Protein AF-A0A8H4PM01-F1 (afdb_monomer_lite)

pLDDT: mean 74.38, std 15.9, range [26.39, 95.25]

Foldseek 3Di:
DDDDDPDCPDDDLVRLLVLLVVQQVLFDQAQVLVVPDDDPALVRLVVVLCLLLVCVPAFLVRLLVDQLVVLLQSLLVSADPQQQLSLLLSLLLLLLCCLVPSDPPVCSQVSSVSHDDPVCNLLSNLLSLQVLLLLVLLAVLCLQPQCSLCSSRSDTPRSNSSSPDDVSSSVSSNVCSVSHDHHPDDDHNVCSRSLNSSCLSSLNPDPSCSSNVSSDDDDDDDDDDDPWDDWDKDWDFADPVLVVLLQVVLVVCVVCVVVPVPDPQPDDPDPPSCPVVLVRVVVCVVVVQVVCSSNQKHQPDSPDKDKGKDWADAFDKPDAPQQWKKKKAWSDAKFWKFGPIPPDTDIDIGGRRIIMITRDIITTHDDDDDGTMMIIIITGIDRD

Radius of gyration: 22.78 Å; chains: 1; bounding box: 62×69×48 Å

Secondary structure (DSSP, 8-state):
------------HHHHHHHHHHHHTTS--SHHHHHSSS--SHHHHHHHHHHHTTTTTS-HHHHHHS-HHHHHHHHHHH--TT-HHHHHHHHHHHHHHHHTTSS-GGGHHHHHHTTS-GGGHHHHHHHHHHHHHHHHHHHHTTSSGGGGGGHHHHSTT-HHHHTT--HHHHHHHHHHGGGSPPPSS----GGGSHHHHHHHHTTTSS-HHHHHHHTSPPPP------------EEEEEPPHHHHHHHHHHHHHHHHHHHHHTTS-TTS----S--HHHHHHHHHTHHHHHHHHHTTTEEEEEEEEEEEEEEE--TTEEE---TTEEEEEEESSS-EEEEE--TT--EEEEE-TTEEEEESS-EEE---SS---EEEEEEEEEEE-

Organism: NCBI:txid1237068

Sequence (384 aa):
MNKIIHTESGKSDADIQNDVLGIFKKFPQGEEDWAYGPPQTDEEVISLFCKLTLTNQYPPEARRLMDCPEILTELARAIDTSSQLDVMTLADACEVAVRQGDLRAADIRHFMLLRLPDTSLDGIRWGTQRFIRMMDEVHLHGAAGLRTFELAIRRANALTRLASFTNRHMGMIQGECEKIYRPQRSLDSTCLRIPNIVHALFAGRYSRDAIESAHRTPAPLADRMTRQSDSFHVFITWDKNAEEDRRTASREVIGLAPTLQRHGLSDSGLPDPFPMLLDNIKAKRSLIACVAESRGWRIVDFDRWNAEVFRLEHQTVLPVPHGHLGVFVLLQDGGMISLAGYGSDREIQWNPDQVLCCVEECVHPKRQRDRPFCLSVHIAIEKN

Structure (mmCIF, N/CA/C/O backbone):
data_AF-A0A8H4PM01-F1
#
_entry.id   AF-A0A8H4PM01-F1
#
loop_
_atom_site.group_PDB
_atom_site.id
_atom_site.type_symbol
_atom_site.label_atom_id
_atom_site.label_alt_id
_atom_site.label_comp_id
_atom_site.label_asym_id
_atom_site.label_entity_id
_atom_site.label_seq_id
_atom_site.pdbx_PDB_ins_code
_atom_site.Cartn_x
_atom_site.Cartn_y
_atom_site.Cartn_z
_atom_site.occupancy
_atom_site.B_iso_or_equiv
_atom_site.auth_seq_id
_atom_site.auth_comp_id
_atom_site.auth_asym_id
_atom_site.auth_atom_id
_atom_site.pdbx_PDB_model_num
ATOM 1 N N . MET A 1 1 ? 40.937 25.627 19.046 1.00 34.34 1 MET A N 1
ATOM 2 C CA . MET A 1 1 ? 39.527 26.072 18.975 1.00 34.34 1 MET A CA 1
ATOM 3 C C . MET A 1 1 ? 38.649 24.833 18.966 1.00 34.34 1 MET A C 1
ATOM 5 O O . MET A 1 1 ? 38.536 24.176 17.940 1.00 34.34 1 MET A O 1
ATOM 9 N N . ASN A 1 2 ? 38.116 24.472 20.133 1.00 28.19 2 ASN A N 1
ATOM 10 C CA . ASN A 1 2 ? 37.248 23.312 20.310 1.00 28.19 2 ASN A CA 1
ATOM 11 C C . ASN A 1 2 ? 35.875 23.620 19.705 1.00 28.19 2 ASN A C 1
ATOM 13 O O . ASN A 1 2 ? 35.142 24.449 20.243 1.00 28.19 2 ASN A O 1
ATOM 17 N N . LYS A 1 3 ? 35.528 22.971 18.588 1.00 31.75 3 LYS A N 1
ATOM 18 C CA . LYS A 1 3 ? 34.132 22.892 18.154 1.00 31.75 3 LYS A CA 1
ATOM 19 C C . LYS A 1 3 ? 33.443 21.871 19.047 1.00 31.75 3 LYS A C 1
ATOM 21 O O . LYS A 1 3 ? 33.716 20.677 18.979 1.00 31.75 3 LYS A O 1
ATOM 26 N N . ILE A 1 4 ? 32.613 22.413 19.925 1.00 31.30 4 ILE A N 1
ATOM 27 C CA . ILE A 1 4 ? 31.673 21.715 20.787 1.00 31.30 4 ILE A CA 1
ATOM 28 C C . ILE A 1 4 ? 30.909 20.697 19.935 1.00 31.30 4 ILE A C 1
ATOM 30 O O . ILE A 1 4 ? 30.223 21.054 18.978 1.00 31.30 4 ILE A O 1
ATOM 34 N N . ILE A 1 5 ? 31.081 19.424 20.282 1.00 35.09 5 ILE A N 1
ATOM 35 C CA . ILE A 1 5 ? 30.173 18.345 19.913 1.00 35.09 5 ILE A CA 1
ATOM 36 C C . ILE A 1 5 ? 28.809 18.780 20.447 1.00 35.09 5 ILE A C 1
ATOM 38 O O . ILE A 1 5 ? 28.667 18.964 21.656 1.00 35.09 5 ILE A O 1
ATOM 42 N N . HIS A 1 6 ? 27.833 19.010 19.566 1.00 32.03 6 HIS A N 1
ATOM 43 C CA . HIS A 1 6 ? 26.447 19.156 19.991 1.00 32.03 6 HIS A CA 1
ATOM 44 C C . HIS A 1 6 ? 26.039 17.838 20.649 1.00 32.03 6 HIS A C 1
ATOM 46 O O . HIS A 1 6 ? 25.743 16.851 19.982 1.00 32.03 6 HIS A O 1
ATOM 52 N N . THR A 1 7 ? 26.102 17.829 21.975 1.00 33.28 7 THR A N 1
ATOM 53 C CA . THR A 1 7 ? 25.408 16.883 22.830 1.00 33.28 7 THR A CA 1
ATOM 54 C C . THR A 1 7 ? 23.939 16.880 22.429 1.00 33.28 7 THR A C 1
ATOM 56 O O . THR A 1 7 ? 23.336 17.941 22.254 1.00 33.28 7 THR A O 1
ATOM 59 N N . GLU A 1 8 ? 23.372 15.686 22.253 1.00 44.72 8 GLU A N 1
ATOM 60 C CA . GLU A 1 8 ? 21.931 15.489 22.175 1.00 44.72 8 GLU A CA 1
ATOM 61 C C . GLU A 1 8 ? 21.290 16.209 23.366 1.00 44.72 8 GLU A C 1
ATOM 63 O O . GLU A 1 8 ? 21.317 15.725 24.498 1.00 44.72 8 GLU A O 1
ATOM 68 N N . SER A 1 9 ? 20.711 17.387 23.131 1.00 43.56 9 SER A N 1
ATOM 69 C CA . SER A 1 9 ? 19.737 17.963 24.047 1.00 43.56 9 SER A CA 1
ATOM 70 C C . SER A 1 9 ? 18.485 17.098 23.909 1.00 43.56 9 SER A C 1
ATOM 72 O O . SER A 1 9 ? 17.594 17.386 23.105 1.00 43.56 9 SER A O 1
ATOM 74 N N . GLY A 1 10 ? 18.494 15.939 24.570 1.00 60.81 10 GLY A N 1
ATOM 75 C CA . GLY A 1 10 ? 17.461 14.931 24.419 1.00 60.81 10 GLY A CA 1
ATOM 76 C C . GLY A 1 10 ? 16.133 15.509 24.874 1.00 60.81 10 GLY A C 1
ATOM 77 O O . GLY A 1 10 ? 15.956 15.772 26.061 1.00 60.81 10 GLY A O 1
ATOM 78 N N . LYS A 1 11 ? 15.207 15.703 23.927 1.00 70.25 11 LYS A N 1
ATOM 79 C CA . LYS A 1 11 ? 13.794 15.937 24.238 1.00 70.25 11 LYS A CA 1
ATOM 80 C C . LYS A 1 11 ? 13.364 14.955 25.328 1.00 70.25 11 LYS A C 1
ATOM 82 O O . LYS A 1 11 ? 13.731 13.768 25.271 1.00 70.25 11 LYS A O 1
ATOM 87 N N . SER A 1 12 ? 12.628 15.461 26.315 1.00 85.62 12 SER A N 1
ATOM 88 C CA . SER A 1 12 ? 12.062 14.604 27.350 1.00 85.62 12 SER A CA 1
ATOM 89 C C . SER A 1 12 ? 11.101 13.603 26.708 1.00 85.62 12 SER A C 1
ATOM 91 O O . SER A 1 12 ? 10.585 13.840 25.613 1.00 85.62 12 SER A O 1
ATOM 93 N N . ASP A 1 13 ? 10.847 12.479 27.375 1.00 84.75 13 ASP A N 1
ATOM 94 C CA . ASP A 1 13 ? 9.876 11.507 26.867 1.00 84.75 13 ASP A CA 1
ATOM 95 C C . ASP A 1 13 ? 8.483 12.137 26.693 1.00 84.75 13 ASP A C 1
ATOM 97 O O . ASP A 1 13 ? 7.807 11.863 25.707 1.00 84.75 13 ASP A O 1
ATOM 101 N N . ALA A 1 14 ? 8.106 13.076 27.566 1.00 86.81 14 ALA A N 1
ATOM 102 C CA . ALA A 1 14 ? 6.862 13.832 27.438 1.00 86.81 14 ALA A CA 1
ATOM 103 C C . ALA A 1 14 ? 6.819 14.692 26.160 1.00 86.81 14 ALA A C 1
ATOM 105 O O . ALA A 1 14 ? 5.785 14.765 25.497 1.00 86.81 14 ALA A O 1
ATOM 106 N N . ASP A 1 15 ? 7.934 15.318 25.774 1.00 88.19 15 ASP A N 1
ATOM 107 C CA . ASP A 1 15 ? 8.003 16.122 24.546 1.00 88.19 15 ASP A CA 1
ATOM 108 C C . ASP A 1 15 ? 7.900 15.247 23.289 1.00 88.19 15 ASP A C 1
ATOM 110 O O . ASP A 1 15 ? 7.194 15.598 22.343 1.00 88.19 15 ASP A O 1
ATOM 114 N N . ILE A 1 16 ? 8.567 14.087 23.285 1.00 86.88 16 ILE A N 1
ATOM 115 C CA . ILE A 1 16 ? 8.506 13.114 22.180 1.00 86.88 16 ILE A CA 1
ATOM 116 C C . ILE A 1 16 ? 7.090 12.538 22.061 1.00 86.88 16 ILE A C 1
ATOM 118 O O . ILE A 1 16 ? 6.542 12.466 20.958 1.00 86.88 16 ILE A O 1
ATOM 122 N N . GLN A 1 17 ? 6.469 12.191 23.188 1.00 88.56 17 GLN A N 1
ATOM 123 C CA . GLN A 1 17 ? 5.094 11.703 23.234 1.00 88.56 17 GLN A CA 1
ATOM 124 C C . GLN A 1 17 ? 4.123 12.762 22.698 1.00 88.56 17 GLN A C 1
ATOM 126 O O . GLN A 1 17 ? 3.255 12.453 21.883 1.00 88.56 17 GLN A O 1
ATOM 131 N N . ASN A 1 18 ? 4.299 14.030 23.079 1.00 90.06 18 ASN A N 1
ATOM 132 C CA . ASN A 1 18 ? 3.500 15.140 22.559 1.00 90.06 18 ASN A CA 1
ATOM 133 C C . ASN A 1 18 ? 3.655 15.326 21.043 1.00 90.06 18 ASN A C 1
ATOM 135 O O . ASN A 1 18 ? 2.681 15.669 20.364 1.00 90.06 18 ASN A O 1
ATOM 139 N N . ASP A 1 19 ? 4.843 15.079 20.490 1.00 89.94 19 ASP A N 1
ATOM 140 C CA . ASP A 1 19 ? 5.061 15.113 19.045 1.00 89.94 19 ASP A CA 1
ATOM 141 C C . ASP A 1 19 ? 4.329 13.984 18.312 1.00 89.94 19 ASP A C 1
ATOM 143 O O . ASP A 1 19 ? 3.668 14.254 17.301 1.00 89.94 19 ASP A O 1
ATOM 147 N N . VAL A 1 20 ? 4.381 12.756 18.840 1.00 88.94 20 VAL A N 1
ATOM 148 C CA . VAL A 1 20 ? 3.648 11.590 18.309 1.00 88.94 20 VAL A CA 1
ATOM 149 C C . VAL A 1 20 ? 2.138 11.822 18.380 1.00 88.94 20 VAL A C 1
ATOM 151 O O . VAL A 1 20 ? 1.444 11.760 17.362 1.00 88.94 20 VAL A O 1
ATOM 154 N N . LEU A 1 21 ? 1.629 12.218 19.547 1.00 88.69 21 LEU A N 1
ATOM 155 C CA . LEU A 1 21 ? 0.221 12.573 19.735 1.00 88.69 21 LEU A CA 1
ATOM 156 C C . LEU A 1 21 ? -0.206 13.728 18.828 1.00 88.69 21 LEU A C 1
ATOM 158 O O . LEU A 1 21 ? -1.335 13.763 18.344 1.00 88.69 21 LEU A O 1
ATOM 162 N N . GLY A 1 22 ? 0.691 14.675 18.557 1.00 89.31 22 GLY A N 1
ATOM 163 C CA . GLY A 1 22 ? 0.453 15.774 17.631 1.00 89.31 22 GLY A CA 1
ATOM 164 C C . GLY A 1 22 ? 0.242 15.336 16.176 1.00 89.31 22 GLY A C 1
ATOM 165 O O . GLY A 1 22 ? -0.350 16.103 15.409 1.00 89.31 22 GLY A O 1
ATOM 166 N N . ILE A 1 23 ? 0.713 14.147 15.787 1.00 88.50 23 ILE A N 1
ATOM 167 C CA . ILE A 1 23 ? 0.381 13.507 14.505 1.00 88.50 23 ILE A CA 1
ATOM 168 C C . ILE A 1 23 ? -0.973 12.801 14.609 1.00 88.50 23 ILE A C 1
ATOM 170 O O . ILE A 1 23 ? -1.848 13.073 13.788 1.00 88.50 23 ILE A O 1
ATOM 174 N N . PHE A 1 24 ? -1.173 11.966 15.634 1.00 89.25 24 PHE A N 1
ATOM 175 C CA . PHE A 1 24 ? -2.383 11.142 15.778 1.00 89.25 24 PHE A CA 1
ATOM 176 C C . PHE A 1 24 ? -3.657 11.955 15.983 1.00 89.25 24 PHE A C 1
ATOM 178 O O . PHE A 1 24 ? -4.686 11.618 15.411 1.00 89.25 24 PHE A O 1
ATOM 185 N N . LYS A 1 25 ? -3.583 13.094 16.683 1.00 87.69 25 LYS A N 1
ATOM 186 C CA . LYS A 1 25 ? -4.702 14.050 16.814 1.00 87.69 25 LYS A CA 1
ATOM 187 C C . LYS A 1 25 ? -5.248 14.548 15.479 1.00 87.69 25 LYS A C 1
ATOM 189 O O . LYS A 1 25 ? -6.319 15.138 15.436 1.00 87.69 25 LYS A O 1
ATOM 194 N N . LYS A 1 26 ? -4.470 14.408 14.409 1.00 88.38 26 LYS A N 1
ATOM 195 C CA . LYS A 1 26 ? -4.848 14.846 13.072 1.00 88.38 26 LYS A CA 1
ATOM 196 C C . LYS A 1 26 ? -5.219 13.689 12.143 1.00 88.38 26 LYS A C 1
ATOM 198 O O . LYS A 1 26 ? -5.438 13.933 10.957 1.00 88.38 26 LYS A O 1
ATOM 203 N N . PHE A 1 27 ? -5.213 12.455 12.642 1.00 90.56 27 PHE A N 1
ATOM 204 C CA . PHE A 1 27 ? -5.893 11.341 11.991 1.00 90.56 27 PHE A CA 1
ATOM 205 C C . PHE A 1 27 ? -7.407 11.474 12.184 1.00 90.56 27 PHE A C 1
ATOM 207 O O . PHE A 1 27 ? -7.828 12.230 13.062 1.00 90.56 27 PHE A O 1
ATOM 214 N N . PRO A 1 28 ? -8.217 10.767 11.383 1.00 90.81 28 PRO A N 1
ATOM 215 C CA . PRO A 1 28 ? -9.651 10.653 11.618 1.00 90.81 28 PRO A CA 1
ATOM 216 C C . PRO A 1 28 ? -9.967 10.298 13.079 1.00 90.81 28 PRO A C 1
ATOM 218 O O . PRO A 1 28 ? -9.364 9.378 13.636 1.00 90.81 28 PRO A O 1
ATOM 221 N N . GLN A 1 29 ? -10.880 11.042 13.699 1.00 91.44 29 GLN A N 1
ATOM 222 C CA . GLN A 1 29 ? -11.280 10.879 15.101 1.00 91.44 29 GLN A CA 1
ATOM 223 C C . GLN A 1 29 ? -12.648 10.188 15.250 1.00 91.44 29 GLN A C 1
ATOM 225 O O . GLN A 1 29 ? -13.028 9.825 16.362 1.00 91.44 29 GLN A O 1
ATOM 230 N N . GLY A 1 30 ? -13.376 9.978 14.150 1.00 91.44 30 GLY A N 1
ATOM 231 C CA . GLY A 1 30 ? -14.658 9.271 14.124 1.00 91.44 30 GLY A CA 1
ATOM 232 C C . GLY A 1 30 ? -15.060 8.814 12.717 1.00 91.44 30 GLY A C 1
ATOM 233 O O . GLY A 1 30 ? -14.360 9.100 11.747 1.00 91.44 30 GLY A O 1
ATOM 234 N N . GLU A 1 31 ? -16.193 8.110 12.595 1.00 89.75 31 GLU A N 1
ATOM 235 C CA . GLU A 1 31 ? -16.691 7.588 11.305 1.00 89.75 31 GLU A CA 1
ATOM 236 C C . GLU A 1 31 ? -16.866 8.669 10.237 1.00 89.75 31 GLU A C 1
ATOM 238 O O . GLU A 1 31 ? -16.564 8.427 9.072 1.00 89.75 31 GLU A O 1
ATOM 243 N N . GLU A 1 32 ? -17.326 9.863 10.615 1.00 88.00 32 GLU A N 1
ATOM 244 C CA . GLU A 1 32 ? -17.554 10.961 9.669 1.00 88.00 32 GLU A CA 1
ATOM 245 C C . GLU A 1 32 ? -16.257 11.371 8.956 1.00 88.00 32 GLU A C 1
ATOM 247 O O . GLU A 1 32 ? -16.243 11.531 7.735 1.00 88.00 32 GLU A O 1
ATOM 252 N N . ASP A 1 33 ? -15.140 11.428 9.687 1.00 88.56 33 ASP A N 1
ATOM 253 C CA . ASP A 1 33 ? -13.821 11.735 9.124 1.00 88.56 33 ASP A CA 1
ATOM 254 C C . ASP A 1 33 ? -13.343 10.636 8.157 1.00 88.56 33 ASP A C 1
ATOM 256 O O . ASP A 1 33 ? -12.688 10.908 7.147 1.00 88.56 33 ASP A O 1
ATOM 260 N N . TRP A 1 34 ? -13.685 9.378 8.449 1.00 88.00 34 TRP A N 1
ATOM 261 C CA . TRP A 1 34 ? -13.398 8.224 7.593 1.00 88.00 34 TRP A CA 1
ATOM 262 C C . TRP A 1 34 ? -14.341 8.115 6.385 1.00 88.00 34 TRP A C 1
ATOM 264 O O . TRP A 1 34 ? -13.991 7.474 5.388 1.00 88.00 34 TRP A O 1
ATOM 274 N N . ALA A 1 35 ? -15.523 8.726 6.456 1.00 85.06 35 ALA A N 1
ATOM 275 C CA . ALA A 1 35 ? -16.501 8.809 5.374 1.00 85.06 35 ALA A CA 1
ATOM 276 C C . ALA A 1 35 ? -16.251 10.011 4.441 1.00 85.06 35 ALA A C 1
ATOM 278 O O . ALA A 1 35 ? -16.759 10.048 3.320 1.00 85.06 35 ALA A O 1
ATOM 279 N N . TYR A 1 36 ? -15.444 10.987 4.868 1.00 84.06 36 TYR A N 1
ATOM 280 C CA . TYR A 1 36 ? -15.215 12.218 4.117 1.00 84.06 36 TYR A CA 1
ATOM 281 C C . TYR A 1 36 ? -14.135 12.080 3.033 1.00 84.06 36 TYR A C 1
ATOM 283 O O . TYR A 1 36 ? -12.938 12.074 3.322 1.00 84.06 36 TYR A O 1
ATOM 291 N N . GLY A 1 37 ? -14.555 12.023 1.767 1.00 84.69 37 GLY A N 1
ATOM 292 C CA . GLY A 1 37 ? -13.665 11.947 0.600 1.00 84.69 37 GLY A CA 1
ATOM 293 C C . GLY A 1 37 ? -13.193 10.521 0.273 1.00 84.69 37 GLY A C 1
ATOM 294 O O . GLY A 1 37 ? -13.340 9.623 1.106 1.00 84.69 37 GLY A O 1
ATOM 295 N N . PRO A 1 38 ? -12.659 10.280 -0.936 1.00 85.62 38 PRO A N 1
ATOM 296 C CA . PRO A 1 38 ? -12.240 8.948 -1.368 1.00 85.62 38 PRO A CA 1
ATOM 297 C C . PRO A 1 38 ? -10.999 8.443 -0.600 1.00 85.62 38 PRO A C 1
ATOM 299 O O . PRO A 1 38 ? -10.208 9.256 -0.112 1.00 85.62 38 PRO A O 1
ATOM 302 N N . PRO A 1 39 ? -10.783 7.116 -0.521 1.00 91.00 39 PRO A N 1
ATOM 303 C CA . PRO A 1 39 ? -11.643 6.055 -1.051 1.00 91.00 39 PRO A CA 1
ATOM 304 C C . PRO A 1 39 ? -12.771 5.667 -0.076 1.00 91.00 39 PRO A C 1
ATOM 306 O O . PRO A 1 39 ? -12.595 5.675 1.141 1.00 91.00 39 PRO A O 1
ATOM 309 N N . GLN A 1 40 ? -13.938 5.329 -0.616 1.00 90.06 40 GLN A N 1
ATOM 310 C CA . GLN A 1 40 ? -15.127 4.841 0.098 1.00 90.06 40 GLN A CA 1
ATOM 311 C C . GLN A 1 40 ? -15.594 3.463 -0.393 1.00 90.06 40 GLN A C 1
ATOM 313 O O . GLN A 1 40 ? -16.501 2.870 0.200 1.00 90.06 40 GLN A O 1
ATOM 318 N N . THR A 1 41 ? -14.998 2.965 -1.474 1.00 88.25 41 THR A N 1
ATOM 319 C CA . THR A 1 41 ? -15.336 1.710 -2.154 1.00 88.25 41 THR A CA 1
ATOM 320 C C . THR A 1 41 ? -14.066 0.958 -2.548 1.00 88.25 41 THR A C 1
ATOM 322 O O . THR A 1 41 ? -13.002 1.570 -2.691 1.00 88.25 41 THR A O 1
ATOM 325 N N . ASP A 1 42 ? -14.166 -0.363 -2.717 1.00 83.88 42 ASP A N 1
ATOM 326 C CA . ASP A 1 42 ? -13.037 -1.190 -3.162 1.00 83.88 42 ASP A CA 1
ATOM 327 C C . ASP A 1 42 ? -12.583 -0.762 -4.569 1.00 83.88 42 ASP A C 1
ATOM 329 O O . ASP A 1 42 ? -11.388 -0.713 -4.855 1.00 83.88 42 ASP A O 1
ATOM 333 N N . GLU A 1 43 ? -13.515 -0.343 -5.429 1.00 87.81 43 GLU A N 1
ATOM 334 C CA . GLU A 1 43 ? -13.233 0.175 -6.770 1.00 87.81 43 GLU A CA 1
ATOM 335 C C . GLU A 1 43 ? -12.376 1.445 -6.735 1.00 87.81 43 GLU A C 1
ATOM 337 O O . GLU A 1 43 ? -11.458 1.596 -7.541 1.00 87.81 43 GLU A O 1
ATOM 342 N N . GLU A 1 44 ? -12.627 2.358 -5.795 1.00 91.31 44 GLU A N 1
ATOM 343 C CA . GLU A 1 44 ? -11.807 3.564 -5.631 1.00 91.31 44 GLU A CA 1
ATOM 344 C C . GLU A 1 44 ? -10.413 3.234 -5.090 1.00 91.31 44 GLU A C 1
ATOM 346 O O . GLU A 1 44 ? -9.428 3.829 -5.538 1.00 91.31 44 GLU A O 1
ATOM 351 N N . VAL A 1 45 ? -10.306 2.270 -4.168 1.00 89.44 45 VAL A N 1
ATOM 352 C CA . VAL A 1 45 ? -9.010 1.762 -3.690 1.00 89.44 45 VAL A CA 1
ATOM 353 C C . VAL A 1 45 ? -8.211 1.172 -4.854 1.00 89.44 45 VAL A C 1
ATOM 355 O O . VAL A 1 45 ? -7.042 1.520 -5.046 1.00 89.44 45 VAL A O 1
ATOM 358 N N . ILE A 1 46 ? -8.846 0.330 -5.669 1.00 85.81 46 ILE A N 1
ATOM 359 C CA . ILE A 1 46 ? -8.232 -0.282 -6.851 1.00 85.81 46 ILE A CA 1
ATOM 360 C C . ILE A 1 46 ? -7.850 0.793 -7.865 1.00 85.81 46 ILE A C 1
ATOM 362 O O . ILE A 1 46 ? -6.731 0.783 -8.366 1.00 85.81 46 ILE A O 1
ATOM 366 N N . SER A 1 47 ? -8.717 1.770 -8.128 1.00 89.69 47 SER A N 1
ATOM 367 C CA . SER A 1 47 ? -8.424 2.870 -9.050 1.00 89.69 47 SER A CA 1
ATOM 368 C C . SER A 1 47 ? -7.180 3.658 -8.621 1.00 89.69 47 SER A C 1
ATOM 370 O O . SER A 1 47 ? -6.329 3.973 -9.458 1.00 89.69 47 SER A O 1
ATOM 372 N N . LEU A 1 48 ? -7.027 3.941 -7.322 1.00 93.06 48 LEU A N 1
ATOM 373 C CA . LEU A 1 48 ? -5.821 4.577 -6.778 1.00 93.06 48 LEU A CA 1
ATOM 374 C C . LEU A 1 48 ? -4.582 3.694 -6.964 1.00 93.06 48 LEU A C 1
ATOM 376 O O . LEU A 1 48 ? -3.546 4.176 -7.423 1.00 93.06 48 LEU A O 1
ATOM 380 N N . PHE A 1 49 ? -4.688 2.401 -6.664 1.00 91.12 49 PHE A N 1
ATOM 381 C CA . PHE A 1 49 ? -3.596 1.449 -6.860 1.00 91.12 49 PHE A CA 1
ATOM 382 C C . PHE A 1 49 ? -3.185 1.338 -8.339 1.00 91.12 49 PHE A C 1
ATOM 384 O O . PHE A 1 49 ? -2.004 1.452 -8.670 1.00 91.12 49 PHE A O 1
ATOM 391 N N . CYS A 1 50 ? -4.141 1.185 -9.255 1.00 89.88 50 CYS A N 1
ATOM 392 C CA . CYS A 1 50 ? -3.909 1.099 -10.697 1.00 89.88 50 CYS A CA 1
ATOM 393 C C . CYS A 1 50 ? -3.289 2.382 -11.260 1.00 89.88 50 CYS A C 1
ATOM 395 O O . CYS A 1 50 ? -2.390 2.300 -12.099 1.00 89.88 50 CYS A O 1
ATOM 397 N N . LYS A 1 51 ? -3.710 3.558 -10.774 1.00 94.56 51 LYS A N 1
ATOM 398 C CA . LYS A 1 51 ? -3.077 4.845 -11.100 1.00 94.56 51 LYS A CA 1
ATOM 399 C C . LYS A 1 51 ? -1.604 4.848 -10.689 1.00 94.56 51 LYS A C 1
ATOM 401 O O . LYS A 1 51 ? -0.740 5.127 -11.514 1.00 94.56 51 LYS A O 1
ATOM 406 N N . LEU A 1 52 ? -1.316 4.526 -9.428 1.00 94.81 52 LEU A N 1
ATOM 407 C CA . LEU A 1 52 ? 0.028 4.630 -8.848 1.00 94.81 52 LEU A CA 1
ATOM 408 C C . LEU A 1 52 ? 0.994 3.532 -9.316 1.00 94.81 52 LEU A C 1
ATOM 410 O O . LEU A 1 52 ? 2.205 3.692 -9.211 1.00 94.81 52 LEU A O 1
ATOM 414 N N . THR A 1 53 ? 0.468 2.440 -9.866 1.00 91.38 53 THR A N 1
ATOM 415 C CA . THR A 1 53 ? 1.248 1.367 -10.503 1.00 91.38 53 THR A CA 1
ATOM 416 C C . THR A 1 53 ? 1.315 1.493 -12.024 1.00 91.38 53 THR A C 1
ATOM 418 O O . THR A 1 53 ? 1.939 0.654 -12.669 1.00 91.38 53 THR A O 1
ATOM 421 N N . LEU A 1 54 ? 0.675 2.519 -12.602 1.00 92.56 54 LEU A N 1
ATOM 422 C CA . LEU A 1 54 ? 0.534 2.738 -14.047 1.00 92.56 54 LEU A CA 1
A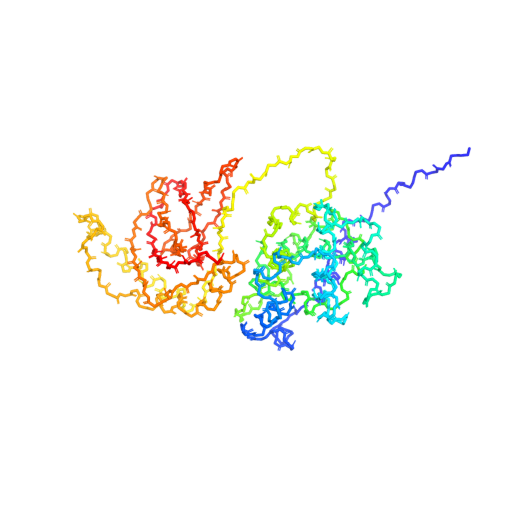TOM 423 C C . LEU A 1 54 ? -0.164 1.594 -14.804 1.00 92.56 54 LEU A C 1
ATOM 425 O O . LEU A 1 54 ? -0.061 1.496 -16.026 1.00 92.56 54 LEU A O 1
ATOM 429 N N . THR A 1 55 ? -0.909 0.739 -14.104 1.00 84.81 55 THR A N 1
ATOM 430 C CA . THR A 1 55 ? -1.490 -0.492 -14.666 1.00 84.81 55 THR A CA 1
ATOM 431 C C . THR A 1 55 ? -2.540 -0.239 -15.737 1.00 84.81 55 THR A C 1
ATOM 433 O O . THR A 1 55 ? -2.654 -1.027 -16.668 1.00 84.81 55 THR A O 1
ATOM 436 N N . ASN A 1 56 ? -3.224 0.903 -15.692 1.00 81.56 56 ASN A N 1
ATOM 437 C CA . ASN A 1 56 ? -4.180 1.267 -16.741 1.00 81.56 56 ASN A CA 1
ATOM 438 C C . ASN A 1 56 ? -3.508 1.690 -18.060 1.00 81.56 56 ASN A C 1
ATOM 440 O O . ASN A 1 56 ? -4.180 1.754 -19.084 1.00 81.56 56 ASN A O 1
ATOM 444 N N . GLN A 1 57 ? -2.217 2.035 -18.034 1.00 88.56 57 GLN A N 1
ATOM 445 C CA . GLN A 1 57 ? -1.486 2.565 -19.192 1.00 88.56 57 GLN A CA 1
ATOM 446 C C . GLN A 1 57 ? -0.497 1.542 -19.743 1.00 88.56 57 GLN A C 1
ATOM 448 O O . GLN A 1 57 ? -0.393 1.364 -20.954 1.00 88.56 57 GLN A O 1
ATOM 453 N N . TYR A 1 58 ? 0.201 0.848 -18.848 1.00 86.38 58 TYR A N 1
ATOM 454 C CA . TYR A 1 58 ? 1.243 -0.103 -19.194 1.00 86.38 58 TYR A CA 1
ATOM 455 C C . TYR A 1 58 ? 0.983 -1.406 -18.442 1.00 86.38 58 TYR A C 1
ATOM 457 O O . TYR A 1 58 ? 1.048 -1.389 -17.212 1.00 86.38 58 TYR A O 1
ATOM 465 N N . PRO A 1 59 ? 0.710 -2.534 -19.120 1.00 80.56 59 PRO A N 1
ATOM 466 C CA . PRO A 1 59 ? 0.601 -3.824 -18.448 1.00 80.56 59 PRO A CA 1
ATOM 467 C C . PRO A 1 59 ? 1.956 -4.247 -17.835 1.00 80.56 59 PRO A C 1
ATOM 469 O O . PRO A 1 59 ? 3.001 -3.707 -18.220 1.00 80.56 59 PRO A O 1
ATOM 472 N N . PRO A 1 60 ? 1.975 -5.198 -16.880 1.00 73.50 60 PRO A N 1
ATOM 473 C CA . PRO A 1 60 ? 3.194 -5.640 -16.195 1.00 73.50 60 PRO A CA 1
ATOM 474 C C . PRO A 1 60 ? 4.344 -6.012 -17.141 1.00 73.50 60 PRO A C 1
ATOM 476 O O . PRO A 1 60 ? 5.493 -5.663 -16.878 1.00 73.50 60 PRO A O 1
ATOM 479 N N . GLU A 1 61 ? 4.052 -6.676 -18.257 1.00 74.94 61 GLU A N 1
ATOM 480 C CA . GLU A 1 61 ? 5.038 -7.111 -19.252 1.00 74.94 61 GLU A CA 1
ATOM 481 C C . GLU A 1 61 ? 5.696 -5.912 -19.937 1.00 74.94 61 GLU A C 1
ATOM 483 O O . GLU A 1 61 ? 6.917 -5.880 -20.084 1.00 74.94 61 GLU A O 1
ATOM 488 N N . ALA A 1 62 ? 4.907 -4.889 -20.281 1.00 77.19 62 ALA A N 1
ATOM 489 C CA . ALA A 1 62 ? 5.428 -3.647 -20.839 1.00 77.19 62 ALA A CA 1
ATOM 490 C C . ALA A 1 62 ? 6.317 -2.924 -19.816 1.00 77.19 62 ALA A C 1
ATOM 492 O O . ALA A 1 62 ? 7.441 -2.550 -20.138 1.00 77.19 62 ALA A O 1
ATOM 493 N N . ARG A 1 63 ? 5.877 -2.820 -18.553 1.00 86.31 63 ARG A N 1
ATOM 494 C CA . ARG A 1 63 ? 6.673 -2.189 -17.483 1.00 86.31 63 ARG A CA 1
ATOM 495 C C . ARG A 1 63 ? 7.974 -2.933 -17.186 1.00 86.31 63 ARG A C 1
ATOM 497 O O . ARG A 1 63 ? 8.969 -2.300 -16.853 1.00 86.31 63 ARG A O 1
ATOM 504 N N . ARG A 1 64 ? 8.011 -4.263 -17.332 1.00 82.31 64 ARG A N 1
ATOM 505 C CA . ARG A 1 64 ? 9.256 -5.041 -17.183 1.00 82.31 64 ARG A CA 1
ATOM 506 C C . ARG A 1 64 ? 10.306 -4.659 -18.221 1.00 82.31 64 ARG A C 1
ATOM 508 O O . ARG A 1 64 ? 11.489 -4.697 -17.881 1.00 82.31 64 ARG A O 1
ATOM 515 N N . LEU A 1 65 ? 9.875 -4.302 -19.432 1.00 83.56 65 LEU A N 1
ATOM 516 C CA . LEU A 1 65 ? 10.736 -3.899 -20.546 1.00 83.56 65 LEU A CA 1
ATOM 517 C C . LEU A 1 65 ? 11.150 -2.422 -20.493 1.00 83.56 65 LEU A C 1
ATOM 519 O O . LEU A 1 65 ? 12.140 -2.066 -21.121 1.00 83.56 65 LEU A O 1
ATOM 523 N N . MET A 1 66 ? 10.421 -1.582 -19.753 1.00 90.50 66 MET A N 1
ATOM 524 C CA . MET A 1 66 ? 10.760 -0.169 -19.574 1.00 90.50 66 MET A CA 1
ATOM 525 C C . MET A 1 66 ? 11.997 0.001 -18.690 1.00 90.50 66 MET A C 1
ATOM 527 O O . MET A 1 66 ? 12.150 -0.650 -17.645 1.00 90.50 66 MET A O 1
ATOM 531 N N . ASP A 1 67 ? 12.852 0.948 -19.057 1.00 90.44 67 ASP A N 1
ATOM 532 C CA . ASP A 1 67 ? 13.967 1.346 -18.205 1.00 90.44 67 ASP A CA 1
ATOM 533 C C . ASP A 1 67 ? 13.449 2.082 -16.958 1.00 90.44 67 ASP A C 1
ATOM 535 O O . ASP A 1 67 ? 12.408 2.743 -16.974 1.00 90.44 67 ASP A O 1
ATOM 539 N N . CYS A 1 68 ? 14.175 1.990 -15.838 1.00 90.62 68 CYS A N 1
ATOM 540 C CA . CYS A 1 68 ? 13.742 2.617 -14.582 1.00 90.62 68 CYS A CA 1
ATOM 541 C C . CYS A 1 68 ? 13.467 4.136 -14.713 1.00 90.62 68 CYS A C 1
ATOM 543 O O . CYS A 1 68 ? 12.436 4.589 -14.209 1.00 90.62 68 CYS A O 1
ATOM 545 N N . PRO A 1 69 ? 14.311 4.936 -15.400 1.00 90.69 69 PRO A N 1
ATOM 546 C CA . PRO A 1 69 ? 14.013 6.341 -15.688 1.00 90.69 69 PRO A CA 1
ATOM 547 C C . PRO A 1 69 ? 12.679 6.575 -16.408 1.00 90.69 69 PRO A C 1
ATOM 549 O O . PRO A 1 69 ? 11.999 7.568 -16.142 1.00 90.69 69 PRO A O 1
ATOM 552 N N . GLU A 1 70 ? 12.293 5.675 -17.312 1.00 92.25 70 GLU A N 1
ATOM 553 C CA . GLU A 1 70 ? 11.050 5.779 -18.077 1.00 92.25 70 GLU A CA 1
ATOM 554 C C . GLU A 1 70 ? 9.840 5.563 -17.164 1.00 92.25 70 GLU A C 1
ATOM 556 O O . GLU A 1 70 ? 8.954 6.415 -17.107 1.00 92.25 70 GLU A O 1
ATOM 561 N N . ILE A 1 71 ? 9.862 4.504 -16.346 1.00 93.81 71 ILE A N 1
ATOM 562 C CA . ILE A 1 71 ? 8.814 4.217 -15.350 1.00 93.81 71 ILE A CA 1
ATOM 563 C C . ILE A 1 71 ? 8.641 5.398 -14.386 1.00 93.81 71 ILE A C 1
ATOM 565 O O . ILE A 1 71 ? 7.519 5.831 -14.123 1.00 93.81 71 ILE A O 1
ATOM 569 N N . LEU A 1 72 ? 9.745 5.951 -13.871 1.00 94.06 72 LEU A N 1
ATOM 570 C CA . LEU A 1 72 ? 9.706 7.099 -12.958 1.00 94.06 72 LEU A CA 1
ATOM 571 C C . LEU A 1 72 ? 9.180 8.371 -13.638 1.00 94.06 72 LEU A C 1
ATOM 573 O O . LEU A 1 72 ? 8.487 9.161 -12.996 1.00 94.06 72 LEU A O 1
ATOM 577 N N . THR A 1 73 ? 9.468 8.565 -14.928 1.00 92.38 73 THR A N 1
ATOM 578 C CA . THR A 1 73 ? 8.931 9.687 -15.714 1.00 92.38 73 THR A CA 1
ATOM 579 C C . THR A 1 73 ? 7.420 9.563 -15.893 1.00 92.38 73 THR A C 1
ATOM 581 O O . THR A 1 73 ? 6.696 10.536 -15.672 1.00 92.38 73 THR A O 1
ATOM 584 N N . GLU A 1 74 ? 6.932 8.376 -16.250 1.00 94.44 74 GLU A N 1
ATOM 585 C CA . GLU A 1 74 ? 5.498 8.109 -16.396 1.00 94.44 74 GLU A CA 1
ATOM 586 C C . GLU A 1 74 ? 4.763 8.255 -15.060 1.00 94.44 74 GLU A C 1
ATOM 588 O O . GLU A 1 74 ? 3.728 8.923 -14.987 1.00 94.44 74 GLU A O 1
ATOM 593 N N . LEU A 1 75 ? 5.343 7.745 -13.968 1.00 94.94 75 LEU A N 1
ATOM 594 C CA . LEU A 1 75 ? 4.802 7.948 -12.626 1.00 94.94 75 LEU A CA 1
ATOM 595 C C . LEU A 1 75 ? 4.728 9.439 -12.285 1.00 94.94 75 LEU A C 1
ATOM 597 O O . LEU A 1 75 ? 3.681 9.918 -11.851 1.00 94.94 75 LEU A O 1
ATOM 601 N N . ALA A 1 76 ? 5.803 10.195 -12.520 1.00 92.31 76 ALA A N 1
ATOM 602 C CA . ALA A 1 76 ? 5.830 11.630 -12.257 1.00 92.31 76 ALA A CA 1
ATOM 603 C C . ALA A 1 76 ? 4.729 12.387 -13.028 1.00 92.31 76 ALA A C 1
ATOM 605 O O . ALA A 1 76 ? 4.164 13.350 -12.504 1.00 92.31 76 ALA A O 1
ATOM 606 N N . ARG A 1 77 ? 4.376 11.946 -14.243 1.00 90.94 77 ARG A N 1
ATOM 607 C CA . ARG A 1 77 ? 3.258 12.512 -15.021 1.00 90.94 77 ARG A CA 1
ATOM 608 C C . ARG A 1 77 ? 1.893 12.151 -14.436 1.00 90.94 77 ARG A C 1
ATOM 610 O O . ARG A 1 77 ? 1.000 12.995 -14.446 1.00 90.94 77 ARG A O 1
ATOM 617 N N . ALA A 1 78 ? 1.737 10.932 -13.923 1.00 91.31 78 ALA A N 1
ATOM 618 C CA . ALA A 1 78 ? 0.471 10.426 -13.398 1.00 91.31 78 ALA A CA 1
ATOM 619 C C . ALA A 1 78 ? 0.107 10.974 -12.004 1.00 91.31 78 ALA A C 1
ATOM 621 O O . ALA A 1 78 ? -1.076 11.007 -11.654 1.00 91.31 78 ALA A O 1
ATOM 622 N N . ILE A 1 79 ? 1.091 11.394 -11.200 1.00 92.06 79 ILE A N 1
ATOM 623 C CA . ILE A 1 79 ? 0.843 11.820 -9.817 1.00 92.06 79 ILE A CA 1
ATOM 624 C C . ILE A 1 79 ? 0.185 13.199 -9.686 1.00 92.06 79 ILE A C 1
ATOM 626 O O . ILE A 1 79 ? 0.504 14.149 -10.410 1.00 92.06 79 ILE A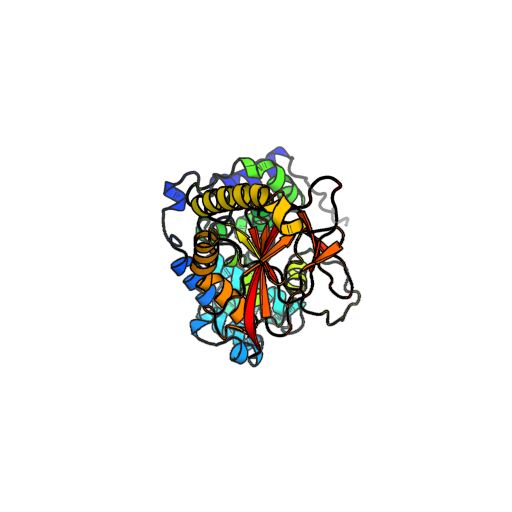 O 1
ATOM 630 N N . ASP A 1 80 ? -0.671 13.322 -8.673 1.00 90.19 80 ASP A N 1
ATOM 631 C CA . ASP A 1 80 ? -1.167 14.594 -8.148 1.00 90.19 80 ASP A CA 1
ATOM 632 C C . ASP A 1 80 ? -0.282 15.059 -6.981 1.00 90.19 80 ASP A C 1
ATOM 634 O O . ASP A 1 80 ? -0.177 14.389 -5.958 1.00 90.19 80 ASP A O 1
ATOM 638 N N . THR A 1 81 ? 0.351 16.224 -7.114 1.00 86.44 81 THR A N 1
ATOM 639 C CA . THR A 1 81 ? 1.269 16.768 -6.098 1.00 86.44 81 THR A CA 1
ATOM 640 C C . THR A 1 81 ? 0.570 17.234 -4.827 1.00 86.44 81 THR A C 1
ATOM 642 O O . THR A 1 81 ? 1.231 17.411 -3.803 1.00 86.44 81 THR A O 1
ATOM 645 N N . SER A 1 82 ? -0.750 17.426 -4.870 1.00 85.94 82 SER A N 1
ATOM 646 C CA . SER A 1 82 ? -1.556 17.715 -3.684 1.00 85.94 82 SER A CA 1
ATOM 647 C C . SER A 1 82 ? -1.868 16.456 -2.863 1.00 85.94 82 SER A C 1
ATOM 649 O O . SER A 1 82 ? -2.143 16.556 -1.664 1.00 85.94 82 SER A O 1
ATOM 651 N N . SER A 1 83 ? -1.757 15.269 -3.473 1.00 89.94 83 SER A N 1
ATOM 652 C CA . SER A 1 83 ? -1.936 13.977 -2.812 1.00 89.94 83 SER A CA 1
ATOM 653 C C . SER A 1 83 ? -0.638 13.528 -2.146 1.00 89.94 83 SER A C 1
ATOM 655 O O . SER A 1 83 ? 0.370 13.248 -2.796 1.00 89.94 83 SER A O 1
ATOM 657 N N . GLN A 1 84 ? -0.658 13.400 -0.818 1.00 91.56 84 GLN A N 1
ATOM 658 C CA . GLN A 1 84 ? 0.504 12.907 -0.080 1.00 91.56 84 GLN A CA 1
ATOM 659 C C . GLN A 1 84 ? 0.847 11.455 -0.451 1.00 91.56 84 GLN A C 1
ATOM 661 O O . GLN A 1 84 ? 2.030 11.137 -0.538 1.00 91.56 84 GLN A O 1
ATOM 666 N N . LEU A 1 85 ? -0.147 10.595 -0.711 1.00 93.81 85 LEU A N 1
ATOM 667 C CA . LEU A 1 85 ? 0.078 9.210 -1.149 1.00 93.81 85 LEU A CA 1
ATOM 668 C C . LEU A 1 85 ? 0.871 9.162 -2.464 1.00 93.81 85 LEU A C 1
ATOM 670 O O . LEU A 1 85 ? 1.829 8.399 -2.595 1.00 93.81 85 LEU A O 1
ATOM 674 N N . ASP A 1 86 ? 0.504 10.011 -3.419 1.00 94.12 86 ASP A N 1
ATOM 675 C CA . ASP A 1 86 ? 1.154 10.096 -4.722 1.00 94.12 86 ASP A CA 1
ATOM 676 C C . ASP A 1 86 ? 2.605 10.587 -4.591 1.00 94.12 86 ASP A C 1
ATOM 678 O O . ASP A 1 86 ? 3.532 9.985 -5.139 1.00 94.12 86 ASP A O 1
ATOM 682 N N . VAL A 1 87 ? 2.816 11.651 -3.808 1.00 91.75 87 VAL A N 1
ATOM 683 C CA . VAL A 1 87 ? 4.148 12.208 -3.525 1.00 91.75 87 VAL A CA 1
ATOM 684 C C . VAL A 1 87 ? 5.042 11.181 -2.834 1.00 91.75 87 VAL A C 1
ATOM 686 O O . VAL A 1 87 ? 6.208 11.031 -3.204 1.00 91.75 87 VAL A O 1
ATOM 689 N N . MET A 1 88 ? 4.499 10.457 -1.854 1.00 94.12 88 MET A N 1
ATOM 690 C CA . MET A 1 88 ? 5.205 9.376 -1.172 1.00 94.12 88 MET A CA 1
ATOM 691 C C . MET A 1 88 ? 5.576 8.257 -2.141 1.00 94.12 88 MET A C 1
ATOM 693 O O . MET A 1 88 ? 6.709 7.796 -2.106 1.00 94.12 88 MET A O 1
ATOM 697 N N . THR A 1 89 ? 4.665 7.861 -3.032 1.00 95.25 89 THR A N 1
ATOM 698 C CA . THR A 1 89 ? 4.921 6.804 -4.021 1.00 95.25 89 THR A CA 1
ATOM 699 C C . THR A 1 89 ? 6.090 7.170 -4.935 1.00 95.25 89 THR A C 1
ATOM 701 O O . THR A 1 89 ? 6.996 6.360 -5.116 1.00 95.25 89 THR A O 1
ATOM 704 N N . LEU A 1 90 ? 6.121 8.398 -5.469 1.00 94.25 90 LEU A N 1
ATOM 705 C CA . LEU A 1 90 ? 7.237 8.858 -6.304 1.00 94.25 90 LEU A CA 1
ATOM 706 C C . LEU A 1 90 ? 8.550 8.931 -5.514 1.00 94.25 90 LEU A C 1
ATOM 708 O O . LEU A 1 90 ? 9.590 8.496 -6.007 1.00 94.25 90 LEU A O 1
ATOM 712 N N . ALA A 1 91 ? 8.515 9.475 -4.294 1.00 91.56 91 ALA A N 1
ATOM 713 C CA . ALA A 1 91 ? 9.705 9.583 -3.453 1.00 91.56 91 ALA A CA 1
ATOM 714 C C . ALA A 1 91 ? 10.300 8.204 -3.125 1.00 91.56 91 ALA A C 1
ATOM 716 O O . ALA A 1 91 ? 11.518 8.027 -3.192 1.00 91.56 91 ALA A O 1
ATOM 717 N N . ASP A 1 92 ? 9.442 7.237 -2.806 1.00 93.25 92 ASP A N 1
ATOM 718 C CA . ASP A 1 92 ? 9.827 5.873 -2.458 1.00 93.25 92 ASP A CA 1
ATOM 719 C C . ASP A 1 92 ? 10.358 5.099 -3.667 1.00 93.25 92 ASP A C 1
ATOM 721 O O . ASP A 1 92 ? 11.430 4.502 -3.598 1.00 93.25 92 ASP A O 1
ATOM 725 N N . ALA A 1 93 ? 9.681 5.199 -4.816 1.00 94.00 93 ALA A N 1
ATOM 726 C CA . ALA A 1 93 ? 10.128 4.575 -6.058 1.00 94.00 93 ALA A CA 1
ATOM 727 C C . ALA A 1 93 ? 11.530 5.058 -6.473 1.00 94.00 93 ALA A C 1
ATOM 729 O O . ALA A 1 93 ? 12.373 4.245 -6.854 1.00 94.00 93 ALA A O 1
ATOM 730 N N . CYS A 1 94 ? 11.810 6.361 -6.344 1.00 90.31 94 CYS A N 1
ATOM 731 C CA . CYS A 1 94 ? 13.140 6.923 -6.588 1.00 90.31 94 CYS A CA 1
ATOM 732 C C . CYS A 1 94 ? 14.195 6.397 -5.599 1.00 90.31 94 CYS A C 1
ATOM 734 O O . CYS A 1 94 ? 15.311 6.074 -6.005 1.00 90.31 94 CYS A O 1
ATOM 736 N N . GLU A 1 95 ? 13.870 6.320 -4.305 1.00 88.44 95 GLU A N 1
ATOM 737 C CA . GLU A 1 95 ? 14.793 5.817 -3.277 1.00 88.44 95 GLU A CA 1
ATOM 738 C C . GLU A 1 95 ? 15.131 4.338 -3.506 1.00 88.44 95 GLU A C 1
ATOM 740 O O . GLU A 1 95 ? 16.304 3.959 -3.461 1.00 88.44 95 GLU A O 1
ATOM 745 N N . VAL A 1 96 ? 14.120 3.517 -3.801 1.00 90.19 96 VAL A N 1
ATOM 746 C CA . VAL A 1 96 ? 14.292 2.101 -4.139 1.00 90.19 96 VAL A CA 1
ATOM 747 C C . VAL A 1 96 ? 15.169 1.960 -5.376 1.00 90.19 96 VAL A C 1
ATOM 749 O O . VAL A 1 96 ? 16.184 1.271 -5.305 1.00 90.19 96 VAL A O 1
ATOM 752 N N . ALA A 1 97 ? 14.852 2.655 -6.470 1.00 88.69 97 ALA A N 1
ATOM 753 C CA . ALA A 1 97 ? 15.627 2.588 -7.709 1.00 88.69 97 ALA A CA 1
ATOM 754 C C . ALA A 1 97 ? 17.120 2.886 -7.491 1.00 88.69 97 ALA A C 1
ATOM 756 O O . ALA A 1 97 ? 17.983 2.198 -8.038 1.00 88.69 97 ALA A O 1
ATOM 757 N N . VAL A 1 98 ? 17.443 3.866 -6.640 1.00 84.88 98 VAL A N 1
ATOM 758 C CA . VAL A 1 98 ? 18.840 4.174 -6.304 1.00 84.88 98 VAL A CA 1
ATOM 759 C C . VAL A 1 98 ? 19.500 3.087 -5.482 1.00 84.88 98 VAL A C 1
ATOM 761 O O . VAL A 1 98 ? 20.639 2.715 -5.764 1.00 84.88 98 VAL A O 1
ATOM 764 N N . ARG A 1 99 ? 18.815 2.558 -4.468 1.00 84.75 99 ARG A N 1
ATOM 765 C CA . ARG A 1 99 ? 19.395 1.500 -3.631 1.00 84.75 99 ARG A CA 1
ATOM 766 C C . ARG A 1 99 ? 19.584 0.187 -4.375 1.00 84.75 99 ARG A C 1
ATOM 768 O O . ARG A 1 99 ? 20.484 -0.565 -4.019 1.00 84.75 99 ARG A O 1
ATOM 775 N N . GLN A 1 100 ? 18.775 -0.061 -5.399 1.00 84.12 100 GLN A N 1
ATOM 776 C CA . GLN A 1 100 ? 18.914 -1.225 -6.271 1.00 84.12 100 GLN A CA 1
ATOM 777 C C . GLN A 1 100 ? 19.933 -1.012 -7.405 1.00 84.12 100 GLN A C 1
ATOM 779 O O . GLN A 1 100 ? 20.246 -1.956 -8.120 1.00 84.12 100 GLN A O 1
ATOM 784 N N . GLY A 1 101 ? 20.498 0.193 -7.542 1.00 82.25 101 GLY A N 1
ATOM 785 C CA . GLY A 1 101 ? 21.550 0.500 -8.517 1.00 82.25 101 GLY A CA 1
ATOM 786 C C . GLY A 1 101 ? 21.057 0.859 -9.922 1.00 82.25 101 GLY A C 1
ATOM 787 O O . GLY A 1 101 ? 21.881 1.165 -10.780 1.00 82.25 101 GLY A O 1
ATOM 788 N N . ASP A 1 102 ? 19.742 0.893 -10.144 1.00 84.12 102 ASP A N 1
ATOM 789 C CA . ASP A 1 102 ? 19.129 1.215 -11.442 1.00 84.12 102 ASP A CA 1
ATOM 790 C C . ASP A 1 102 ? 19.006 2.728 -11.690 1.00 84.12 102 ASP A C 1
ATOM 792 O O . ASP A 1 102 ? 18.737 3.170 -12.808 1.00 84.12 102 ASP A O 1
ATOM 796 N N . LEU A 1 103 ? 19.220 3.539 -10.651 1.00 84.25 103 LEU A N 1
ATOM 797 C CA . LEU A 1 103 ? 19.279 4.993 -10.733 1.00 84.25 103 LEU A CA 1
ATOM 798 C C . LEU A 1 103 ? 20.493 5.520 -9.955 1.00 84.25 103 LEU A C 1
ATOM 800 O O . LEU A 1 103 ? 20.843 5.003 -8.895 1.00 84.25 103 LEU A O 1
ATOM 804 N N . ARG A 1 104 ? 21.148 6.585 -10.434 1.00 77.25 104 ARG A N 1
ATOM 805 C CA . ARG A 1 104 ? 22.227 7.216 -9.657 1.00 77.25 104 ARG A CA 1
ATOM 806 C C . ARG A 1 104 ? 21.627 8.107 -8.574 1.00 77.25 104 ARG A C 1
ATOM 808 O O . ARG A 1 104 ? 20.665 8.829 -8.813 1.00 77.25 104 ARG A O 1
ATOM 815 N N . ALA A 1 105 ? 22.270 8.164 -7.409 1.00 74.38 105 ALA A N 1
ATOM 816 C CA . ALA A 1 105 ? 21.838 9.031 -6.306 1.00 74.38 105 ALA A CA 1
ATOM 817 C C . ALA A 1 105 ? 21.696 10.516 -6.703 1.00 74.38 105 ALA A C 1
ATOM 819 O O . ALA A 1 105 ? 20.810 11.207 -6.202 1.00 74.38 105 ALA A O 1
ATOM 820 N N . ALA A 1 106 ? 22.537 10.996 -7.628 1.00 72.75 106 ALA A N 1
ATOM 821 C CA . ALA A 1 106 ? 22.465 12.359 -8.158 1.00 72.75 106 ALA A CA 1
ATOM 822 C C . ALA A 1 106 ? 21.176 12.630 -8.960 1.00 72.75 106 ALA A C 1
ATOM 824 O O . ALA A 1 106 ? 20.717 13.770 -9.012 1.00 72.75 106 ALA A O 1
ATOM 825 N N . ASP A 1 107 ? 20.569 11.589 -9.533 1.00 77.19 107 ASP A N 1
ATOM 826 C CA . ASP A 1 107 ? 19.417 11.701 -10.425 1.00 77.19 107 ASP A CA 1
ATOM 827 C C . ASP A 1 107 ? 18.076 11.679 -9.663 1.00 77.19 107 ASP A C 1
ATOM 829 O O . ASP A 1 107 ? 17.064 12.094 -10.221 1.00 77.19 107 ASP A O 1
ATOM 833 N N . ILE A 1 108 ? 18.039 11.303 -8.372 1.00 76.44 108 ILE A N 1
ATOM 834 C CA . ILE A 1 108 ? 16.808 11.358 -7.542 1.00 76.44 108 ILE A CA 1
ATOM 835 C C . ILE A 1 108 ? 16.172 12.744 -7.613 1.00 76.44 108 ILE A C 1
ATOM 837 O O . ILE A 1 108 ? 14.961 12.880 -7.801 1.00 76.44 108 ILE A O 1
ATOM 841 N N . ARG A 1 109 ? 17.003 13.786 -7.466 1.00 74.38 109 ARG A N 1
ATOM 842 C CA . ARG A 1 109 ? 16.531 15.171 -7.492 1.00 74.38 109 ARG A CA 1
ATOM 843 C C . ARG A 1 109 ? 15.885 15.496 -8.829 1.00 74.38 109 ARG A C 1
ATOM 845 O O . ARG A 1 109 ? 14.858 16.151 -8.823 1.00 74.38 109 ARG A O 1
ATOM 852 N N . HIS A 1 110 ? 16.418 15.000 -9.944 1.00 80.00 110 HIS A N 1
ATOM 853 C CA . HIS A 1 110 ? 15.846 15.251 -11.264 1.00 80.00 110 HIS A CA 1
ATOM 854 C C . HIS A 1 110 ? 14.387 14.780 -11.354 1.00 80.00 110 HIS A C 1
ATOM 856 O O . HIS A 1 110 ? 13.516 15.580 -11.685 1.00 80.00 110 HIS A O 1
ATOM 862 N N . PHE A 1 111 ? 14.103 13.529 -10.979 1.00 77.19 111 PHE A N 1
ATOM 863 C CA . PHE A 1 111 ? 12.746 12.972 -11.060 1.00 77.19 111 PHE A CA 1
ATOM 864 C C . PHE A 1 111 ? 11.783 13.600 -10.056 1.00 77.19 111 PHE A C 1
ATOM 866 O O . PHE A 1 111 ? 10.632 13.870 -10.392 1.00 77.19 111 PHE A O 1
ATOM 873 N N . MET A 1 112 ? 12.243 13.894 -8.839 1.00 75.56 112 MET A N 1
ATOM 874 C CA . MET A 1 112 ? 11.393 14.573 -7.862 1.00 75.56 112 MET A CA 1
ATOM 875 C C . MET A 1 112 ? 11.102 16.028 -8.265 1.00 75.56 112 MET A C 1
ATOM 877 O O . MET A 1 112 ? 9.972 16.488 -8.104 1.00 75.56 112 MET A O 1
ATOM 881 N N . LEU A 1 113 ? 12.079 16.739 -8.842 1.00 76.06 113 LEU A N 1
ATOM 882 C CA . LEU A 1 113 ? 11.925 18.117 -9.328 1.00 76.06 113 LEU A CA 1
ATOM 883 C C . LEU A 1 113 ? 10.984 18.242 -10.529 1.00 76.06 113 LEU A C 1
ATOM 885 O O . LEU A 1 113 ? 10.515 19.345 -10.799 1.00 76.06 113 LEU A O 1
ATOM 889 N N . LEU A 1 114 ? 10.644 17.143 -11.216 1.00 76.31 114 LEU A N 1
ATOM 890 C CA . LEU A 1 114 ? 9.592 17.168 -12.240 1.00 76.31 114 LEU A CA 1
ATOM 891 C C . LEU A 1 114 ? 8.251 17.653 -11.670 1.00 76.31 114 LEU A C 1
ATOM 893 O O . LEU A 1 114 ? 7.411 18.150 -12.421 1.00 76.31 114 LEU A O 1
ATOM 897 N N . ARG A 1 115 ? 8.025 17.482 -10.360 1.00 78.12 115 ARG A N 1
ATOM 898 C CA . ARG A 1 115 ? 6.729 17.748 -9.721 1.00 78.12 115 ARG A CA 1
ATOM 899 C C . ARG A 1 115 ? 6.820 18.484 -8.381 1.00 78.12 115 ARG A C 1
ATOM 901 O O . ARG A 1 115 ? 5.829 19.072 -7.962 1.00 78.12 115 ARG A O 1
ATOM 908 N N . LEU A 1 116 ? 7.970 18.476 -7.706 1.00 73.81 116 LEU A N 1
ATOM 909 C CA . LEU A 1 116 ? 8.124 18.982 -6.337 1.00 73.81 116 LEU A CA 1
ATOM 910 C C . LEU A 1 116 ? 9.159 20.116 -6.250 1.00 73.81 116 LEU A C 1
ATOM 912 O O . LEU A 1 116 ? 10.171 20.073 -6.946 1.00 73.81 116 LEU A O 1
ATOM 916 N N . PRO A 1 117 ? 8.962 21.115 -5.369 1.00 69.62 117 PRO A N 1
ATOM 917 C CA . PRO A 1 117 ? 9.930 22.190 -5.171 1.00 69.62 117 PRO A CA 1
ATOM 918 C C . PRO A 1 117 ? 11.180 21.716 -4.406 1.00 69.62 117 PRO A C 1
ATOM 920 O O . PRO A 1 117 ? 11.073 21.020 -3.389 1.00 69.62 117 PRO A O 1
ATOM 923 N N . ASP A 1 118 ? 12.361 22.168 -4.851 1.00 66.88 118 ASP A N 1
ATOM 924 C CA . ASP A 1 118 ? 13.686 21.729 -4.361 1.00 66.88 118 ASP A CA 1
ATOM 925 C C . ASP A 1 118 ? 13.862 21.856 -2.838 1.00 66.88 118 ASP A C 1
ATOM 927 O O . ASP A 1 118 ? 14.398 20.968 -2.176 1.00 66.88 118 ASP A O 1
ATOM 931 N N . THR A 1 119 ? 13.329 22.929 -2.249 1.00 64.94 119 THR A N 1
ATOM 932 C CA . THR A 1 119 ? 13.487 23.265 -0.822 1.00 64.94 119 THR A CA 1
ATOM 933 C C . THR A 1 119 ? 12.869 22.247 0.138 1.00 64.94 119 THR A C 1
ATOM 935 O O . THR A 1 119 ? 13.151 22.286 1.335 1.00 64.94 119 THR A O 1
ATOM 938 N N . SER A 1 120 ? 12.038 21.330 -0.363 1.00 71.75 120 SER A N 1
ATOM 939 C CA . SER A 1 120 ? 11.311 20.346 0.445 1.00 71.75 120 SER A CA 1
ATOM 940 C C . SER A 1 120 ? 11.754 18.898 0.224 1.00 71.75 120 SER A C 1
ATOM 942 O O . SER A 1 120 ? 11.314 18.019 0.963 1.00 71.75 120 SER A O 1
ATOM 944 N N . LEU A 1 121 ? 12.639 18.631 -0.743 1.00 78.19 121 LEU A N 1
ATOM 945 C CA . LEU A 1 121 ? 12.912 17.272 -1.223 1.00 78.19 121 LEU A CA 1
ATOM 946 C C . LEU A 1 121 ? 13.476 16.344 -0.152 1.00 78.19 121 LEU A C 1
ATOM 948 O O . LEU A 1 121 ? 12.957 15.246 0.040 1.00 78.19 121 LEU A O 1
ATOM 952 N N . ASP A 1 122 ? 14.501 16.782 0.578 1.00 77.81 122 ASP A N 1
ATOM 953 C CA . ASP A 1 122 ? 15.098 15.953 1.628 1.00 77.81 122 ASP A CA 1
ATOM 954 C C . ASP A 1 122 ? 14.083 15.701 2.755 1.00 77.81 122 ASP A C 1
ATOM 956 O O . ASP A 1 122 ? 13.945 14.577 3.234 1.00 77.81 122 ASP A O 1
ATOM 960 N N . GLY A 1 123 ? 13.283 16.711 3.112 1.00 80.81 123 GLY A N 1
ATOM 961 C CA . GLY A 1 123 ? 12.183 16.562 4.065 1.00 80.81 123 GLY A CA 1
ATOM 962 C C . GLY A 1 123 ? 11.117 15.567 3.597 1.00 80.81 123 GLY A C 1
ATOM 963 O O . GLY A 1 123 ? 10.669 14.739 4.385 1.00 80.81 123 GLY A O 1
ATOM 964 N N . ILE A 1 124 ? 10.747 15.592 2.316 1.00 85.00 124 ILE A N 1
ATOM 965 C CA . ILE A 1 124 ? 9.784 14.656 1.721 1.00 85.00 124 ILE A CA 1
ATOM 966 C C . ILE A 1 124 ? 10.342 13.234 1.717 1.00 85.00 124 ILE A C 1
ATOM 968 O O . ILE A 1 124 ? 9.645 12.321 2.155 1.00 85.00 124 ILE A O 1
ATOM 972 N N . ARG A 1 125 ? 11.593 13.031 1.290 1.00 85.38 125 ARG A N 1
ATOM 973 C CA . ARG A 1 125 ? 12.242 11.707 1.270 1.00 85.38 125 ARG A CA 1
ATOM 974 C C . ARG A 1 125 ? 12.291 11.097 2.665 1.00 85.38 125 ARG A C 1
ATOM 976 O O . ARG A 1 125 ? 11.785 10.000 2.900 1.00 85.38 125 ARG A O 1
ATOM 983 N N . TRP A 1 126 ? 12.841 11.843 3.618 1.00 83.31 126 TRP A N 1
ATOM 984 C CA . TRP A 1 126 ? 12.982 11.363 4.986 1.00 83.31 126 TRP A CA 1
ATOM 985 C C . TRP A 1 126 ? 11.646 11.262 5.729 1.00 83.31 126 TRP A C 1
ATOM 987 O O . TRP A 1 126 ? 11.492 10.418 6.612 1.00 83.31 126 TRP A O 1
ATOM 997 N N . GLY A 1 127 ? 10.688 12.129 5.406 1.00 87.38 127 GLY A N 1
ATOM 998 C CA . GLY A 1 127 ? 9.320 12.065 5.907 1.00 87.38 127 GLY A CA 1
ATOM 999 C C . GLY A 1 127 ? 8.579 10.838 5.385 1.00 87.38 127 GLY A C 1
ATOM 1000 O O . GLY A 1 127 ? 7.906 10.177 6.168 1.00 87.38 127 GLY A O 1
ATOM 1001 N N . THR A 1 128 ? 8.762 10.489 4.108 1.00 91.12 128 THR A N 1
ATOM 1002 C CA . THR A 1 128 ? 8.144 9.322 3.453 1.00 91.12 128 THR A CA 1
ATOM 1003 C C . THR A 1 128 ? 8.584 8.028 4.120 1.00 91.12 128 THR A C 1
ATOM 1005 O O . THR A 1 128 ? 7.737 7.285 4.607 1.00 91.12 128 THR A O 1
ATOM 1008 N N . GLN A 1 129 ? 9.894 7.807 4.269 1.00 87.50 129 GLN A N 1
ATOM 1009 C CA . GLN A 1 129 ? 10.420 6.606 4.934 1.00 87.50 129 GLN A CA 1
ATOM 1010 C C . GLN A 1 129 ? 9.860 6.440 6.353 1.00 87.50 129 GLN A C 1
ATOM 1012 O O . GLN A 1 129 ? 9.513 5.342 6.785 1.00 87.50 129 GLN A O 1
ATOM 1017 N N . ARG A 1 130 ? 9.752 7.545 7.093 1.00 88.19 130 ARG A N 1
ATOM 1018 C CA . ARG A 1 130 ? 9.227 7.544 8.461 1.00 88.19 130 ARG A CA 1
ATOM 1019 C C . ARG A 1 130 ? 7.719 7.362 8.515 1.00 88.19 130 ARG A C 1
ATOM 1021 O O . ARG A 1 130 ? 7.244 6.696 9.427 1.00 88.19 130 ARG A O 1
ATOM 1028 N N . PHE A 1 131 ? 6.986 7.916 7.553 1.00 91.88 131 PHE A N 1
ATOM 1029 C CA . PHE A 1 131 ? 5.555 7.679 7.417 1.00 91.88 131 PHE A CA 1
ATOM 1030 C C . PHE A 1 131 ? 5.301 6.199 7.141 1.00 91.88 131 PHE A C 1
ATOM 1032 O O . PHE A 1 131 ? 4.508 5.600 7.850 1.00 91.88 131 PHE A O 1
ATOM 1039 N N . ILE A 1 132 ? 6.019 5.587 6.192 1.00 91.25 132 ILE A N 1
ATOM 1040 C CA . ILE A 1 132 ? 5.891 4.154 5.877 1.00 91.25 132 ILE A CA 1
ATOM 1041 C C . ILE A 1 132 ? 6.103 3.306 7.134 1.00 91.25 132 ILE A C 1
ATOM 1043 O O . ILE A 1 132 ? 5.228 2.520 7.481 1.00 91.25 132 ILE A O 1
ATOM 1047 N N . ARG A 1 133 ? 7.198 3.534 7.875 1.00 87.19 133 ARG A N 1
ATOM 1048 C CA . ARG A 1 133 ? 7.451 2.824 9.142 1.00 87.19 133 ARG A CA 1
ATOM 1049 C C . ARG A 1 133 ? 6.332 3.033 10.163 1.00 87.19 133 ARG A C 1
ATOM 1051 O O . ARG A 1 133 ? 5.860 2.068 10.742 1.00 87.19 133 ARG A O 1
ATOM 1058 N N . MET A 1 134 ? 5.890 4.275 10.372 1.00 89.44 134 MET A N 1
ATOM 1059 C CA . MET A 1 134 ? 4.782 4.571 11.287 1.00 89.44 134 MET A CA 1
ATOM 1060 C C . MET A 1 134 ? 3.512 3.816 10.889 1.00 89.44 134 MET A C 1
ATOM 1062 O O . MET A 1 134 ? 2.837 3.275 11.756 1.00 89.44 134 MET A O 1
ATOM 1066 N N . MET A 1 135 ? 3.177 3.779 9.599 1.00 89.88 135 MET A N 1
ATOM 1067 C CA . MET A 1 135 ? 1.980 3.091 9.127 1.00 89.88 135 MET A CA 1
ATOM 1068 C C . MET A 1 135 ? 2.064 1.582 9.296 1.00 89.88 135 MET A C 1
ATOM 1070 O O . MET A 1 135 ? 1.063 0.967 9.653 1.00 89.88 135 MET A O 1
ATOM 1074 N N . ASP A 1 136 ? 3.242 1.007 9.070 1.00 86.00 136 ASP A N 1
ATOM 1075 C CA . ASP A 1 136 ? 3.485 -0.413 9.301 1.00 86.00 136 ASP A CA 1
ATOM 1076 C C . ASP A 1 136 ? 3.304 -0.763 10.785 1.00 86.00 136 ASP A C 1
ATOM 1078 O O . ASP A 1 136 ? 2.636 -1.746 11.092 1.00 86.00 136 ASP A O 1
ATOM 1082 N N . GLU A 1 137 ? 3.790 0.077 11.707 1.00 84.50 137 GLU A N 1
ATOM 1083 C CA . GLU A 1 137 ? 3.552 -0.093 13.150 1.00 84.50 137 GLU A CA 1
ATOM 1084 C C . GLU A 1 137 ? 2.059 0.045 13.501 1.00 84.50 137 GLU A C 1
ATOM 1086 O O . GLU A 1 137 ? 1.491 -0.813 14.175 1.00 84.50 137 GLU A O 1
ATOM 1091 N N . VAL A 1 138 ? 1.379 1.083 12.998 1.00 85.12 138 VAL A N 1
ATOM 1092 C CA . VAL A 1 138 ? -0.069 1.273 13.217 1.00 85.12 138 VAL A CA 1
ATOM 1093 C C . VAL A 1 138 ? -0.872 0.071 12.705 1.00 85.12 138 VAL A C 1
ATOM 1095 O O . VAL A 1 138 ? -1.830 -0.356 13.357 1.00 85.12 138 VAL A O 1
ATOM 1098 N N . HIS A 1 139 ? -0.481 -0.487 11.557 1.00 83.56 139 HIS A N 1
ATOM 1099 C CA . HIS A 1 139 ? -1.133 -1.646 10.957 1.00 83.56 139 HIS A CA 1
ATOM 1100 C C . HIS A 1 139 ? -0.877 -2.919 11.766 1.00 83.56 139 HIS A C 1
ATOM 1102 O O . HIS A 1 139 ? -1.828 -3.639 12.070 1.00 83.56 139 HIS A O 1
ATOM 1108 N N . LEU A 1 140 ? 0.376 -3.165 12.165 1.00 78.88 140 LEU A N 1
ATOM 1109 C CA . LEU A 1 140 ? 0.783 -4.310 12.986 1.00 78.88 140 LEU A CA 1
ATOM 1110 C C . LEU A 1 140 ? -0.000 -4.365 14.304 1.00 78.88 140 LEU A C 1
ATOM 1112 O O . LEU A 1 140 ? -0.430 -5.433 14.733 1.00 78.88 140 LEU A O 1
ATOM 1116 N N . HIS A 1 141 ? -0.229 -3.205 14.917 1.00 77.12 141 HIS A N 1
ATOM 1117 C CA . HIS A 1 141 ? -1.010 -3.071 16.147 1.00 77.12 141 HIS A CA 1
ATOM 1118 C C . HIS A 1 141 ? -2.530 -3.006 15.913 1.00 77.12 141 HIS A C 1
ATOM 1120 O O . HIS A 1 141 ? -3.298 -2.854 16.861 1.00 77.12 141 HIS A O 1
ATOM 1126 N N . GLY A 1 142 ? -2.992 -3.123 14.664 1.00 72.69 142 GLY A N 1
ATOM 1127 C CA . GLY A 1 142 ? -4.410 -3.188 14.314 1.00 72.69 142 GLY A CA 1
ATOM 1128 C C . GLY A 1 142 ? -5.205 -1.914 14.617 1.00 72.69 142 GLY A C 1
ATOM 1129 O O . GLY A 1 142 ? -6.436 -1.983 14.700 1.00 72.69 142 GLY A O 1
ATOM 1130 N N . ALA A 1 143 ? -4.540 -0.765 14.774 1.00 79.06 143 ALA A N 1
ATOM 1131 C CA . ALA A 1 143 ? -5.150 0.443 15.331 1.00 79.06 143 ALA A CA 1
ATOM 1132 C C . ALA A 1 143 ? -6.257 1.021 14.432 1.00 79.06 143 ALA A C 1
ATOM 1134 O O . ALA A 1 143 ? -7.343 1.341 14.901 1.00 79.06 143 ALA A O 1
ATOM 1135 N N . ALA A 1 144 ? -6.018 1.070 13.118 1.00 82.31 144 ALA A N 1
ATOM 1136 C CA . ALA A 1 144 ? -7.003 1.488 12.113 1.00 82.31 144 ALA A CA 1
ATOM 1137 C C . ALA A 1 144 ? -7.507 0.317 11.240 1.00 82.31 144 ALA A C 1
ATOM 1139 O O . ALA A 1 144 ? -8.159 0.522 10.215 1.00 82.31 144 ALA A O 1
ATOM 1140 N N . GLY A 1 145 ? -7.214 -0.930 11.631 1.00 83.12 145 GLY A N 1
ATOM 1141 C CA . GLY A 1 145 ? -7.595 -2.127 10.876 1.00 83.12 145 GLY A CA 1
ATOM 1142 C C . GLY A 1 145 ? -7.040 -2.143 9.443 1.00 83.12 145 GLY A C 1
ATOM 1143 O O . GLY A 1 145 ? -5.920 -1.697 9.185 1.00 83.12 145 GLY A O 1
ATOM 1144 N N . LEU A 1 146 ? -7.831 -2.648 8.493 1.00 81.62 146 LEU A N 1
ATOM 1145 C CA . LEU A 1 146 ? -7.435 -2.758 7.080 1.00 81.62 146 LEU A CA 1
ATOM 1146 C C . LEU A 1 146 ? -7.394 -1.409 6.344 1.00 81.62 146 LEU A C 1
ATOM 1148 O O . LEU A 1 146 ? -6.761 -1.308 5.299 1.00 81.62 146 LEU A O 1
ATOM 1152 N N . ARG A 1 147 ? -7.996 -0.364 6.926 1.00 87.50 147 ARG A N 1
ATOM 1153 C CA . ARG A 1 147 ? -8.031 1.005 6.384 1.00 87.50 147 ARG A CA 1
ATOM 1154 C C . ARG A 1 147 ? -6.796 1.828 6.738 1.00 87.50 147 ARG A C 1
ATOM 1156 O O . ARG A 1 147 ? -6.711 3.009 6.414 1.00 87.50 147 ARG A O 1
ATOM 1163 N N . THR A 1 148 ? -5.833 1.217 7.431 1.00 89.50 148 THR A N 1
ATOM 1164 C CA . THR A 1 148 ? -4.648 1.897 7.958 1.00 89.50 148 THR A CA 1
ATOM 1165 C C . THR A 1 148 ? -3.941 2.718 6.878 1.00 89.50 148 THR A C 1
ATOM 1167 O O . THR A 1 148 ? -3.668 3.896 7.086 1.00 89.50 148 THR A O 1
ATOM 1170 N N . PHE A 1 149 ? -3.713 2.161 5.689 1.00 91.50 149 PHE A N 1
ATOM 1171 C CA . PHE A 1 149 ? -2.948 2.850 4.644 1.00 91.50 149 PHE A CA 1
ATOM 1172 C C . PHE A 1 149 ? -3.710 3.989 3.943 1.00 91.50 149 PHE A C 1
ATOM 1174 O O . PHE A 1 149 ? -3.074 4.824 3.300 1.00 91.50 149 PHE A O 1
ATOM 1181 N N . GLU A 1 150 ? -5.023 4.136 4.156 1.00 92.56 150 GLU A N 1
ATOM 1182 C CA . GLU A 1 150 ? -5.746 5.357 3.767 1.00 92.56 150 GLU A CA 1
ATOM 1183 C C . GLU A 1 150 ? -5.288 6.582 4.561 1.00 92.56 150 GLU A C 1
ATOM 1185 O O . GLU A 1 150 ? -5.494 7.706 4.108 1.00 92.56 150 GLU A O 1
ATOM 1190 N N . LEU A 1 151 ? -4.641 6.418 5.723 1.00 91.31 151 LEU A N 1
ATOM 1191 C CA . LEU A 1 151 ? -4.136 7.552 6.501 1.00 91.31 151 LEU A CA 1
ATOM 1192 C C . LEU A 1 151 ? -3.144 8.409 5.700 1.00 91.31 151 LEU A C 1
ATOM 1194 O O . LEU A 1 151 ? -3.053 9.609 5.952 1.00 91.31 151 LEU A O 1
ATOM 1198 N N . ALA A 1 152 ? -2.468 7.850 4.689 1.00 90.69 152 ALA A N 1
ATOM 1199 C CA . ALA A 1 152 ? -1.649 8.623 3.752 1.00 90.69 152 ALA A CA 1
ATOM 1200 C C . ALA A 1 152 ? -2.469 9.631 2.922 1.00 90.69 152 ALA A C 1
ATOM 1202 O O . ALA A 1 152 ? -1.936 10.670 2.542 1.00 90.69 152 ALA A O 1
ATOM 1203 N N . ILE A 1 153 ? -3.752 9.350 2.685 1.00 90.94 153 ILE A N 1
ATOM 1204 C CA . ILE A 1 153 ? -4.713 10.199 1.967 1.00 90.94 153 ILE A CA 1
ATOM 1205 C C . ILE A 1 153 ? -5.423 11.135 2.952 1.00 90.94 153 ILE A C 1
ATOM 1207 O O . ILE A 1 153 ? -5.491 12.342 2.734 1.00 90.94 153 ILE A O 1
ATOM 1211 N N . ARG A 1 154 ? -5.908 10.592 4.078 1.00 87.50 154 ARG A N 1
ATOM 1212 C CA . ARG A 1 154 ? -6.679 11.346 5.087 1.00 87.50 154 ARG A CA 1
ATOM 1213 C C . ARG A 1 154 ? -5.836 12.391 5.815 1.00 87.50 154 ARG A C 1
ATOM 1215 O O . ARG A 1 154 ? -6.359 13.388 6.307 1.00 87.50 154 ARG A O 1
ATOM 1222 N N . ARG A 1 155 ? -4.519 12.181 5.901 1.00 82.94 155 ARG A N 1
ATOM 1223 C CA . ARG A 1 155 ? -3.595 13.080 6.594 1.00 82.94 155 ARG A CA 1
ATOM 1224 C C . ARG A 1 155 ? -2.714 13.836 5.607 1.00 82.94 155 ARG A C 1
ATOM 1226 O O . ARG A 1 155 ? -1.574 13.450 5.367 1.00 82.94 155 ARG A O 1
ATOM 1233 N N . ALA A 1 156 ? -3.183 14.990 5.144 1.00 74.62 156 ALA A N 1
ATOM 1234 C CA . ALA A 1 156 ? -2.342 15.901 4.372 1.00 74.62 156 ALA A CA 1
ATOM 1235 C C . ALA A 1 156 ? -1.188 16.490 5.215 1.00 74.62 156 ALA A C 1
ATOM 1237 O O . ALA A 1 156 ? -1.337 16.788 6.412 1.00 74.62 156 ALA A O 1
ATOM 1238 N N . ASN A 1 157 ? -0.052 16.734 4.558 1.00 76.56 157 ASN A N 1
ATOM 1239 C CA . ASN A 1 157 ? 1.090 17.492 5.082 1.00 76.56 157 ASN A CA 1
ATOM 1240 C C . ASN A 1 157 ? 1.710 16.913 6.371 1.00 76.56 157 ASN A C 1
ATOM 1242 O O . ASN A 1 157 ? 2.091 17.656 7.279 1.00 76.56 157 ASN A O 1
ATOM 1246 N N . ALA A 1 158 ? 1.791 15.587 6.493 1.00 83.56 158 ALA A N 1
ATOM 1247 C CA . ALA A 1 158 ? 2.480 14.920 7.601 1.00 83.56 158 ALA A CA 1
ATOM 1248 C C . ALA A 1 158 ? 3.994 14.799 7.379 1.00 83.56 158 ALA A C 1
ATOM 1250 O O . ALA A 1 158 ? 4.752 14.801 8.351 1.00 83.56 158 ALA A O 1
ATOM 1251 N N . LEU A 1 159 ? 4.435 14.717 6.118 1.00 85.88 159 LEU A N 1
ATOM 1252 C CA . LEU A 1 159 ? 5.821 14.389 5.760 1.00 85.88 159 LEU A CA 1
ATOM 1253 C C . LEU A 1 159 ? 6.847 15.344 6.373 1.00 85.88 159 LEU A C 1
ATOM 1255 O O . LEU A 1 159 ? 7.834 14.893 6.945 1.00 85.88 159 LEU A O 1
ATOM 1259 N N . THR A 1 160 ? 6.596 16.653 6.324 1.00 80.94 160 THR A N 1
ATOM 1260 C CA . THR A 1 160 ? 7.515 17.668 6.865 1.00 80.94 160 THR A CA 1
ATOM 1261 C C . THR A 1 160 ? 7.710 17.535 8.371 1.00 80.94 160 THR A C 1
ATOM 1263 O O . THR A 1 160 ? 8.828 17.672 8.861 1.00 80.94 160 THR A O 1
ATOM 1266 N N . ARG A 1 161 ? 6.647 17.213 9.118 1.00 82.81 161 ARG A N 1
ATOM 1267 C CA . ARG A 1 161 ? 6.744 16.992 10.565 1.00 82.81 161 ARG A CA 1
ATOM 1268 C C . ARG A 1 161 ? 7.471 15.684 10.866 1.00 82.81 161 ARG A C 1
ATOM 1270 O O . ARG A 1 161 ? 8.394 15.662 11.682 1.00 82.81 161 ARG A O 1
ATOM 1277 N N . LEU A 1 162 ? 7.106 14.618 10.157 1.00 86.44 162 LEU A N 1
ATOM 1278 C CA . LEU A 1 162 ? 7.725 13.303 10.312 1.00 86.44 162 LEU A CA 1
ATOM 1279 C C . LEU A 1 162 ? 9.202 13.311 9.932 1.00 86.44 162 LEU A C 1
ATOM 1281 O O . LEU A 1 162 ? 9.963 12.562 10.527 1.00 86.44 162 LEU A O 1
ATOM 1285 N N . ALA A 1 163 ? 9.652 14.198 9.043 1.00 83.56 163 ALA A N 1
ATOM 1286 C CA . ALA A 1 163 ? 11.063 14.345 8.688 1.00 83.56 163 ALA A CA 1
ATOM 1287 C C . ALA A 1 163 ? 11.992 14.635 9.889 1.00 83.56 163 ALA A C 1
ATOM 1289 O O . ALA A 1 163 ? 13.203 14.429 9.790 1.00 83.56 163 ALA A O 1
ATOM 1290 N N . SER A 1 164 ? 11.447 15.078 11.025 1.00 82.62 164 SER A N 1
ATOM 1291 C CA . SER A 1 164 ? 12.203 15.297 12.265 1.00 82.62 164 SER A CA 1
ATOM 1292 C C . SER A 1 164 ? 12.123 14.141 13.272 1.00 82.62 164 SER A C 1
ATOM 1294 O O . SER A 1 164 ? 12.839 14.155 14.272 1.00 82.62 164 SER A O 1
ATOM 1296 N N . PHE A 1 165 ? 11.293 13.122 13.024 1.00 83.88 165 PHE A N 1
ATOM 1297 C CA . PHE A 1 165 ? 11.122 12.004 13.953 1.00 83.88 165 PHE A CA 1
ATOM 1298 C C . PHE A 1 165 ? 12.399 11.155 14.035 1.00 83.88 165 PHE A C 1
ATOM 1300 O O . PHE A 1 165 ? 13.118 10.936 13.060 1.00 83.88 165 PHE A O 1
ATOM 1307 N N . THR A 1 166 ? 12.691 10.643 15.221 1.00 83.25 166 THR A N 1
ATOM 1308 C CA . THR A 1 166 ? 13.844 9.768 15.488 1.00 83.25 166 THR A CA 1
ATOM 1309 C C . THR A 1 166 ? 13.372 8.355 15.825 1.00 83.25 166 THR A C 1
ATOM 1311 O O . THR A 1 166 ? 12.175 8.121 15.983 1.00 83.25 166 THR A O 1
ATOM 1314 N N . ASN A 1 167 ? 14.297 7.407 16.003 1.00 80.75 167 ASN A N 1
ATOM 1315 C CA . ASN A 1 167 ? 13.943 6.055 16.455 1.00 80.75 167 ASN A CA 1
ATOM 1316 C C . ASN A 1 167 ? 13.197 6.065 17.804 1.00 80.75 167 ASN A C 1
ATOM 1318 O O . ASN A 1 167 ? 12.311 5.244 18.006 1.00 80.75 167 ASN A O 1
ATOM 1322 N N . ARG A 1 168 ? 13.482 7.035 18.691 1.00 81.31 168 ARG A N 1
ATOM 1323 C CA . ARG A 1 168 ? 12.730 7.212 19.947 1.00 81.31 168 ARG A CA 1
ATOM 1324 C C . ARG A 1 168 ? 11.260 7.564 19.703 1.00 81.31 168 ARG A C 1
ATOM 1326 O O . ARG A 1 168 ? 10.402 7.048 20.402 1.00 81.31 168 ARG A O 1
ATOM 1333 N N . HIS A 1 169 ? 10.963 8.379 18.686 1.00 86.00 169 HIS A N 1
ATOM 1334 C CA . HIS A 1 169 ? 9.576 8.680 18.310 1.00 86.00 169 HIS A CA 1
ATOM 1335 C C . HIS A 1 169 ? 8.873 7.423 17.782 1.00 86.00 169 HIS A C 1
ATOM 1337 O O . HIS A 1 169 ? 7.733 7.165 18.149 1.00 86.00 169 HIS A O 1
ATOM 1343 N N . MET A 1 170 ? 9.570 6.620 16.969 1.00 81.88 170 MET A N 1
ATOM 1344 C CA . MET A 1 170 ? 9.023 5.365 16.437 1.00 81.88 170 MET A CA 1
ATOM 1345 C C . MET A 1 170 ? 8.705 4.353 17.542 1.00 81.88 170 MET A C 1
ATOM 1347 O O . MET A 1 170 ? 7.657 3.725 17.493 1.00 81.88 170 MET A O 1
ATOM 1351 N N . GLY A 1 171 ? 9.543 4.253 18.578 1.00 80.06 171 GLY A N 1
ATOM 1352 C CA . GLY A 1 171 ? 9.248 3.404 19.739 1.00 80.06 171 GLY A CA 1
ATOM 1353 C C . GLY A 1 171 ? 8.011 3.853 20.527 1.00 80.06 171 GLY A C 1
ATOM 1354 O O . GLY A 1 171 ? 7.273 3.017 21.034 1.00 80.06 171 GLY A O 1
ATOM 1355 N N . MET A 1 172 ? 7.736 5.161 20.597 1.00 85.75 172 MET A N 1
ATOM 1356 C CA . MET A 1 172 ? 6.538 5.670 21.279 1.00 85.75 172 MET A CA 1
ATOM 1357 C C . MET A 1 172 ? 5.246 5.442 20.495 1.00 85.75 172 MET A C 1
ATOM 1359 O O . MET A 1 172 ? 4.197 5.302 21.109 1.00 85.75 172 MET A O 1
ATOM 1363 N N . ILE A 1 173 ? 5.303 5.368 19.163 1.00 82.75 173 ILE A N 1
ATOM 1364 C CA . ILE A 1 173 ? 4.125 5.102 18.320 1.00 82.75 173 ILE A CA 1
ATOM 1365 C C . ILE A 1 173 ? 3.421 3.811 18.749 1.00 82.75 173 ILE A C 1
ATOM 1367 O O . ILE A 1 173 ? 2.201 3.816 18.883 1.00 82.75 173 ILE A O 1
ATOM 1371 N N . GLN A 1 174 ? 4.184 2.760 19.059 1.00 78.56 174 GLN A N 1
ATOM 1372 C CA . GLN A 1 174 ? 3.660 1.458 19.486 1.00 78.56 174 GLN A CA 1
ATOM 1373 C C . GLN A 1 174 ? 2.741 1.564 20.712 1.00 78.56 174 GLN A C 1
ATOM 1375 O O . GLN A 1 174 ? 1.639 1.021 20.707 1.00 78.56 174 GLN A O 1
ATOM 1380 N N . GLY A 1 175 ? 3.163 2.309 21.740 1.00 77.81 175 GLY A N 1
ATOM 1381 C CA . GLY A 1 175 ? 2.384 2.501 22.971 1.00 77.81 175 GLY A CA 1
ATOM 1382 C C . GLY A 1 175 ? 1.202 3.462 22.825 1.00 77.81 175 GLY A C 1
ATOM 1383 O O . GLY A 1 175 ? 0.360 3.550 23.712 1.00 77.81 175 GLY A O 1
ATOM 1384 N N . GLU A 1 176 ? 1.132 4.191 21.714 1.00 86.38 176 GLU A N 1
ATOM 1385 C CA . GLU A 1 176 ? 0.151 5.250 21.480 1.00 86.38 176 GLU A CA 1
ATOM 1386 C C . GLU A 1 176 ? -0.899 4.859 20.424 1.00 86.38 176 GLU A C 1
ATOM 1388 O O . GLU A 1 176 ? -1.872 5.590 20.224 1.00 86.38 176 GLU A O 1
ATOM 1393 N N . CYS A 1 177 ? -0.736 3.701 19.769 1.00 82.75 177 CYS A N 1
ATOM 1394 C CA . CYS A 1 177 ? -1.641 3.184 18.737 1.00 82.75 177 CYS A CA 1
ATOM 1395 C C . CYS A 1 177 ? -3.096 3.072 19.216 1.00 82.75 177 CYS A C 1
ATOM 1397 O O . CYS A 1 177 ? -4.006 3.365 18.448 1.00 82.75 177 CYS A O 1
ATOM 1399 N N . GLU A 1 178 ? -3.338 2.732 20.485 1.00 80.75 178 GLU A N 1
ATOM 1400 C CA . GLU A 1 178 ? -4.694 2.602 21.050 1.00 80.75 178 GLU A CA 1
ATOM 1401 C C . GLU A 1 178 ? -5.525 3.895 20.971 1.00 80.75 178 GLU A C 1
ATOM 1403 O O . GLU A 1 178 ? -6.750 3.857 21.071 1.00 80.75 178 GLU A O 1
ATOM 1408 N N . LYS A 1 179 ? -4.877 5.049 20.773 1.00 84.50 179 LYS A N 1
ATOM 1409 C CA . LYS A 1 179 ? -5.541 6.355 20.645 1.00 84.50 179 LYS A CA 1
ATOM 1410 C C . LYS A 1 179 ? -6.040 6.643 19.229 1.00 84.50 179 LYS A C 1
ATOM 1412 O O . LYS A 1 179 ? -6.670 7.675 19.010 1.00 84.50 179 LYS A O 1
ATOM 1417 N N . ILE A 1 180 ? -5.734 5.780 18.263 1.00 87.94 180 ILE A N 1
ATOM 1418 C CA . ILE A 1 180 ? -6.206 5.912 16.886 1.00 87.94 180 ILE A CA 1
ATOM 1419 C C . ILE A 1 180 ? -7.618 5.335 16.805 1.00 87.94 180 ILE A C 1
ATOM 1421 O O . ILE A 1 180 ? -7.862 4.195 17.193 1.00 87.94 180 ILE A O 1
ATOM 1425 N N . TYR A 1 181 ? -8.555 6.128 16.284 1.00 88.62 181 TYR A N 1
ATOM 1426 C CA . TYR A 1 181 ? -9.922 5.669 16.083 1.00 88.62 181 TYR A CA 1
ATOM 1427 C C . TYR A 1 181 ? -9.974 4.561 15.026 1.00 88.62 181 TYR A C 1
ATOM 1429 O O . TYR A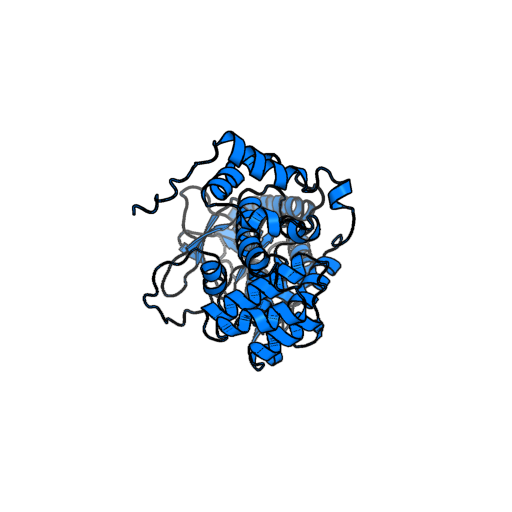 1 181 ? -9.530 4.752 13.888 1.00 88.62 181 TYR A O 1
ATOM 1437 N N . ARG A 1 182 ? -10.572 3.424 15.392 1.00 87.88 182 ARG A N 1
ATOM 1438 C CA . ARG A 1 182 ? -10.783 2.296 14.487 1.00 87.88 182 ARG A CA 1
ATOM 1439 C C . ARG A 1 182 ? -12.135 2.422 13.777 1.00 87.88 182 ARG A C 1
ATOM 1441 O O . ARG A 1 182 ? -13.158 2.324 14.456 1.00 87.88 182 ARG A O 1
ATOM 1448 N N . PRO A 1 183 ? -12.160 2.563 12.440 1.00 86.31 183 PRO A N 1
ATOM 1449 C CA . PRO A 1 183 ? -13.410 2.608 11.695 1.00 86.31 183 PRO A CA 1
ATOM 1450 C C . PRO A 1 183 ? -14.157 1.267 11.764 1.00 86.31 183 PRO A C 1
ATOM 1452 O O . PRO A 1 183 ? -13.555 0.189 11.725 1.00 86.31 183 PRO A O 1
ATOM 1455 N N . GLN A 1 184 ? -15.482 1.336 11.847 1.00 82.12 184 GLN A N 1
ATOM 1456 C CA . GLN A 1 184 ? -16.406 0.207 11.891 1.00 82.12 184 GLN A CA 1
ATOM 1457 C C . GLN A 1 184 ? -16.615 -0.405 10.510 1.00 82.12 184 GLN A C 1
ATOM 1459 O O . GLN A 1 184 ? -16.735 -1.628 10.393 1.00 82.12 184 GLN A O 1
ATOM 1464 N N . ARG A 1 185 ? -16.667 0.436 9.469 1.00 77.94 185 ARG A N 1
ATOM 1465 C CA . ARG A 1 185 ? -16.772 -0.024 8.085 1.00 77.94 185 ARG A CA 1
ATOM 1466 C C . ARG A 1 185 ? -15.428 -0.587 7.639 1.00 77.94 185 ARG A C 1
ATOM 1468 O O . ARG A 1 185 ? -14.430 0.132 7.604 1.00 77.94 185 ARG A O 1
ATOM 1475 N N . SER A 1 186 ? -15.418 -1.863 7.272 1.00 71.50 186 SER A N 1
ATOM 1476 C CA . SER A 1 186 ? -14.258 -2.501 6.659 1.00 71.50 186 SER A CA 1
ATOM 1477 C C . SER A 1 186 ? -14.138 -2.065 5.200 1.00 71.50 186 SER A C 1
ATOM 1479 O O . SER A 1 186 ? -15.059 -2.272 4.415 1.00 71.50 186 SER A O 1
ATOM 1481 N N . LEU A 1 187 ? -12.997 -1.479 4.859 1.00 80.44 187 LEU A N 1
ATOM 1482 C CA . LEU A 1 187 ? -12.522 -1.267 3.496 1.00 80.44 187 LEU A CA 1
ATOM 1483 C C . LEU A 1 187 ? -11.062 -1.732 3.494 1.00 80.44 187 LEU A C 1
ATOM 1485 O O . LEU A 1 187 ? -10.325 -1.407 4.428 1.00 80.44 187 LEU A O 1
ATOM 1489 N N . ASP A 1 188 ? -10.657 -2.567 2.540 1.00 82.25 188 ASP A N 1
ATOM 1490 C CA . ASP A 1 188 ? -9.287 -3.088 2.533 1.00 82.25 188 ASP A CA 1
ATOM 1491 C C . ASP A 1 188 ? -8.382 -2.167 1.725 1.00 82.25 188 ASP A C 1
ATOM 1493 O O . ASP A 1 188 ? -8.411 -2.160 0.499 1.00 82.25 188 ASP A O 1
ATOM 1497 N N . SER A 1 189 ? -7.561 -1.385 2.422 1.00 86.88 189 SER A N 1
ATOM 1498 C CA . SER A 1 189 ? -6.615 -0.470 1.797 1.00 86.88 189 SER A CA 1
ATOM 1499 C C . SER A 1 189 ? -5.179 -0.997 1.828 1.00 86.88 189 SER A C 1
ATOM 1501 O O . SER A 1 189 ? -4.246 -0.223 1.617 1.00 86.88 189 SER A O 1
ATOM 1503 N N . THR A 1 190 ? -4.944 -2.273 2.141 1.00 85.69 190 THR A N 1
ATOM 1504 C CA . THR A 1 190 ? -3.584 -2.826 2.309 1.00 85.69 190 THR A CA 1
ATOM 1505 C C . THR A 1 190 ? -2.755 -2.787 1.026 1.00 85.69 190 THR A C 1
ATOM 1507 O O . THR A 1 190 ? -1.528 -2.645 1.078 1.00 85.69 190 THR A O 1
ATOM 1510 N N . CYS A 1 191 ? -3.398 -2.810 -0.144 1.00 84.06 191 CYS A N 1
ATOM 1511 C CA . CYS A 1 191 ? -2.720 -2.597 -1.423 1.00 84.06 191 CYS A CA 1
ATOM 1512 C C . CYS A 1 191 ? -2.156 -1.172 -1.570 1.00 84.06 191 CYS A C 1
ATOM 1514 O O . CYS A 1 191 ? -1.186 -0.988 -2.300 1.00 84.06 191 CYS A O 1
ATOM 1516 N N . LEU A 1 192 ? -2.693 -0.182 -0.839 1.00 92.44 192 LEU A N 1
ATOM 1517 C CA . LEU A 1 192 ? -2.205 1.205 -0.835 1.00 92.44 192 LEU A CA 1
ATOM 1518 C C . LEU A 1 192 ? -0.970 1.418 0.050 1.00 92.44 192 LEU A C 1
ATOM 1520 O O . LEU A 1 192 ? -0.442 2.528 0.132 1.00 92.44 192 LEU A O 1
ATOM 1524 N N . ARG A 1 193 ? -0.474 0.369 0.713 1.00 93.19 193 ARG A N 1
ATOM 1525 C CA . ARG A 1 193 ? 0.834 0.407 1.367 1.00 93.19 193 ARG A CA 1
ATOM 1526 C C . ARG A 1 193 ? 1.908 0.732 0.327 1.00 93.19 193 ARG A C 1
ATOM 1528 O O . ARG A 1 193 ? 2.071 -0.017 -0.631 1.00 93.19 193 ARG A O 1
ATOM 1535 N N . ILE A 1 194 ? 2.680 1.800 0.540 1.00 94.81 194 ILE A N 1
ATOM 1536 C CA . ILE A 1 194 ? 3.665 2.289 -0.443 1.00 94.81 194 ILE A CA 1
ATOM 1537 C C . ILE A 1 194 ? 4.613 1.183 -0.949 1.00 94.81 194 ILE A C 1
ATOM 1539 O O . ILE A 1 194 ? 4.682 1.010 -2.164 1.00 94.81 194 ILE A O 1
ATOM 1543 N N . PRO A 1 195 ? 5.251 0.354 -0.094 1.00 90.38 195 PRO A N 1
ATOM 1544 C CA . PRO A 1 195 ? 6.036 -0.784 -0.576 1.00 90.38 195 PRO A CA 1
ATOM 1545 C C . PRO A 1 195 ? 5.299 -1.741 -1.528 1.00 90.38 195 PRO A C 1
ATOM 1547 O O . PRO A 1 195 ? 5.907 -2.266 -2.459 1.00 90.38 195 PRO A O 1
ATOM 1550 N N . ASN A 1 196 ? 3.995 -1.969 -1.326 1.00 87.19 196 ASN A N 1
ATOM 1551 C CA . ASN A 1 196 ? 3.191 -2.815 -2.212 1.00 87.19 196 ASN A CA 1
ATOM 1552 C C . ASN A 1 196 ? 2.981 -2.139 -3.572 1.00 87.19 196 ASN A C 1
ATOM 1554 O O . ASN A 1 196 ? 3.115 -2.796 -4.606 1.00 87.19 196 ASN A O 1
ATOM 1558 N N . ILE A 1 197 ? 2.708 -0.831 -3.568 1.00 93.06 197 ILE A N 1
ATOM 1559 C CA . ILE A 1 197 ? 2.584 -0.018 -4.782 1.00 93.06 197 ILE A CA 1
ATOM 1560 C C . ILE A 1 197 ? 3.903 -0.018 -5.557 1.00 93.06 197 ILE A C 1
ATOM 1562 O O . ILE A 1 197 ? 3.908 -0.341 -6.739 1.00 93.06 197 ILE A O 1
ATOM 1566 N N . VAL A 1 198 ? 5.028 0.287 -4.904 1.00 93.06 198 VAL A N 1
ATOM 1567 C CA . VAL A 1 198 ? 6.350 0.360 -5.550 1.00 93.06 198 VAL A CA 1
ATOM 1568 C C . VAL A 1 198 ? 6.760 -0.994 -6.127 1.00 93.06 198 VAL A C 1
ATOM 1570 O O . VAL A 1 198 ? 7.248 -1.070 -7.254 1.00 93.06 198 VAL A O 1
ATOM 1573 N N . HIS A 1 199 ? 6.495 -2.081 -5.405 1.00 87.69 199 HIS A N 1
ATOM 1574 C CA . HIS A 1 199 ? 6.735 -3.429 -5.909 1.00 87.69 199 HIS A CA 1
ATOM 1575 C C . HIS A 1 199 ? 5.954 -3.719 -7.203 1.00 87.69 199 HIS A C 1
ATOM 1577 O O . HIS A 1 199 ? 6.516 -4.245 -8.167 1.00 87.69 199 HIS A O 1
ATOM 1583 N N . ALA A 1 200 ? 4.670 -3.353 -7.241 1.00 86.31 200 ALA A N 1
ATOM 1584 C CA . ALA A 1 200 ? 3.810 -3.559 -8.405 1.00 86.31 200 ALA A CA 1
ATOM 1585 C C . ALA A 1 200 ? 4.120 -2.595 -9.566 1.00 86.31 200 ALA A C 1
ATOM 1587 O O . ALA A 1 200 ? 4.050 -2.997 -10.732 1.00 86.31 200 ALA A O 1
ATOM 1588 N N . LEU A 1 201 ? 4.508 -1.351 -9.269 1.00 92.25 201 LEU A N 1
ATOM 1589 C CA . LEU A 1 201 ? 4.975 -0.360 -10.242 1.00 92.25 201 LEU A CA 1
ATOM 1590 C C . LEU A 1 201 ? 6.152 -0.918 -11.048 1.00 92.25 201 LEU A C 1
ATOM 1592 O O . LEU A 1 201 ? 6.102 -0.944 -12.276 1.00 92.25 201 LEU A O 1
ATOM 1596 N N . PHE A 1 202 ? 7.160 -1.458 -10.360 1.00 86.88 202 PHE A N 1
ATOM 1597 C CA . PHE A 1 202 ? 8.322 -2.095 -10.986 1.00 86.88 202 PHE A CA 1
ATOM 1598 C C . PHE A 1 202 ? 8.063 -3.536 -11.457 1.00 86.88 202 PHE A C 1
ATOM 1600 O O . PHE A 1 202 ? 9.008 -4.262 -11.765 1.00 86.88 202 PHE A O 1
ATOM 1607 N N . ALA A 1 203 ? 6.797 -3.969 -11.509 1.00 82.56 203 ALA A N 1
ATOM 1608 C CA . ALA A 1 203 ? 6.367 -5.275 -12.016 1.00 82.56 203 ALA A CA 1
ATOM 1609 C C . ALA A 1 203 ? 7.144 -6.468 -11.419 1.00 82.56 203 ALA A C 1
ATOM 1611 O O . ALA A 1 203 ? 7.442 -7.452 -12.108 1.00 82.56 203 ALA A O 1
ATOM 1612 N N . GLY A 1 204 ? 7.494 -6.358 -10.132 1.00 77.38 204 GLY A N 1
ATOM 1613 C CA . GLY A 1 204 ? 8.237 -7.372 -9.388 1.00 77.38 204 GLY A CA 1
ATOM 1614 C C . GLY A 1 204 ? 9.755 -7.374 -9.594 1.00 77.38 204 GLY A C 1
ATOM 1615 O O . GLY A 1 204 ? 10.414 -8.245 -9.035 1.00 77.38 204 GLY A O 1
ATOM 1616 N N . ARG A 1 205 ? 10.337 -6.415 -10.334 1.00 81.00 205 ARG A N 1
ATOM 1617 C CA . ARG A 1 205 ? 11.800 -6.312 -10.545 1.00 81.00 205 ARG A CA 1
ATOM 1618 C C . ARG A 1 205 ? 12.582 -6.259 -9.230 1.00 81.00 205 ARG A C 1
ATOM 1620 O O . ARG A 1 205 ? 13.682 -6.798 -9.148 1.00 81.00 205 ARG A O 1
ATOM 1627 N N . TYR A 1 206 ? 12.004 -5.633 -8.208 1.00 79.88 206 TYR A N 1
ATOM 1628 C CA . TYR A 1 206 ? 12.563 -5.575 -6.861 1.00 79.88 206 TYR A CA 1
ATOM 1629 C C . TYR A 1 206 ? 11.695 -6.384 -5.904 1.00 79.88 206 TYR A C 1
ATOM 1631 O O . TYR A 1 206 ? 10.472 -6.208 -5.861 1.00 79.88 206 TYR A O 1
ATOM 1639 N N . SER A 1 207 ? 12.321 -7.249 -5.105 1.00 75.75 207 SER A N 1
ATOM 1640 C CA . SER A 1 207 ? 11.610 -7.986 -4.062 1.00 75.75 207 SER A CA 1
ATOM 1641 C C . SER A 1 207 ? 11.070 -7.030 -2.995 1.00 75.75 207 SER A C 1
ATOM 1643 O O . SER A 1 207 ? 11.592 -5.930 -2.789 1.00 75.75 207 SER A O 1
ATOM 1645 N N . ARG A 1 208 ? 10.019 -7.445 -2.278 1.00 73.25 208 ARG A N 1
ATOM 1646 C CA . ARG A 1 208 ? 9.489 -6.638 -1.169 1.00 73.25 208 ARG A CA 1
ATOM 1647 C C . ARG A 1 208 ? 10.524 -6.442 -0.069 1.00 73.25 208 ARG A C 1
ATOM 1649 O O . ARG A 1 208 ? 10.625 -5.339 0.443 1.00 73.25 208 ARG A O 1
ATOM 1656 N N . ASP A 1 209 ? 11.346 -7.446 0.226 1.00 74.44 209 ASP A N 1
ATOM 1657 C CA . ASP A 1 209 ? 12.419 -7.305 1.214 1.00 74.44 209 ASP A CA 1
ATOM 1658 C C . ASP A 1 209 ? 13.484 -6.292 0.760 1.00 74.44 209 ASP A C 1
ATOM 1660 O O . ASP A 1 209 ? 13.997 -5.516 1.569 1.00 74.44 209 ASP A O 1
ATOM 1664 N N . ALA A 1 210 ? 13.785 -6.232 -0.541 1.00 75.12 210 ALA A N 1
ATOM 1665 C CA . ALA A 1 210 ? 14.682 -5.226 -1.108 1.00 75.12 210 ALA A CA 1
ATOM 1666 C C . ALA A 1 210 ? 14.096 -3.804 -0.993 1.00 75.12 210 ALA A C 1
ATOM 1668 O O . ALA A 1 210 ? 14.810 -2.858 -0.662 1.00 75.12 210 ALA A O 1
ATOM 1669 N N . ILE A 1 211 ? 12.784 -3.659 -1.188 1.00 81.81 211 ILE A N 1
ATOM 1670 C CA . ILE A 1 211 ? 12.064 -2.391 -1.001 1.00 81.81 211 ILE A CA 1
ATOM 1671 C C . ILE A 1 211 ? 11.995 -2.014 0.485 1.00 81.81 211 ILE A C 1
ATOM 1673 O O . ILE A 1 211 ? 12.327 -0.905 0.875 1.00 81.81 211 ILE A O 1
ATOM 1677 N N . GLU A 1 212 ? 11.634 -2.936 1.368 1.00 81.88 212 GLU A N 1
ATOM 1678 C CA . GLU A 1 212 ? 11.510 -2.658 2.801 1.00 81.88 212 GLU A CA 1
ATOM 1679 C C . GLU A 1 212 ? 12.862 -2.407 3.472 1.00 81.88 212 GLU A C 1
ATOM 1681 O O . GLU A 1 212 ? 12.969 -1.578 4.381 1.00 81.88 212 GLU A O 1
ATOM 1686 N N . SER A 1 213 ? 13.923 -3.075 3.015 1.00 73.81 213 SER A N 1
ATOM 1687 C CA . SER A 1 213 ? 15.292 -2.781 3.448 1.00 73.81 213 SER A CA 1
ATOM 1688 C C . SER A 1 213 ? 15.761 -1.406 2.971 1.00 73.81 213 SER A C 1
ATOM 1690 O O . SER A 1 213 ? 16.534 -0.759 3.685 1.00 73.81 213 SER A O 1
ATOM 1692 N N . ALA A 1 214 ? 15.217 -0.880 1.863 1.00 71.69 214 ALA A N 1
ATOM 1693 C CA . ALA A 1 214 ? 15.406 0.516 1.476 1.00 71.69 214 ALA A CA 1
ATOM 1694 C C . ALA A 1 214 ? 14.850 1.498 2.519 1.00 71.69 214 ALA A C 1
ATOM 1696 O O . ALA A 1 214 ? 15.291 2.642 2.614 1.00 71.69 214 ALA A O 1
ATOM 1697 N N . HIS A 1 215 ? 13.934 1.059 3.377 1.00 70.38 215 HIS A N 1
ATOM 1698 C CA . HIS A 1 215 ? 13.370 1.909 4.420 1.00 70.38 215 HIS A CA 1
ATOM 1699 C C . HIS A 1 215 ? 14.046 1.708 5.760 1.00 70.38 215 HIS A C 1
ATOM 1701 O O . HIS A 1 215 ? 13.738 2.462 6.675 1.00 70.38 215 HIS A O 1
ATOM 1707 N N . ARG A 1 216 ? 14.990 0.770 5.902 1.00 65.19 216 ARG A N 1
ATOM 1708 C CA . ARG A 1 216 ? 15.815 0.599 7.106 1.00 65.19 216 ARG A CA 1
ATOM 1709 C C . ARG A 1 216 ? 17.080 1.466 6.992 1.00 65.19 216 ARG A C 1
ATOM 1711 O O . ARG A 1 216 ? 17.624 1.682 5.908 1.00 65.19 216 ARG A O 1
ATOM 1718 N N . THR A 1 217 ? 17.490 2.057 8.114 1.00 51.03 217 THR A N 1
ATOM 1719 C CA . THR A 1 217 ? 18.704 2.892 8.243 1.00 51.03 217 THR A CA 1
ATOM 1720 C C . THR A 1 217 ? 19.926 2.056 7.812 1.00 51.03 217 THR A C 1
ATOM 1722 O O . THR A 1 217 ? 19.884 0.842 8.016 1.00 51.03 217 THR A O 1
ATOM 1725 N N . PRO A 1 218 ? 20.983 2.626 7.198 1.00 40.97 218 PRO A N 1
ATOM 1726 C CA . PRO A 1 218 ? 21.969 1.820 6.490 1.00 40.97 218 PRO A CA 1
ATOM 1727 C C . PRO A 1 218 ? 22.761 0.948 7.466 1.00 40.97 218 PRO A C 1
ATOM 1729 O O . PRO A 1 218 ? 23.433 1.460 8.360 1.00 40.97 218 PRO A O 1
ATOM 1732 N N . ALA A 1 219 ? 22.706 -0.368 7.270 1.00 26.39 219 ALA A N 1
ATOM 1733 C CA . ALA A 1 219 ? 23.824 -1.225 7.636 1.00 26.39 219 ALA A CA 1
ATOM 1734 C C . ALA A 1 219 ? 24.943 -1.020 6.592 1.00 26.39 219 ALA A C 1
ATOM 1736 O O . ALA A 1 219 ? 24.641 -0.616 5.463 1.00 26.39 219 ALA A O 1
ATOM 1737 N N . PRO A 1 220 ? 26.223 -1.244 6.939 1.00 29.78 220 PRO A N 1
ATOM 1738 C CA . PRO A 1 220 ? 27.324 -1.080 5.997 1.00 29.78 220 PRO A CA 1
ATOM 1739 C C . PRO A 1 220 ? 27.082 -1.927 4.749 1.00 29.78 220 PRO A C 1
ATOM 1741 O O . PRO A 1 220 ? 26.627 -3.064 4.864 1.00 29.78 220 PRO A O 1
ATOM 1744 N N . LEU A 1 221 ? 27.415 -1.366 3.580 1.00 35.19 221 LEU A N 1
ATOM 1745 C CA . LEU A 1 221 ? 27.554 -2.107 2.329 1.00 35.19 221 LEU A CA 1
ATOM 1746 C C . LEU A 1 221 ? 28.458 -3.321 2.575 1.00 35.19 221 LEU A C 1
ATOM 1748 O O . LEU A 1 221 ? 29.678 -3.195 2.642 1.00 35.19 221 LEU A O 1
ATOM 1752 N N . ALA A 1 222 ? 27.849 -4.486 2.721 1.00 26.62 222 ALA A N 1
ATOM 1753 C CA . ALA A 1 222 ? 28.525 -5.761 2.662 1.00 26.62 222 ALA A CA 1
ATOM 1754 C C . ALA A 1 222 ? 27.552 -6.753 2.034 1.00 26.62 222 ALA A C 1
ATOM 1756 O O . ALA A 1 222 ? 26.491 -7.020 2.591 1.00 26.62 222 ALA A O 1
ATOM 1757 N N . ASP A 1 223 ? 27.934 -7.199 0.839 1.00 33.97 223 ASP A N 1
ATOM 1758 C CA . ASP A 1 223 ? 27.529 -8.421 0.155 1.00 33.97 223 ASP A CA 1
ATOM 1759 C C . ASP A 1 223 ? 26.173 -9.024 0.527 1.00 33.97 223 ASP A C 1
ATOM 1761 O O . ASP A 1 223 ? 26.015 -9.647 1.577 1.00 33.97 223 ASP A O 1
ATOM 1765 N N . ARG A 1 224 ? 25.261 -9.015 -0.450 1.00 30.06 224 ARG A N 1
ATOM 1766 C CA . ARG A 1 224 ? 24.715 -10.267 -1.000 1.00 30.06 224 ARG A CA 1
ATOM 1767 C C . ARG A 1 224 ? 23.884 -9.989 -2.247 1.00 30.06 224 ARG A C 1
ATOM 1769 O O . ARG A 1 224 ? 22.709 -9.651 -2.182 1.00 30.06 224 ARG A O 1
ATOM 1776 N N . MET A 1 225 ? 24.506 -10.226 -3.400 1.00 31.47 225 MET A N 1
ATOM 1777 C CA . MET A 1 225 ? 23.784 -10.803 -4.525 1.00 31.47 225 MET A CA 1
ATOM 1778 C C . MET A 1 225 ? 23.452 -12.252 -4.170 1.00 31.47 225 MET A C 1
ATOM 1780 O O . MET A 1 225 ? 24.327 -13.112 -4.195 1.00 31.47 225 MET A O 1
ATOM 1784 N N . THR A 1 226 ? 22.185 -12.529 -3.899 1.00 28.19 226 THR A N 1
ATOM 1785 C CA . THR A 1 226 ? 21.594 -13.837 -4.182 1.00 28.19 226 THR A CA 1
ATOM 1786 C C . THR A 1 226 ? 20.213 -13.585 -4.758 1.00 28.19 226 THR A C 1
ATOM 1788 O O . THR A 1 226 ? 19.323 -13.119 -4.053 1.00 28.19 226 THR A O 1
ATOM 1791 N N . ARG A 1 227 ? 20.050 -13.870 -6.058 1.00 35.66 227 ARG A N 1
ATOM 1792 C CA . ARG A 1 227 ? 18.735 -14.103 -6.664 1.00 35.66 227 ARG A CA 1
ATOM 1793 C C . ARG A 1 227 ? 18.054 -15.174 -5.814 1.00 35.66 227 ARG A C 1
ATOM 1795 O O . ARG A 1 227 ? 18.518 -16.311 -5.808 1.00 35.66 227 ARG A O 1
ATOM 1802 N N . GLN A 1 228 ? 17.036 -14.788 -5.059 1.00 30.81 228 GLN A N 1
ATOM 1803 C CA . GLN A 1 228 ? 16.302 -15.678 -4.171 1.00 30.81 228 GLN A CA 1
ATOM 1804 C C . GLN A 1 228 ? 14.873 -15.790 -4.699 1.00 30.81 228 GLN A C 1
ATOM 1806 O O . GLN A 1 228 ? 14.261 -14.781 -5.044 1.00 30.81 228 GLN A O 1
ATOM 1811 N N . SER A 1 229 ? 14.422 -17.032 -4.859 1.00 33.47 229 SER A N 1
ATOM 1812 C CA . SER A 1 229 ? 13.157 -17.417 -5.479 1.00 33.47 229 SER A CA 1
ATOM 1813 C C . SER A 1 229 ? 11.937 -16.797 -4.787 1.00 33.47 229 SER A C 1
ATOM 1815 O O . SER A 1 229 ? 11.916 -16.636 -3.567 1.00 33.47 229 SER A O 1
ATOM 1817 N N . ASP A 1 230 ? 10.946 -16.451 -5.610 1.00 36.81 230 ASP A N 1
ATOM 1818 C CA . ASP A 1 230 ? 9.702 -15.746 -5.290 1.00 36.81 230 ASP A CA 1
ATOM 1819 C C . ASP A 1 230 ? 8.717 -16.589 -4.456 1.00 36.81 230 ASP A C 1
ATOM 1821 O O . ASP A 1 230 ? 7.698 -17.054 -4.968 1.00 36.81 230 ASP A O 1
ATOM 1825 N N . SER A 1 231 ? 8.945 -16.708 -3.147 1.00 43.03 231 SER A N 1
ATOM 1826 C CA . SER A 1 231 ? 7.883 -17.181 -2.254 1.00 43.03 231 SER A CA 1
ATOM 1827 C C . SER A 1 231 ? 6.867 -16.053 -2.017 1.00 43.03 231 SER A C 1
ATOM 1829 O O . SER A 1 231 ? 7.187 -14.960 -1.539 1.00 43.03 231 SER A O 1
ATOM 1831 N N . PHE A 1 232 ? 5.610 -16.287 -2.399 1.00 45.22 232 PHE A N 1
ATOM 1832 C CA . PHE A 1 232 ? 4.525 -15.313 -2.278 1.00 45.22 232 PHE A CA 1
ATOM 1833 C C . PHE A 1 232 ? 3.379 -15.874 -1.442 1.00 45.22 232 PHE A C 1
ATOM 1835 O O . PHE A 1 232 ? 2.885 -16.969 -1.700 1.00 45.22 232 PHE A O 1
ATOM 1842 N N . HIS A 1 233 ? 2.947 -15.077 -0.468 1.00 54.22 233 HIS A N 1
ATOM 1843 C CA . HIS A 1 233 ? 1.739 -15.289 0.310 1.00 54.22 233 HIS A CA 1
ATOM 1844 C C . HIS A 1 233 ? 1.055 -13.937 0.553 1.00 54.22 233 HIS A C 1
ATOM 1846 O O . HIS A 1 233 ? 1.719 -12.942 0.858 1.00 54.22 233 HIS A O 1
ATOM 1852 N N . VAL A 1 234 ? -0.266 -13.881 0.425 1.00 55.72 234 VAL A N 1
ATOM 1853 C CA . VAL A 1 234 ? -1.071 -12.725 0.847 1.00 55.72 234 VAL A CA 1
ATOM 1854 C C . VAL A 1 234 ? -2.187 -13.206 1.748 1.00 55.72 234 VAL A C 1
ATOM 1856 O O . VAL A 1 234 ? -2.809 -14.220 1.452 1.00 55.72 234 VAL A O 1
ATOM 1859 N N . PHE A 1 235 ? -2.413 -12.462 2.831 1.00 58.78 235 PHE A N 1
ATOM 1860 C CA . PHE A 1 235 ? -3.562 -12.632 3.704 1.00 58.78 235 PHE A CA 1
ATOM 1861 C C . PHE A 1 235 ? -4.662 -11.662 3.277 1.00 58.78 235 PHE A C 1
ATOM 1863 O O . PHE A 1 235 ? -4.460 -10.451 3.332 1.00 58.78 235 PHE A O 1
ATOM 1870 N N . ILE A 1 236 ? -5.808 -12.188 2.850 1.00 63.47 236 ILE A N 1
ATOM 1871 C CA . ILE A 1 236 ? -7.015 -11.406 2.564 1.00 63.47 236 ILE A CA 1
ATOM 1872 C C . ILE A 1 236 ? -7.985 -11.643 3.714 1.00 63.47 236 ILE A C 1
ATOM 1874 O O . ILE A 1 236 ? -8.446 -12.764 3.905 1.00 63.47 236 ILE A O 1
ATOM 1878 N N . THR A 1 237 ? -8.291 -10.616 4.498 1.00 59.38 237 THR A N 1
ATOM 1879 C CA . THR A 1 237 ? -9.201 -10.767 5.640 1.00 59.38 237 THR A CA 1
ATOM 1880 C C . THR A 1 237 ? -10.665 -10.698 5.205 1.00 59.38 237 THR A C 1
ATOM 1882 O O . THR A 1 237 ? -11.030 -9.966 4.280 1.00 59.38 237 THR A O 1
ATOM 1885 N N . TRP A 1 238 ? -11.509 -11.480 5.870 1.00 58.91 238 TRP A N 1
ATOM 1886 C CA . TRP A 1 238 ? -12.944 -11.565 5.606 1.00 58.91 238 TRP A CA 1
ATOM 1887 C C . TRP A 1 238 ? -13.744 -10.421 6.223 1.00 58.91 238 TRP A C 1
ATOM 1889 O O . TRP A 1 238 ? -13.330 -9.797 7.202 1.00 58.91 238 TRP A O 1
ATOM 1899 N N . ASP A 1 239 ? -14.903 -10.131 5.629 1.00 59.16 239 ASP A N 1
ATOM 1900 C CA . ASP A 1 239 ? -15.881 -9.252 6.261 1.00 59.16 239 ASP A CA 1
ATOM 1901 C C . ASP A 1 239 ? -16.613 -9.976 7.411 1.00 59.16 239 ASP A C 1
ATOM 1903 O O . ASP A 1 239 ? -16.434 -11.172 7.657 1.00 59.16 239 ASP A O 1
ATOM 1907 N N . LYS A 1 240 ? -17.438 -9.237 8.161 1.00 59.19 240 LYS A N 1
ATOM 1908 C CA . LYS A 1 240 ? -18.155 -9.792 9.320 1.00 59.19 240 LYS A CA 1
ATOM 1909 C C . LYS A 1 240 ? -19.185 -10.868 8.955 1.00 59.19 240 LYS A C 1
ATOM 1911 O O . LYS A 1 240 ? -19.454 -11.711 9.806 1.00 59.19 240 LYS A O 1
ATOM 1916 N N . ASN A 1 241 ? -19.751 -10.836 7.749 1.00 58.09 241 ASN A N 1
ATOM 1917 C CA . ASN A 1 241 ? -20.752 -11.813 7.314 1.00 58.09 241 ASN A CA 1
ATOM 1918 C C . ASN A 1 241 ? -20.061 -13.125 6.928 1.00 58.09 241 ASN A C 1
ATOM 1920 O O . ASN A 1 241 ? -20.457 -14.196 7.377 1.00 58.09 241 ASN A O 1
ATOM 1924 N N . ALA A 1 242 ? -18.939 -13.024 6.220 1.00 63.25 242 ALA A N 1
ATOM 1925 C CA . ALA A 1 242 ? -18.075 -14.147 5.899 1.00 63.25 242 ALA A CA 1
ATOM 1926 C C . ALA A 1 242 ? -17.499 -14.815 7.162 1.00 63.25 242 ALA A C 1
ATOM 1928 O O . ALA A 1 242 ? -17.334 -16.029 7.186 1.00 63.25 242 ALA A O 1
ATOM 1929 N N . GLU A 1 243 ? -17.243 -14.071 8.244 1.00 64.69 243 GLU A N 1
ATOM 1930 C CA . GLU A 1 243 ? -16.852 -14.649 9.541 1.00 64.69 243 GLU A CA 1
ATOM 1931 C C . GLU A 1 243 ? -17.974 -15.494 10.180 1.00 64.69 243 GLU A C 1
ATOM 1933 O O . GLU A 1 243 ? -17.695 -16.506 10.831 1.00 64.69 243 GLU A O 1
ATOM 1938 N N . GLU A 1 244 ? -19.243 -15.124 9.997 1.00 68.75 244 GLU A N 1
ATOM 1939 C CA . GLU A 1 244 ? -20.390 -15.918 10.456 1.00 68.75 244 GLU A CA 1
ATOM 1940 C C . GLU A 1 244 ? -20.577 -17.184 9.607 1.00 68.75 244 GLU A C 1
ATOM 1942 O O . GLU A 1 244 ? -20.728 -18.282 10.160 1.00 68.75 244 GLU A O 1
ATOM 1947 N N . ASP A 1 245 ? -20.435 -17.062 8.287 1.00 67.00 245 ASP A N 1
ATOM 1948 C CA . ASP A 1 245 ? -20.431 -18.194 7.355 1.00 67.00 245 ASP A CA 1
ATOM 1949 C C . ASP A 1 245 ? -19.285 -19.161 7.679 1.00 67.00 245 ASP A C 1
ATOM 1951 O O . ASP A 1 245 ? -19.484 -20.374 7.782 1.00 67.00 245 ASP A O 1
ATOM 1955 N N . ARG A 1 246 ? -18.088 -18.628 7.959 1.00 73.12 246 ARG A N 1
ATOM 1956 C CA . ARG A 1 246 ? -16.920 -19.401 8.400 1.00 73.12 246 ARG A CA 1
ATOM 1957 C C . ARG A 1 246 ? -17.194 -20.165 9.678 1.00 73.12 246 ARG A C 1
ATOM 1959 O O . ARG A 1 246 ? -16.832 -21.331 9.779 1.00 73.12 246 ARG A O 1
ATOM 1966 N N . ARG A 1 247 ? -17.796 -19.521 10.682 1.00 71.31 247 ARG A N 1
ATOM 1967 C CA . ARG A 1 247 ? -18.132 -20.165 11.963 1.00 71.31 247 ARG A CA 1
ATOM 1968 C C . ARG A 1 247 ? -19.148 -21.279 11.769 1.00 71.31 247 ARG A C 1
ATOM 1970 O O . ARG A 1 247 ? -19.057 -22.297 12.454 1.00 71.31 247 ARG A O 1
ATOM 1977 N N . THR A 1 248 ? -20.085 -21.100 10.848 1.00 72.88 248 THR A N 1
ATOM 1978 C CA . THR A 1 248 ? -21.069 -22.121 10.483 1.00 72.88 248 THR A CA 1
ATOM 1979 C C . THR A 1 248 ? -20.384 -23.303 9.801 1.00 72.88 248 THR A C 1
ATOM 1981 O O . THR A 1 248 ? -20.463 -24.418 10.319 1.00 72.88 248 THR A O 1
ATOM 1984 N N . ALA A 1 249 ? -19.576 -23.048 8.770 1.00 68.75 249 ALA A N 1
ATOM 1985 C CA . ALA A 1 249 ? -18.774 -24.070 8.096 1.00 68.75 249 ALA A CA 1
ATOM 1986 C C . ALA A 1 249 ? -17.807 -24.780 9.059 1.00 68.75 249 ALA A C 1
ATOM 1988 O O . ALA A 1 249 ? -17.640 -25.995 9.015 1.00 68.75 249 ALA A O 1
ATOM 1989 N N . SER A 1 250 ? -17.208 -24.045 9.998 1.00 70.62 250 SER A N 1
ATOM 1990 C CA . SER A 1 250 ? -16.355 -24.589 11.054 1.00 70.62 250 SER A CA 1
ATOM 1991 C C . SER A 1 250 ? -17.105 -25.595 11.923 1.00 70.62 250 SER A C 1
ATOM 1993 O O . SER A 1 250 ? -16.618 -26.704 12.141 1.00 70.62 250 SER A O 1
ATOM 1995 N N . ARG A 1 251 ? -18.311 -25.242 12.389 1.00 71.81 251 ARG A N 1
ATOM 1996 C CA . ARG A 1 251 ? -19.164 -26.119 13.208 1.00 71.81 251 ARG A CA 1
ATOM 1997 C C . ARG A 1 251 ? -19.583 -27.373 12.450 1.00 71.81 251 ARG A C 1
ATOM 1999 O O . ARG A 1 251 ? -19.563 -28.461 13.023 1.00 71.81 251 ARG A O 1
ATOM 2006 N N . GLU A 1 252 ? -19.920 -27.239 11.176 1.00 69.44 252 GLU A N 1
ATOM 2007 C CA . GLU A 1 252 ? -20.278 -28.374 10.326 1.00 69.44 252 GLU A CA 1
ATOM 2008 C C . GLU A 1 252 ? -19.086 -29.292 10.067 1.00 69.44 252 GLU A C 1
ATOM 2010 O O . GLU A 1 252 ? -19.210 -30.507 10.208 1.00 69.44 252 GLU A O 1
ATOM 2015 N N . VAL A 1 253 ? -17.903 -28.735 9.797 1.00 67.56 253 VAL A N 1
ATOM 2016 C CA . VAL A 1 253 ? -16.668 -29.512 9.639 1.00 67.56 253 VAL A CA 1
ATOM 2017 C C . VAL A 1 253 ? -16.288 -30.236 10.931 1.00 67.56 253 VAL A C 1
ATOM 2019 O O . VAL A 1 253 ? -15.866 -31.390 10.866 1.00 67.56 253 VAL A O 1
ATOM 2022 N N . ILE A 1 254 ? -16.502 -29.640 12.111 1.00 69.38 254 ILE A N 1
ATOM 2023 C CA . ILE A 1 254 ? -16.361 -30.353 13.399 1.00 69.38 254 ILE A CA 1
ATOM 2024 C C . ILE A 1 254 ? -17.313 -31.553 13.451 1.00 69.38 254 ILE A C 1
ATOM 2026 O O . ILE A 1 254 ? -16.904 -32.641 13.860 1.00 69.38 254 ILE A O 1
ATOM 2030 N N . GLY A 1 255 ? -18.562 -31.377 13.011 1.00 63.75 255 GLY A N 1
ATOM 2031 C CA . GLY A 1 255 ? -19.552 -32.453 12.932 1.00 63.75 255 GLY A CA 1
ATOM 2032 C C . GLY A 1 255 ? -19.180 -33.560 11.937 1.00 63.75 255 GLY A C 1
ATOM 2033 O O . GLY A 1 255 ? -19.412 -34.735 12.218 1.00 63.75 255 GLY A O 1
ATOM 2034 N N . LEU A 1 256 ? -18.560 -33.205 10.808 1.00 65.94 256 LEU A N 1
ATOM 2035 C CA . LEU A 1 256 ? -18.145 -34.120 9.734 1.00 65.94 256 LEU A CA 1
ATOM 2036 C C . LEU A 1 256 ? -16.758 -34.749 9.957 1.00 65.94 256 LEU A C 1
ATOM 2038 O O . LEU A 1 256 ? -16.421 -35.744 9.309 1.00 65.94 256 LEU A O 1
ATOM 2042 N N . ALA A 1 257 ? -15.964 -34.222 10.892 1.00 62.66 257 ALA A N 1
ATOM 2043 C CA . ALA A 1 257 ? -14.611 -34.682 11.204 1.00 62.66 257 ALA A CA 1
ATOM 2044 C C . ALA A 1 257 ? -14.480 -36.203 11.443 1.00 62.66 257 ALA A C 1
ATOM 2046 O O . ALA A 1 257 ? -13.480 -36.772 10.995 1.00 62.66 257 ALA A O 1
ATOM 2047 N N . PRO A 1 258 ? -15.432 -36.902 12.101 1.00 58.12 258 PRO A N 1
ATOM 2048 C CA . PRO A 1 258 ? -15.368 -38.359 12.257 1.00 58.12 258 PRO A CA 1
ATOM 2049 C C . PRO A 1 258 ? -15.493 -39.124 10.931 1.00 58.12 258 PRO A C 1
ATOM 2051 O O . PRO A 1 258 ? -14.924 -40.207 10.789 1.00 58.12 258 PRO A O 1
ATOM 2054 N N . THR A 1 259 ? -16.222 -38.569 9.960 1.00 59.44 259 THR A N 1
ATOM 2055 C CA . THR A 1 259 ? -16.447 -39.170 8.637 1.00 59.44 259 THR A CA 1
ATOM 2056 C C . THR A 1 259 ? -15.262 -38.904 7.708 1.00 59.44 259 THR A C 1
ATOM 2058 O O . THR A 1 259 ? -14.786 -39.830 7.052 1.00 59.44 259 THR A O 1
ATOM 2061 N N . LEU A 1 260 ? -14.704 -37.688 7.751 1.00 57.59 260 LEU A N 1
ATOM 2062 C CA . LEU A 1 260 ? -13.483 -37.290 7.032 1.00 57.59 260 LEU A CA 1
ATOM 2063 C C . LEU A 1 260 ? -12.236 -38.100 7.439 1.00 57.59 260 LEU A C 1
ATOM 2065 O O . LEU A 1 260 ? -11.281 -38.191 6.679 1.00 57.59 260 LEU A O 1
ATOM 2069 N N . GLN A 1 261 ? -12.225 -38.695 8.636 1.00 55.19 261 GLN A N 1
ATOM 2070 C CA . GLN A 1 261 ? -11.119 -39.538 9.115 1.00 55.19 261 GLN A CA 1
ATOM 2071 C C . GLN A 1 261 ? -11.206 -41.005 8.659 1.00 55.19 261 GLN A C 1
ATOM 2073 O O . GLN A 1 261 ? -10.226 -41.734 8.802 1.00 55.19 261 GLN A O 1
ATOM 2078 N N . ARG A 1 262 ? -12.363 -41.472 8.162 1.00 49.47 262 ARG A N 1
ATOM 2079 C CA . ARG A 1 262 ? -12.594 -42.895 7.829 1.00 49.47 262 ARG A CA 1
ATOM 2080 C C . ARG A 1 262 ? -12.427 -43.239 6.355 1.00 49.47 262 ARG A C 1
ATOM 2082 O O . ARG A 1 262 ? -12.130 -44.390 6.050 1.00 49.47 262 ARG A O 1
ATOM 2089 N N . HIS A 1 263 ? -12.609 -42.276 5.463 1.00 45.12 263 HIS A N 1
ATOM 2090 C CA . HIS A 1 263 ? -12.390 -42.449 4.034 1.00 45.12 263 HIS A CA 1
ATOM 2091 C C . HIS A 1 263 ? -11.273 -41.501 3.613 1.00 45.12 263 HIS A C 1
ATOM 2093 O O . HIS A 1 263 ? -11.296 -40.332 3.984 1.00 45.12 263 HIS A O 1
ATOM 2099 N N . GLY A 1 264 ? -10.267 -42.018 2.901 1.00 47.50 264 GLY A N 1
ATOM 2100 C CA . GLY A 1 264 ? -9.226 -41.177 2.315 1.00 47.50 264 GLY A CA 1
ATOM 2101 C C . GLY A 1 264 ? -9.865 -40.023 1.540 1.00 47.50 264 GLY A C 1
ATOM 2102 O O . GLY A 1 264 ? -10.890 -40.217 0.890 1.00 47.50 264 GLY A O 1
ATOM 2103 N N . LEU A 1 265 ? -9.259 -38.838 1.652 1.00 50.44 265 LEU A N 1
ATOM 2104 C CA . LEU A 1 265 ? -9.753 -37.520 1.217 1.00 50.44 265 LEU A CA 1
ATOM 2105 C C . LEU A 1 265 ? -10.129 -37.401 -0.277 1.00 50.44 265 LEU A C 1
ATOM 2107 O O . LEU A 1 265 ? -10.519 -36.332 -0.723 1.00 50.44 265 LEU A O 1
ATOM 2111 N N . SER A 1 266 ? -10.009 -38.476 -1.053 1.00 43.88 266 SER A N 1
ATOM 2112 C CA . SER A 1 266 ? -10.085 -38.475 -2.513 1.00 43.88 266 SER A CA 1
ATOM 2113 C C . SER A 1 266 ? -11.489 -38.666 -3.095 1.00 43.88 266 SER A C 1
ATOM 2115 O O . SER A 1 266 ? -11.655 -38.387 -4.272 1.00 43.88 266 SER A O 1
ATOM 2117 N N . ASP A 1 267 ? -12.477 -39.157 -2.332 1.00 43.34 267 ASP A N 1
ATOM 2118 C CA . ASP A 1 267 ? -13.742 -39.645 -2.931 1.00 43.34 267 ASP A CA 1
ATOM 2119 C C . ASP 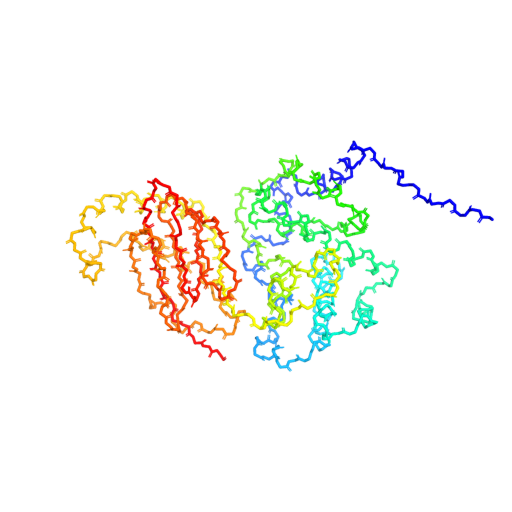A 1 267 ? -15.035 -39.275 -2.182 1.00 43.34 267 ASP A C 1
ATOM 2121 O O . ASP A 1 267 ? -16.134 -39.665 -2.584 1.00 43.34 267 ASP A O 1
ATOM 2125 N N . SER A 1 268 ? -14.965 -38.515 -1.089 1.00 43.03 268 SER A N 1
ATOM 2126 C CA . SER A 1 268 ? -16.182 -38.085 -0.401 1.00 43.03 268 SER A CA 1
ATOM 2127 C C . SER A 1 268 ? -16.675 -36.777 -1.001 1.00 43.03 268 SER A C 1
ATOM 2129 O O . SER A 1 268 ? -16.205 -35.711 -0.607 1.00 43.03 268 SER A O 1
ATOM 2131 N N . GLY A 1 269 ? -17.640 -36.867 -1.920 1.00 51.31 269 GLY A N 1
ATOM 2132 C CA . GLY A 1 269 ? -18.531 -35.759 -2.255 1.00 51.31 269 GLY A CA 1
ATOM 2133 C C . GLY A 1 269 ? -19.118 -35.200 -0.964 1.00 51.31 269 GLY A C 1
ATOM 2134 O O . GLY A 1 269 ? -20.056 -35.762 -0.394 1.00 51.31 269 GLY A O 1
ATOM 2135 N N . LEU A 1 270 ? -18.473 -34.157 -0.449 1.00 51.00 270 LEU A N 1
ATOM 2136 C CA . LEU A 1 270 ? -18.901 -33.461 0.747 1.00 51.00 270 LEU A CA 1
ATOM 2137 C C . LEU A 1 270 ? -20.293 -32.882 0.464 1.00 51.00 270 LEU A C 1
ATOM 2139 O O . LEU A 1 270 ? -20.559 -32.468 -0.667 1.00 51.00 270 LEU A O 1
ATOM 2143 N N . PRO A 1 271 ? -21.197 -32.839 1.462 1.00 44.56 271 PRO A N 1
ATOM 2144 C CA . PRO A 1 271 ? -22.357 -31.963 1.375 1.00 44.56 271 PRO A CA 1
ATOM 2145 C C . PRO A 1 271 ? -21.872 -30.554 1.022 1.00 44.56 271 PRO A C 1
ATOM 2147 O O . PRO A 1 271 ? -20.721 -30.224 1.302 1.00 44.56 271 PRO A O 1
ATOM 2150 N N . ASP A 1 272 ? -22.737 -29.738 0.430 1.00 51.31 272 ASP A N 1
ATOM 2151 C CA . ASP A 1 272 ? -22.406 -28.436 -0.153 1.00 51.31 272 ASP A CA 1
ATOM 2152 C C . ASP A 1 272 ? -22.745 -27.258 0.800 1.00 51.31 272 ASP A C 1
ATOM 2154 O O . ASP A 1 272 ? -23.640 -26.475 0.486 1.00 51.31 272 ASP A O 1
ATOM 2158 N N . PRO A 1 273 ? -22.125 -27.095 1.995 1.00 49.78 273 PRO A N 1
ATOM 2159 C CA . PRO A 1 273 ? -22.266 -25.878 2.789 1.00 49.78 273 PRO A CA 1
ATOM 2160 C C . PRO A 1 273 ? -21.148 -24.859 2.522 1.00 49.78 273 PRO A C 1
ATOM 2162 O O . PRO A 1 273 ? -21.160 -23.748 3.045 1.00 49.78 273 PRO A O 1
ATOM 2165 N N . PHE A 1 274 ? -20.186 -25.206 1.667 1.00 60.38 274 PHE A N 1
ATOM 2166 C CA . PHE A 1 274 ? -19.133 -24.310 1.206 1.00 60.38 274 PHE A CA 1
ATOM 2167 C C . PHE A 1 274 ? -19.523 -23.274 0.134 1.00 60.38 274 PHE A C 1
ATOM 2169 O O . PHE A 1 274 ? -18.693 -22.384 -0.064 1.00 60.38 274 PHE A O 1
ATOM 2176 N N . PRO A 1 275 ? -20.703 -23.287 -0.539 1.00 61.12 275 PRO A N 1
ATOM 2177 C CA . PRO A 1 275 ? -21.027 -22.308 -1.575 1.00 61.12 275 PRO A CA 1
ATOM 2178 C C . PRO A 1 275 ? -20.872 -20.873 -1.102 1.00 61.12 275 PRO A C 1
ATOM 2180 O O . PRO A 1 275 ? -20.305 -20.071 -1.823 1.00 61.12 275 PRO A O 1
ATOM 2183 N N . MET A 1 276 ? -21.275 -20.563 0.134 1.00 63.22 276 MET A N 1
ATOM 2184 C CA . MET A 1 276 ? -21.189 -19.200 0.663 1.00 63.22 276 MET A CA 1
ATOM 2185 C C . MET A 1 276 ? -19.744 -18.765 0.944 1.00 63.22 276 MET A C 1
ATOM 2187 O O . MET A 1 276 ? -19.362 -17.649 0.601 1.00 63.22 276 MET A O 1
ATOM 2191 N N . LEU A 1 277 ? -18.891 -19.642 1.493 1.00 66.94 277 LEU A N 1
ATOM 2192 C CA . LEU A 1 277 ? -17.450 -19.361 1.617 1.00 66.94 277 LEU A CA 1
ATOM 2193 C C . LEU A 1 277 ? -16.799 -19.200 0.239 1.00 66.94 277 LEU A C 1
ATOM 2195 O O . LEU A 1 277 ? -15.993 -18.295 0.034 1.00 66.94 277 LEU A O 1
ATOM 2199 N N . LEU A 1 278 ? -17.154 -20.070 -0.704 1.00 70.12 278 LEU A N 1
ATOM 2200 C CA . LEU A 1 278 ? -16.686 -20.009 -2.084 1.00 70.12 278 LEU A CA 1
ATOM 2201 C C . LEU A 1 278 ? -17.136 -18.712 -2.756 1.00 70.12 278 LEU A C 1
ATOM 2203 O O . LEU A 1 278 ? -16.326 -18.061 -3.406 1.00 70.12 278 LEU A O 1
ATOM 2207 N N . ASP A 1 279 ? -18.379 -18.291 -2.554 1.00 71.06 279 ASP A N 1
ATOM 2208 C CA . ASP A 1 279 ? -18.928 -17.043 -3.075 1.00 71.06 279 ASP A CA 1
ATOM 2209 C C . ASP A 1 279 ? -18.259 -15.822 -2.436 1.00 71.06 279 ASP A C 1
ATOM 2211 O O . ASP A 1 279 ? -18.013 -14.840 -3.130 1.00 71.06 279 ASP A O 1
ATOM 2215 N N . ASN A 1 280 ? -17.844 -15.898 -1.170 1.00 69.62 280 ASN A N 1
ATOM 2216 C CA . ASN A 1 280 ? -17.018 -14.869 -0.535 1.00 69.62 280 ASN A CA 1
ATOM 2217 C C . ASN A 1 280 ? -15.602 -14.802 -1.139 1.00 69.62 280 ASN A C 1
ATOM 2219 O O . ASN A 1 280 ? -15.095 -13.711 -1.412 1.00 69.62 280 ASN A O 1
ATOM 2223 N N . ILE A 1 281 ? -14.968 -15.945 -1.431 1.00 71.56 281 ILE A N 1
ATOM 2224 C CA . ILE A 1 281 ? -13.699 -15.969 -2.184 1.00 71.56 281 ILE A CA 1
ATOM 2225 C C . ILE A 1 281 ? -13.924 -15.399 -3.596 1.00 71.56 281 ILE A C 1
ATOM 2227 O O . ILE A 1 281 ? -13.097 -14.626 -4.087 1.00 71.56 281 ILE A O 1
ATOM 2231 N N . LYS A 1 282 ? -15.071 -15.684 -4.229 1.00 73.50 282 LYS A N 1
ATOM 2232 C CA . LYS A 1 282 ? -15.451 -15.077 -5.513 1.00 73.50 282 LYS A CA 1
ATOM 2233 C C . LYS A 1 282 ? -15.722 -13.581 -5.417 1.00 73.50 282 LYS A C 1
ATOM 2235 O O . LYS A 1 282 ? -15.366 -12.857 -6.340 1.00 73.50 282 LYS A O 1
ATOM 2240 N N . ALA A 1 283 ? -16.270 -13.079 -4.319 1.00 69.06 283 ALA A N 1
ATOM 2241 C CA . ALA A 1 283 ? -16.421 -11.642 -4.098 1.00 69.06 283 ALA A CA 1
ATOM 2242 C C . ALA A 1 283 ? -15.052 -10.942 -4.021 1.00 69.06 283 ALA A C 1
ATOM 2244 O O . ALA A 1 283 ? -14.917 -9.783 -4.406 1.00 69.06 283 ALA A O 1
ATOM 2245 N N . LYS A 1 284 ? -14.002 -11.667 -3.614 1.00 68.94 284 LYS A N 1
ATOM 2246 C CA . LYS A 1 284 ? -12.603 -11.212 -3.648 1.00 68.94 284 LYS A CA 1
ATOM 2247 C C . LYS A 1 284 ? -11.889 -11.506 -4.977 1.00 68.94 284 LYS A C 1
ATOM 2249 O O . LYS A 1 284 ? -10.675 -11.318 -5.060 1.00 68.94 284 LYS A O 1
ATOM 2254 N N . ARG A 1 285 ? -12.613 -11.900 -6.035 1.00 73.69 285 ARG A N 1
ATOM 2255 C CA . ARG A 1 285 ? -12.064 -12.196 -7.375 1.00 73.69 285 ARG A CA 1
ATOM 2256 C C . ARG A 1 285 ? -11.208 -11.079 -7.928 1.00 73.69 285 ARG A C 1
ATOM 2258 O O . ARG A 1 285 ? -10.122 -11.352 -8.422 1.00 73.69 285 ARG A O 1
ATOM 2265 N N . SER A 1 286 ? -11.683 -9.842 -7.837 1.00 66.31 286 SER A N 1
ATOM 2266 C CA . SER A 1 286 ? -10.953 -8.668 -8.319 1.00 66.31 286 SER A CA 1
ATOM 2267 C C . SER A 1 286 ? -9.614 -8.509 -7.602 1.00 66.31 286 SER A C 1
ATOM 2269 O O . SER A 1 286 ? -8.596 -8.298 -8.250 1.00 66.31 286 SER A O 1
ATOM 2271 N N . LEU A 1 287 ? -9.583 -8.699 -6.281 1.00 67.69 287 LEU A N 1
ATOM 2272 C CA . LEU A 1 287 ? -8.362 -8.608 -5.486 1.00 67.69 287 LEU A CA 1
ATOM 2273 C C . LEU A 1 287 ? -7.382 -9.743 -5.809 1.00 67.69 287 LEU A C 1
ATOM 2275 O O . LEU A 1 287 ? -6.200 -9.486 -6.028 1.00 67.69 287 LEU A O 1
ATOM 2279 N N . ILE A 1 288 ? -7.871 -10.984 -5.890 1.00 70.56 288 ILE A N 1
ATOM 2280 C CA . ILE A 1 288 ? -7.059 -12.156 -6.250 1.00 70.56 288 ILE A CA 1
ATOM 2281 C C . ILE A 1 288 ? -6.494 -11.998 -7.673 1.00 70.56 288 ILE A C 1
ATOM 2283 O O . ILE A 1 288 ? -5.310 -12.256 -7.894 1.00 70.56 288 ILE A O 1
ATOM 2287 N N . ALA A 1 289 ? -7.305 -11.511 -8.617 1.00 69.56 289 ALA A N 1
ATOM 2288 C CA . ALA A 1 289 ? -6.891 -11.225 -9.988 1.00 69.56 289 ALA A CA 1
ATOM 2289 C C . ALA A 1 289 ? -5.855 -10.099 -10.055 1.00 69.56 289 ALA A C 1
ATOM 2291 O O . ALA A 1 289 ? -4.804 -10.301 -10.650 1.00 69.56 289 ALA A O 1
ATOM 2292 N N . CYS A 1 290 ? -6.071 -8.965 -9.383 1.00 62.38 290 CYS A N 1
ATOM 2293 C CA . CYS A 1 290 ? -5.089 -7.876 -9.333 1.00 62.38 290 CYS A CA 1
ATOM 2294 C C . CYS A 1 290 ? -3.754 -8.329 -8.730 1.00 62.38 290 CYS A C 1
ATOM 2296 O O . CYS A 1 290 ? -2.684 -7.927 -9.192 1.00 62.38 290 CYS A O 1
ATOM 2298 N N . VAL A 1 291 ? -3.797 -9.177 -7.702 1.00 63.09 291 VAL A N 1
ATOM 2299 C CA . VAL A 1 291 ? -2.600 -9.764 -7.096 1.00 63.09 291 VAL A CA 1
ATOM 2300 C C . VAL A 1 291 ? -1.874 -10.674 -8.091 1.00 63.09 291 VAL A C 1
ATOM 2302 O O . VAL A 1 291 ? -0.661 -10.527 -8.255 1.00 63.09 291 VAL A O 1
ATOM 2305 N N . ALA A 1 292 ? -2.593 -11.561 -8.782 1.00 65.44 292 ALA A N 1
ATOM 2306 C CA . ALA A 1 292 ? -2.024 -12.441 -9.802 1.00 65.44 292 ALA A CA 1
ATOM 2307 C C . ALA A 1 292 ? -1.428 -11.641 -10.977 1.00 65.44 292 ALA A C 1
ATOM 2309 O O . ALA A 1 292 ? -0.263 -11.829 -11.338 1.00 65.44 292 ALA A O 1
ATOM 2310 N N . GLU A 1 293 ? -2.176 -10.670 -11.499 1.00 65.44 293 GLU A N 1
ATOM 2311 C CA . GLU A 1 293 ? -1.751 -9.793 -12.591 1.00 65.44 293 GLU A CA 1
ATOM 2312 C C . GLU A 1 293 ? -0.516 -8.976 -12.214 1.00 65.44 293 GLU A C 1
ATOM 2314 O O . GLU A 1 293 ? 0.413 -8.875 -13.011 1.00 65.44 293 GLU A O 1
ATOM 2319 N N . SER A 1 294 ? -0.413 -8.470 -10.978 1.00 55.62 294 SER A N 1
ATOM 2320 C CA . SER A 1 294 ? 0.784 -7.742 -10.518 1.00 55.62 294 SER A CA 1
ATOM 2321 C C . SER A 1 294 ? 2.087 -8.553 -10.633 1.00 55.62 294 SER A C 1
ATOM 2323 O O . SER A 1 294 ? 3.180 -7.981 -10.638 1.00 55.62 294 SER A O 1
ATOM 2325 N N . ARG A 1 295 ? 1.984 -9.883 -10.752 1.00 59.94 295 ARG A N 1
ATOM 2326 C CA . ARG A 1 295 ? 3.100 -10.821 -10.917 1.00 59.94 295 ARG A CA 1
ATOM 2327 C C . ARG A 1 295 ? 3.253 -11.352 -12.343 1.00 59.94 295 ARG A C 1
ATOM 2329 O O . ARG A 1 295 ? 4.160 -12.146 -12.598 1.00 59.94 295 ARG A O 1
ATOM 2336 N N . GLY A 1 296 ? 2.464 -10.858 -13.294 1.00 57.88 296 GLY A N 1
ATOM 2337 C CA . GLY A 1 296 ? 2.440 -11.359 -14.670 1.00 57.88 296 GLY A CA 1
ATOM 2338 C C . GLY A 1 296 ? 1.850 -12.764 -14.748 1.00 57.88 296 GLY A C 1
ATOM 2339 O O . GLY A 1 296 ? 2.314 -13.586 -15.536 1.00 57.88 296 GLY A O 1
ATOM 2340 N N . TRP A 1 297 ? 0.892 -13.071 -13.873 1.00 71.75 297 TRP A N 1
ATOM 2341 C CA . TRP A 1 297 ? 0.079 -14.271 -13.978 1.00 71.75 297 TRP A CA 1
ATOM 2342 C C . TRP A 1 297 ? -1.313 -13.889 -14.449 1.00 71.75 297 TRP A C 1
ATOM 2344 O O . TRP A 1 297 ? -1.956 -13.007 -13.880 1.00 71.75 297 TRP A O 1
ATOM 2354 N N . ARG A 1 298 ? -1.789 -14.589 -15.469 1.00 76.50 298 ARG A N 1
ATOM 2355 C CA . ARG A 1 298 ? -3.165 -14.509 -15.929 1.00 76.50 298 ARG A CA 1
ATOM 2356 C C . ARG A 1 298 ? -3.948 -15.654 -15.318 1.00 76.50 298 ARG A C 1
ATOM 2358 O O . ARG A 1 298 ? -3.590 -16.815 -15.495 1.00 76.50 298 ARG A O 1
ATOM 2365 N N . ILE A 1 299 ? -5.034 -15.337 -14.625 1.00 77.88 299 ILE A N 1
ATOM 2366 C CA . ILE A 1 299 ? -5.974 -16.368 -14.190 1.00 77.88 299 ILE A CA 1
ATOM 2367 C C . ILE A 1 299 ? -6.690 -16.912 -15.430 1.00 77.88 299 ILE A C 1
ATOM 2369 O O . ILE A 1 299 ? -7.316 -16.148 -16.164 1.00 77.88 299 ILE A O 1
ATOM 2373 N N . VAL A 1 300 ? -6.568 -18.218 -15.668 1.00 76.12 300 VAL A N 1
ATOM 2374 C CA . VAL A 1 300 ? -7.090 -18.881 -16.876 1.00 76.12 300 VAL A CA 1
ATOM 2375 C C . VAL A 1 300 ? -8.592 -19.102 -16.766 1.00 76.12 300 VAL A C 1
ATOM 2377 O O . VAL A 1 300 ? -9.338 -18.821 -17.699 1.00 76.12 300 VAL A O 1
ATOM 2380 N N . ASP A 1 301 ? -9.031 -19.596 -15.610 1.00 73.31 301 ASP A N 1
ATOM 2381 C CA . ASP A 1 301 ? -10.432 -19.869 -15.326 1.00 73.31 301 ASP A CA 1
ATOM 2382 C C . ASP A 1 301 ? -10.672 -19.726 -13.820 1.00 73.31 301 ASP A C 1
ATOM 2384 O O . ASP A 1 301 ? -10.194 -20.516 -13.006 1.00 73.31 301 ASP A O 1
ATOM 2388 N N . PHE A 1 302 ? -11.379 -18.662 -13.449 1.00 70.81 302 PHE A N 1
ATOM 2389 C CA . PHE A 1 302 ? -11.748 -18.393 -12.061 1.00 70.81 302 PHE A CA 1
ATOM 2390 C C . PHE A 1 302 ? -13.061 -19.101 -11.677 1.00 70.81 302 PHE A C 1
ATOM 2392 O O . PHE A 1 302 ? -13.478 -19.027 -10.533 1.00 70.81 302 PHE A O 1
ATOM 2399 N N . ASP A 1 303 ? -13.736 -19.775 -12.604 1.00 69.31 303 ASP A N 1
ATOM 2400 C CA . ASP A 1 303 ? -15.018 -20.430 -12.344 1.00 69.31 303 ASP A CA 1
ATOM 2401 C C . ASP A 1 303 ? -14.861 -21.966 -12.247 1.00 69.31 303 ASP A C 1
ATOM 2403 O O . ASP A 1 303 ? -15.748 -22.654 -11.738 1.00 69.31 303 ASP A O 1
ATOM 2407 N N . ARG A 1 304 ? -13.703 -22.514 -12.650 1.00 67.38 304 ARG A N 1
ATOM 2408 C CA . ARG A 1 304 ? -13.319 -23.928 -12.469 1.00 67.38 304 ARG A CA 1
ATOM 2409 C C . ARG A 1 304 ? -12.394 -24.136 -11.279 1.00 67.38 304 ARG A C 1
ATOM 2411 O O . ARG A 1 304 ? -11.173 -24.149 -11.422 1.00 67.38 304 ARG A O 1
ATOM 2418 N N . TRP A 1 305 ? -12.984 -24.318 -10.104 1.00 72.06 305 TRP A N 1
ATOM 2419 C CA . TRP A 1 305 ? -12.257 -24.551 -8.857 1.00 72.06 305 TRP A CA 1
ATOM 2420 C C . TRP A 1 305 ? -12.485 -25.954 -8.332 1.00 72.06 305 TRP A C 1
ATOM 2422 O O . TRP A 1 305 ? -13.625 -26.403 -8.245 1.00 72.06 305 TRP A O 1
ATOM 2432 N N . ASN A 1 306 ? -11.404 -26.597 -7.897 1.00 65.88 306 ASN A N 1
ATOM 2433 C CA . ASN A 1 306 ? -11.484 -27.793 -7.070 1.00 65.88 306 ASN A CA 1
ATOM 2434 C C . ASN A 1 306 ? -11.293 -27.358 -5.621 1.00 65.88 306 ASN A C 1
ATOM 2436 O O . ASN A 1 306 ? -10.187 -26.998 -5.216 1.00 65.88 306 ASN A O 1
ATOM 2440 N N . ALA A 1 307 ? -12.403 -27.304 -4.888 1.00 71.06 307 ALA A N 1
ATOM 2441 C CA . ALA A 1 307 ? -12.400 -27.008 -3.469 1.00 71.06 307 ALA A CA 1
ATOM 2442 C C . ALA A 1 307 ? -12.174 -28.305 -2.689 1.00 71.06 307 ALA A C 1
ATOM 2444 O O . ALA A 1 307 ? -12.971 -29.236 -2.787 1.00 71.06 307 ALA A O 1
ATOM 2445 N N . GLU A 1 308 ? -11.106 -28.358 -1.904 1.00 73.75 308 GLU A N 1
ATOM 2446 C CA . GLU A 1 308 ? -10.779 -29.511 -1.070 1.00 73.75 308 GLU A CA 1
ATOM 2447 C C . GLU A 1 308 ? -10.670 -29.079 0.386 1.00 73.75 308 GLU A C 1
ATOM 2449 O O . GLU A 1 308 ? -10.023 -28.080 0.710 1.00 73.75 308 GLU A O 1
ATOM 2454 N N . VAL A 1 309 ? -11.292 -29.847 1.278 1.00 73.31 309 VAL A N 1
ATOM 2455 C CA . VAL A 1 309 ? -11.164 -29.655 2.722 1.00 73.31 309 VAL A CA 1
ATOM 2456 C C . VAL A 1 309 ? -10.292 -30.759 3.272 1.00 73.31 309 VAL A C 1
ATOM 2458 O O . VAL A 1 309 ? -10.626 -31.936 3.150 1.00 73.31 309 VAL A O 1
ATOM 2461 N N . PHE A 1 310 ? -9.207 -30.390 3.937 1.00 72.56 310 PHE A N 1
ATOM 2462 C CA . PHE A 1 310 ? -8.339 -31.356 4.592 1.00 72.56 310 PHE A CA 1
ATOM 2463 C C . PHE A 1 310 ? -7.924 -30.892 5.980 1.00 72.56 310 PHE A C 1
ATOM 2465 O O . PHE A 1 310 ? -8.049 -29.728 6.370 1.00 72.56 310 PHE A O 1
ATOM 2472 N N . ARG A 1 311 ? -7.464 -31.856 6.772 1.00 76.25 311 ARG A N 1
ATOM 2473 C CA . ARG A 1 311 ? -6.986 -31.617 8.128 1.00 76.25 311 ARG A CA 1
ATOM 2474 C C . ARG A 1 311 ? -5.505 -31.265 8.088 1.00 76.25 311 ARG A C 1
ATOM 2476 O O . ARG A 1 311 ? -4.720 -32.025 7.528 1.00 76.25 311 ARG A O 1
ATOM 2483 N N . LEU A 1 312 ? -5.122 -30.161 8.724 1.00 75.62 312 LEU A N 1
ATOM 2484 C CA . LEU A 1 312 ? -3.717 -29.804 8.885 1.00 75.62 312 LEU A CA 1
ATOM 2485 C C . LEU A 1 312 ? -3.112 -30.614 10.034 1.00 75.62 312 LEU A C 1
ATOM 2487 O O . LEU A 1 312 ? -3.452 -30.446 11.209 1.00 75.62 312 LEU A O 1
ATOM 2491 N N . GLU A 1 313 ? -2.230 -31.538 9.673 1.00 73.06 313 GLU A N 1
ATOM 2492 C CA . GLU A 1 313 ? -1.398 -32.306 10.587 1.00 73.06 313 GLU A CA 1
ATOM 2493 C C . GLU A 1 313 ? -0.039 -31.622 10.814 1.00 73.06 313 GLU A C 1
ATOM 2495 O O . GLU A 1 313 ? 0.244 -30.516 10.349 1.00 73.06 313 GLU A O 1
ATOM 2500 N N . HIS A 1 314 ? 0.813 -32.260 11.615 1.00 70.38 314 HIS A N 1
ATOM 2501 C CA . HIS A 1 314 ? 2.140 -31.729 11.892 1.00 70.38 314 HIS A CA 1
ATOM 2502 C C . HIS A 1 314 ? 2.975 -31.693 10.611 1.00 70.38 314 HIS A C 1
ATOM 2504 O O . HIS A 1 314 ? 3.140 -32.733 9.982 1.00 70.38 314 HIS A O 1
ATOM 2510 N N . GLN A 1 315 ? 3.529 -30.520 10.277 1.00 70.56 315 GLN A N 1
ATOM 2511 C CA . GLN A 1 315 ? 4.348 -30.336 9.075 1.00 70.56 315 GLN A CA 1
ATOM 2512 C C . GLN A 1 315 ? 3.586 -30.672 7.785 1.00 70.56 315 GLN A C 1
ATOM 2514 O O . GLN A 1 315 ? 4.195 -31.067 6.794 1.00 70.56 315 GLN A O 1
ATOM 2519 N N . THR A 1 316 ? 2.257 -30.508 7.780 1.00 73.75 316 THR A N 1
ATOM 2520 C CA . THR A 1 316 ? 1.491 -30.628 6.541 1.00 73.75 316 THR A CA 1
ATOM 2521 C C . THR A 1 316 ? 1.982 -29.586 5.552 1.00 73.75 316 THR A C 1
ATOM 2523 O O . THR A 1 316 ? 1.999 -28.388 5.847 1.00 73.75 316 THR A O 1
ATOM 2526 N N . VAL A 1 317 ? 2.386 -30.076 4.386 1.00 76.38 317 VAL A N 1
ATOM 2527 C CA . VAL A 1 317 ? 2.659 -29.257 3.216 1.00 76.38 317 VAL A CA 1
ATOM 2528 C C . VAL A 1 317 ? 1.315 -28.923 2.588 1.00 76.38 317 VAL A C 1
ATOM 2530 O O . VAL A 1 317 ? 0.537 -29.828 2.299 1.00 76.38 317 VAL A O 1
ATOM 2533 N N . LEU A 1 318 ? 1.029 -27.636 2.419 1.00 76.25 318 LEU A N 1
ATOM 2534 C CA . LEU A 1 318 ? -0.096 -27.157 1.628 1.00 76.25 318 LEU A CA 1
ATOM 2535 C C . LEU A 1 318 ? 0.265 -27.380 0.153 1.00 76.25 318 LEU A C 1
ATOM 2537 O O . LEU A 1 318 ? 1.151 -26.682 -0.352 1.00 76.25 318 LEU A O 1
ATOM 2541 N N . PRO A 1 319 ? -0.343 -28.370 -0.526 1.00 68.38 319 PRO A N 1
ATOM 2542 C CA . PRO A 1 319 ? 0.041 -28.697 -1.887 1.00 68.38 319 PRO A CA 1
ATOM 2543 C C . PRO A 1 319 ? -0.466 -27.593 -2.811 1.00 68.38 319 PRO A C 1
ATOM 2545 O O . PRO A 1 319 ? -1.645 -27.261 -2.785 1.00 68.38 319 PRO A O 1
ATOM 2548 N N . VAL A 1 320 ? 0.404 -27.020 -3.638 1.00 73.81 320 VAL A N 1
ATOM 2549 C CA . VAL A 1 320 ? -0.012 -26.124 -4.722 1.00 73.81 320 VAL A CA 1
ATOM 2550 C C . VAL A 1 320 ? 0.436 -26.756 -6.034 1.00 73.81 320 VAL A C 1
ATOM 2552 O O . VAL A 1 320 ? 1.641 -26.836 -6.282 1.00 73.81 320 VAL A O 1
ATOM 2555 N N . PRO A 1 321 ? -0.493 -27.255 -6.871 1.00 75.25 321 PRO A N 1
ATOM 2556 C CA . PRO A 1 321 ? -0.133 -27.826 -8.158 1.00 75.25 321 PRO A CA 1
ATOM 2557 C C . PRO A 1 321 ? 0.627 -26.810 -9.012 1.00 75.25 321 PRO A C 1
ATOM 2559 O O . PRO A 1 321 ? 0.334 -25.613 -8.995 1.00 75.25 321 PRO A O 1
ATOM 2562 N N . HIS A 1 322 ? 1.587 -27.285 -9.804 1.00 74.06 322 HIS A N 1
ATOM 2563 C CA . HIS A 1 322 ? 2.316 -26.403 -10.709 1.00 74.06 322 HIS A CA 1
ATOM 2564 C C . HIS A 1 322 ? 1.344 -25.673 -11.655 1.00 74.06 322 HIS A C 1
ATOM 2566 O O . HIS A 1 322 ? 0.384 -26.268 -12.150 1.00 74.06 322 HIS A O 1
ATOM 2572 N N . GLY A 1 323 ? 1.571 -24.376 -11.881 1.00 73.81 323 GLY A N 1
ATOM 2573 C CA . GLY A 1 323 ? 0.668 -23.540 -12.682 1.00 73.81 323 GLY A CA 1
ATOM 2574 C C . GLY A 1 323 ? -0.660 -23.201 -11.997 1.00 73.81 323 GLY A C 1
ATOM 2575 O O . GLY A 1 323 ? -1.616 -22.846 -12.678 1.00 73.81 323 GLY A O 1
ATOM 2576 N N . HIS A 1 324 ? -0.751 -23.322 -10.669 1.00 78.69 324 HIS A N 1
ATOM 2577 C CA . HIS A 1 324 ? -1.935 -22.922 -9.911 1.00 78.69 324 HIS A CA 1
ATOM 2578 C C . HIS A 1 324 ? -1.582 -21.929 -8.801 1.00 78.69 324 HIS A C 1
ATOM 2580 O O . HIS A 1 324 ? -0.506 -21.972 -8.210 1.00 78.69 324 HIS A O 1
ATOM 2586 N N . LEU A 1 325 ? -2.525 -21.039 -8.507 1.00 80.75 325 LEU A N 1
ATOM 2587 C CA . LEU A 1 325 ? -2.571 -20.252 -7.285 1.00 80.75 325 LEU A CA 1
ATOM 2588 C C . LEU A 1 325 ? -3.405 -21.029 -6.262 1.00 80.75 325 LEU A C 1
ATOM 2590 O O . LEU A 1 325 ? -4.602 -21.237 -6.460 1.00 80.75 325 LEU A O 1
ATOM 2594 N N . GLY A 1 326 ? -2.770 -21.479 -5.186 1.00 81.69 326 GLY A N 1
ATOM 2595 C CA . GLY A 1 326 ? -3.442 -22.050 -4.027 1.00 81.69 326 GLY A CA 1
ATOM 2596 C C . GLY A 1 326 ? -4.037 -20.951 -3.154 1.00 81.69 326 GLY A C 1
ATOM 2597 O O . GLY A 1 326 ? -3.359 -19.998 -2.778 1.00 81.69 326 GLY A O 1
ATOM 2598 N N . VAL A 1 327 ? -5.316 -21.077 -2.837 1.00 81.50 327 VAL A N 1
ATOM 2599 C CA . VAL A 1 327 ? -6.076 -20.171 -1.979 1.00 81.50 327 VAL A CA 1
ATOM 2600 C C . VAL A 1 327 ? -6.595 -20.991 -0.805 1.00 81.50 327 VAL A C 1
ATOM 2602 O O . VAL A 1 327 ? -7.405 -21.893 -0.981 1.00 81.50 327 VAL A O 1
ATOM 2605 N N . PHE A 1 328 ? -6.101 -20.703 0.392 1.00 82.31 328 PHE A N 1
ATOM 2606 C CA . PHE A 1 328 ? -6.319 -21.491 1.596 1.00 82.31 328 PHE A CA 1
ATOM 2607 C C . PHE A 1 328 ? -7.044 -20.673 2.660 1.00 82.31 328 PHE A C 1
ATOM 2609 O O . PHE A 1 328 ? -6.776 -19.486 2.839 1.00 82.31 328 PHE A O 1
ATOM 2616 N N . VAL A 1 329 ? -7.929 -21.314 3.415 1.00 81.06 329 VAL A N 1
ATOM 2617 C CA . VAL A 1 329 ? -8.701 -20.695 4.495 1.00 81.06 329 VAL A CA 1
ATOM 2618 C C . VAL A 1 329 ? -8.678 -21.601 5.717 1.00 81.06 329 VAL A C 1
ATOM 2620 O O . VAL A 1 329 ? -9.073 -22.766 5.642 1.00 81.06 329 VAL A O 1
ATOM 2623 N N . LEU A 1 330 ? -8.284 -21.050 6.864 1.00 79.38 330 LEU A N 1
ATOM 2624 C CA . LEU A 1 330 ? -8.428 -21.730 8.147 1.00 79.38 330 LEU A CA 1
ATOM 2625 C C . LEU A 1 330 ? -9.886 -21.697 8.609 1.00 79.38 330 LEU A C 1
ATOM 2627 O O . LEU A 1 330 ? -10.459 -20.650 8.907 1.00 79.38 330 LEU A O 1
ATOM 2631 N N . LEU A 1 331 ? -10.491 -22.873 8.733 1.00 74.12 331 LEU A N 1
ATOM 2632 C CA . LEU A 1 331 ? -11.860 -22.999 9.234 1.00 74.12 331 LEU A CA 1
ATOM 2633 C C . LEU A 1 331 ? -11.903 -22.963 10.768 1.00 74.12 331 LEU A C 1
ATOM 2635 O O . LEU A 1 331 ? -12.949 -22.712 11.362 1.00 74.12 331 LEU A O 1
ATOM 2639 N N . GLN A 1 332 ? -10.777 -23.203 11.433 1.00 72.19 332 GLN A N 1
ATOM 2640 C CA . GLN A 1 332 ? -10.633 -23.271 12.891 1.00 72.19 332 GLN A CA 1
ATOM 2641 C C . GLN A 1 332 ? -9.381 -22.516 13.338 1.00 72.19 332 GLN A C 1
ATOM 2643 O O . GLN A 1 332 ? -8.740 -21.901 12.497 1.00 72.19 332 GLN A O 1
ATOM 2648 N N . ASP A 1 333 ? -9.108 -22.538 14.646 1.00 68.50 333 ASP A N 1
ATOM 2649 C CA . ASP A 1 333 ? -7.999 -21.904 15.374 1.00 68.50 333 ASP A CA 1
ATOM 2650 C C . ASP A 1 333 ? -6.781 -21.479 14.540 1.00 68.50 333 ASP A C 1
ATOM 2652 O O . ASP A 1 333 ? -6.308 -22.194 13.657 1.00 68.50 333 ASP A O 1
ATOM 2656 N N . GLY A 1 334 ? -6.240 -20.304 14.876 1.00 66.38 334 GLY A N 1
ATOM 2657 C CA . GLY A 1 334 ? -5.075 -19.747 14.196 1.00 66.38 334 GLY A CA 1
ATOM 2658 C C . GLY A 1 334 ? -3.851 -20.661 14.286 1.00 66.38 334 GLY A C 1
ATOM 2659 O O . GLY A 1 334 ? -3.621 -21.340 15.289 1.00 66.38 334 GLY A O 1
ATOM 2660 N N . GLY A 1 335 ? -3.046 -20.645 13.231 1.00 69.69 335 GLY A N 1
ATOM 2661 C CA . GLY A 1 335 ? -1.854 -21.466 13.079 1.00 69.69 335 GLY A CA 1
ATOM 2662 C C . GLY A 1 335 ? -0.593 -20.640 12.861 1.00 69.69 335 GLY A C 1
ATOM 2663 O O . GLY A 1 335 ? -0.636 -19.430 12.649 1.00 69.69 335 GLY A O 1
ATOM 2664 N N . MET A 1 336 ? 0.553 -21.313 12.899 1.00 70.69 336 MET A N 1
ATOM 2665 C CA . MET A 1 336 ? 1.801 -20.766 12.371 1.00 70.69 336 MET A CA 1
ATOM 2666 C C . MET A 1 336 ? 2.085 -21.469 11.048 1.00 70.69 336 MET A C 1
ATOM 2668 O O . MET A 1 336 ? 1.922 -22.684 10.959 1.00 70.69 336 MET A O 1
ATOM 2672 N N . ILE A 1 337 ? 2.522 -20.720 10.042 1.00 72.50 337 ILE A N 1
ATOM 2673 C CA . ILE A 1 337 ? 2.982 -21.246 8.755 1.00 72.50 337 ILE A CA 1
ATOM 2674 C C . ILE A 1 337 ? 4.459 -20.908 8.602 1.00 72.50 337 ILE A C 1
ATOM 2676 O O . ILE A 1 337 ? 4.847 -19.756 8.778 1.00 72.50 337 ILE A O 1
ATOM 2680 N N . SER A 1 338 ? 5.269 -21.899 8.255 1.00 68.31 338 SER A N 1
ATOM 2681 C CA . SER A 1 338 ? 6.625 -21.722 7.754 1.00 68.31 338 SER A CA 1
ATOM 2682 C C . SER A 1 338 ? 6.575 -21.719 6.236 1.00 68.31 338 SER A C 1
ATOM 2684 O O . SER A 1 338 ? 6.112 -22.668 5.600 1.00 68.31 338 SER A O 1
ATOM 2686 N N . LEU A 1 339 ? 7.070 -20.647 5.641 1.00 65.75 339 LEU A N 1
ATOM 2687 C CA . LEU A 1 339 ? 7.220 -20.575 4.196 1.00 65.75 339 LEU A CA 1
ATOM 2688 C C . LEU A 1 339 ? 8.533 -21.245 3.820 1.00 65.75 339 LEU A C 1
ATOM 2690 O O . LEU A 1 339 ? 9.600 -20.755 4.195 1.00 65.75 339 LEU A O 1
ATOM 2694 N N . ALA A 1 340 ? 8.449 -22.357 3.097 1.00 57.12 340 ALA A N 1
ATOM 2695 C CA . ALA A 1 340 ? 9.621 -23.059 2.604 1.00 57.12 340 ALA A CA 1
ATOM 2696 C C . ALA A 1 340 ? 10.168 -22.316 1.376 1.00 57.12 340 ALA A C 1
ATOM 2698 O O . ALA A 1 340 ? 9.786 -22.583 0.243 1.00 57.12 340 ALA A O 1
ATOM 2699 N N . GLY A 1 341 ? 11.053 -21.346 1.605 1.00 51.09 341 GLY A N 1
ATOM 2700 C CA . GLY A 1 341 ? 11.831 -20.682 0.560 1.00 51.09 341 GLY A CA 1
ATOM 2701 C C . GLY A 1 341 ? 13.312 -20.972 0.765 1.00 51.09 341 GLY A C 1
ATOM 2702 O O . GLY A 1 341 ? 13.815 -20.821 1.878 1.00 51.09 341 GLY A O 1
ATOM 2703 N N . TYR A 1 342 ? 14.024 -21.385 -0.290 1.00 40.31 342 TYR A N 1
ATOM 2704 C CA . TYR A 1 342 ? 15.462 -21.680 -0.250 1.00 40.31 342 TYR A CA 1
ATOM 2705 C C . TYR A 1 342 ? 16.254 -20.527 0.409 1.00 40.31 342 TYR A C 1
ATOM 2707 O O . TYR A 1 342 ? 16.581 -19.532 -0.238 1.00 40.31 342 TYR A O 1
ATOM 2715 N N . GLY A 1 343 ? 16.572 -20.661 1.704 1.00 42.16 343 GLY A N 1
ATOM 2716 C CA . GLY A 1 343 ? 17.519 -19.808 2.433 1.00 42.16 343 GLY A CA 1
ATOM 2717 C C . GLY A 1 343 ? 17.020 -19.067 3.683 1.00 42.16 343 GLY A C 1
ATOM 2718 O O . GLY A 1 343 ? 17.870 -18.530 4.392 1.00 42.16 343 GLY A O 1
ATOM 2719 N N . SER A 1 344 ? 15.723 -19.051 4.011 1.00 46.91 344 SER A N 1
ATOM 2720 C CA . SER A 1 344 ? 15.254 -18.631 5.347 1.00 46.91 344 SER A CA 1
ATOM 2721 C C . SER A 1 344 ? 13.802 -19.047 5.597 1.00 46.91 344 SER A C 1
ATOM 2723 O O . SER A 1 344 ? 12.899 -18.507 4.958 1.00 46.91 344 SER A O 1
ATOM 2725 N N . ASP A 1 345 ? 13.573 -19.940 6.561 1.00 57.38 345 ASP A N 1
ATOM 2726 C CA . ASP A 1 345 ? 12.223 -20.293 7.005 1.00 57.38 345 ASP A CA 1
ATOM 2727 C C . ASP A 1 345 ? 11.625 -19.107 7.769 1.00 57.38 345 ASP A C 1
ATOM 2729 O O . ASP A 1 345 ? 12.046 -18.775 8.881 1.00 57.38 345 ASP A O 1
ATOM 2733 N N . ARG A 1 346 ? 10.663 -18.419 7.150 1.00 61.16 346 ARG A N 1
ATOM 2734 C CA . ARG A 1 346 ? 9.923 -17.330 7.794 1.00 61.16 346 ARG A CA 1
ATOM 2735 C C . ARG A 1 346 ? 8.641 -17.901 8.380 1.00 61.16 346 ARG A C 1
ATOM 2737 O O . ARG A 1 346 ? 7.805 -18.421 7.643 1.00 61.16 346 ARG A O 1
ATOM 2744 N N . GLU A 1 347 ? 8.501 -17.799 9.697 1.00 68.38 347 GLU A N 1
ATOM 2745 C CA . GLU A 1 347 ? 7.276 -18.165 10.401 1.00 68.38 347 GLU A CA 1
ATOM 2746 C C . GLU A 1 347 ? 6.298 -16.991 10.417 1.00 68.38 347 GLU A C 1
ATOM 2748 O O . GLU A 1 347 ? 6.668 -15.858 10.739 1.00 68.38 347 GLU A O 1
ATOM 2753 N N . ILE A 1 348 ? 5.041 -17.260 10.080 1.00 67.31 348 ILE A N 1
ATOM 2754 C CA . ILE A 1 348 ? 3.981 -16.259 10.034 1.00 67.31 348 ILE A CA 1
ATOM 2755 C C . ILE A 1 348 ? 2.756 -16.786 10.757 1.00 67.31 348 ILE A C 1
ATOM 2757 O O . ILE A 1 348 ? 2.374 -17.943 10.595 1.00 67.31 348 ILE A O 1
ATOM 2761 N N . GLN A 1 349 ? 2.143 -15.920 11.557 1.00 75.06 349 GLN A N 1
ATOM 2762 C CA . GLN A 1 349 ? 0.874 -16.214 12.195 1.00 75.06 349 GLN A CA 1
ATOM 2763 C C . GLN A 1 349 ? -0.252 -16.101 11.166 1.00 75.06 349 GLN A C 1
ATOM 2765 O O . GLN A 1 349 ? -0.458 -15.038 10.585 1.00 75.06 349 GLN A O 1
ATOM 2770 N N . TRP A 1 350 ? -0.976 -17.196 10.965 1.00 76.06 350 TRP A N 1
ATOM 2771 C CA . TRP A 1 350 ? -2.150 -17.272 10.110 1.00 76.06 350 TRP A CA 1
ATOM 2772 C C . TRP A 1 350 ? -3.396 -17.359 10.977 1.00 76.06 350 TRP A C 1
ATOM 2774 O O . TRP A 1 350 ? -3.582 -18.321 11.724 1.00 76.06 350 TRP A O 1
ATOM 2784 N N . ASN A 1 351 ? -4.238 -16.337 10.902 1.00 75.50 351 ASN A N 1
ATOM 2785 C CA . ASN A 1 351 ? -5.463 -16.279 11.682 1.00 75.50 351 ASN A CA 1
ATOM 2786 C C . ASN A 1 351 ? -6.665 -16.824 10.887 1.00 75.50 351 ASN A C 1
ATOM 2788 O O . ASN A 1 351 ? -6.665 -16.771 9.655 1.00 75.50 351 ASN A O 1
ATOM 2792 N N . PRO A 1 352 ? -7.709 -17.328 11.572 1.00 70.06 352 PRO A N 1
ATOM 2793 C CA . PRO A 1 352 ? -8.867 -17.942 10.918 1.00 70.06 352 PRO A CA 1
ATOM 2794 C C . PRO A 1 352 ? -9.680 -16.987 10.039 1.00 70.06 352 PRO A C 1
ATOM 2796 O O . PRO A 1 352 ? -10.400 -17.425 9.154 1.00 70.06 352 PRO A O 1
ATOM 2799 N N . ASP A 1 353 ? -9.573 -15.683 10.270 1.00 68.00 353 ASP A N 1
ATOM 2800 C CA . ASP A 1 353 ? -10.241 -14.632 9.502 1.00 68.00 353 ASP A CA 1
ATOM 2801 C C . ASP A 1 353 ? -9.493 -14.257 8.211 1.00 68.00 353 ASP A C 1
ATOM 2803 O O . ASP A 1 353 ? -9.907 -13.334 7.510 1.00 68.00 353 ASP A O 1
ATOM 2807 N N . GLN A 1 354 ? -8.390 -14.941 7.894 1.00 68.81 354 GLN A N 1
ATOM 2808 C CA . GLN A 1 354 ? -7.523 -14.628 6.764 1.00 68.81 354 GLN A CA 1
ATOM 2809 C C . GLN A 1 354 ? -7.515 -15.745 5.712 1.00 68.81 354 GLN A C 1
ATOM 2811 O O . GLN A 1 354 ? -7.305 -16.920 6.019 1.00 68.81 354 GLN A O 1
ATOM 2816 N N . VAL A 1 355 ? -7.631 -15.358 4.442 1.00 78.69 355 VAL A N 1
ATOM 2817 C CA . VAL A 1 355 ? -7.344 -16.204 3.277 1.00 78.69 355 VAL A CA 1
ATOM 2818 C C . VAL A 1 355 ? -5.880 -16.086 2.928 1.00 78.69 355 VAL A C 1
ATOM 2820 O O . VAL A 1 355 ? -5.409 -14.987 2.665 1.00 78.69 355 VAL A O 1
ATOM 2823 N N . LEU A 1 356 ? -5.184 -17.206 2.859 1.00 78.50 356 LEU A N 1
ATOM 2824 C CA . LEU A 1 356 ? -3.815 -17.297 2.386 1.00 78.50 356 LEU A CA 1
ATOM 2825 C C . LEU A 1 356 ? -3.800 -17.608 0.885 1.00 78.50 356 LEU A C 1
ATOM 2827 O O . LEU A 1 356 ? -4.267 -18.664 0.477 1.00 78.50 356 LEU A O 1
ATOM 2831 N N . CYS A 1 357 ? -3.217 -16.746 0.059 1.00 77.19 357 CYS A N 1
ATOM 2832 C CA . CYS A 1 357 ? -2.987 -17.033 -1.364 1.00 77.19 357 CYS A CA 1
ATOM 2833 C C . CYS A 1 357 ? -1.501 -17.302 -1.628 1.00 77.19 357 CYS A C 1
ATOM 2835 O O . CYS A 1 357 ? -0.715 -16.377 -1.441 1.00 77.19 357 CYS A O 1
ATOM 2837 N N . CYS A 1 358 ? -1.107 -18.492 -2.094 1.00 74.50 358 CYS A N 1
ATOM 2838 C CA . CYS A 1 358 ? 0.284 -18.845 -2.412 1.00 74.50 358 CYS A CA 1
ATOM 2839 C C . CYS A 1 358 ? 0.428 -19.697 -3.689 1.00 74.50 358 CYS A C 1
ATOM 2841 O O . CYS A 1 358 ? -0.506 -20.358 -4.125 1.00 74.50 358 CYS A O 1
ATOM 2843 N N . VAL A 1 359 ? 1.610 -19.666 -4.310 1.00 69.50 359 VAL A N 1
ATOM 2844 C CA . VAL A 1 359 ? 1.938 -20.414 -5.550 1.00 69.50 359 VAL A CA 1
ATOM 2845 C C . VAL A 1 359 ? 2.994 -21.509 -5.344 1.00 69.50 359 VAL A C 1
ATOM 2847 O O . VAL A 1 359 ? 3.345 -22.219 -6.281 1.00 69.50 359 VAL A O 1
ATOM 2850 N N . GLU A 1 360 ? 3.514 -21.634 -4.123 1.00 68.44 360 GLU A N 1
ATOM 2851 C CA . GLU A 1 360 ? 4.562 -22.582 -3.738 1.00 68.44 360 GLU A CA 1
ATOM 2852 C C . GLU A 1 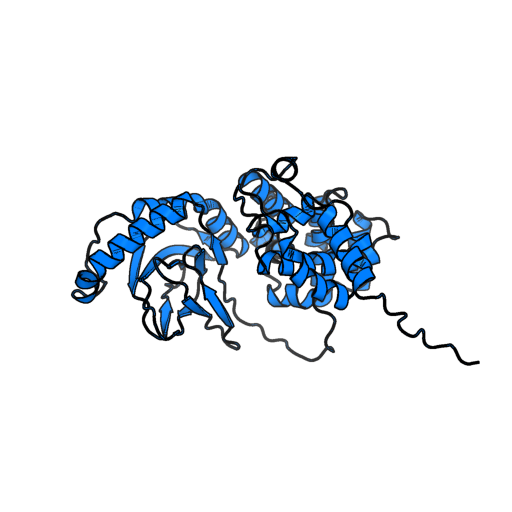360 ? 4.154 -23.336 -2.465 1.00 68.44 360 GLU A C 1
ATOM 2854 O O . GLU A 1 360 ? 3.273 -22.901 -1.714 1.00 68.44 360 GLU A O 1
ATOM 2859 N N . GLU A 1 361 ? 4.817 -24.467 -2.222 1.00 67.12 361 GLU A N 1
ATOM 2860 C CA . GLU A 1 361 ? 4.604 -25.304 -1.044 1.00 67.12 361 GLU A CA 1
ATOM 2861 C C . GLU A 1 361 ? 4.838 -24.516 0.254 1.00 67.12 361 GLU A C 1
ATOM 2863 O O . GLU A 1 361 ? 5.894 -23.929 0.489 1.00 67.12 361 GLU A O 1
ATOM 2868 N N . CYS A 1 362 ? 3.833 -24.517 1.126 1.00 65.69 362 CYS A N 1
ATOM 2869 C CA . CYS A 1 362 ? 3.904 -23.903 2.450 1.00 65.69 362 CYS A CA 1
ATOM 2870 C C . CYS A 1 362 ? 3.810 -24.994 3.514 1.00 65.69 362 CYS A C 1
ATOM 2872 O O . CYS A 1 362 ? 2.995 -25.905 3.385 1.00 65.69 362 CYS A O 1
ATOM 2874 N N . VAL A 1 363 ? 4.604 -24.910 4.579 1.00 68.12 363 VAL A N 1
ATOM 2875 C CA . VAL A 1 363 ? 4.598 -25.908 5.657 1.00 68.12 363 VAL A CA 1
ATOM 2876 C C . VAL A 1 363 ? 3.869 -25.338 6.861 1.00 68.12 363 VAL A C 1
ATOM 2878 O O . VAL A 1 363 ? 4.170 -24.236 7.300 1.00 68.12 363 VAL A O 1
ATOM 2881 N N . HIS A 1 364 ? 2.940 -26.086 7.446 1.00 66.06 364 HIS A N 1
ATOM 2882 C CA . HIS A 1 364 ? 2.259 -25.681 8.676 1.00 66.06 364 HIS A CA 1
ATOM 2883 C C . HIS A 1 364 ? 2.949 -26.282 9.933 1.00 66.06 364 HIS A C 1
ATOM 2885 O O . HIS A 1 364 ? 2.696 -27.445 10.284 1.00 66.06 364 HIS A O 1
ATOM 2891 N N . PRO A 1 365 ? 3.849 -25.553 10.635 1.00 55.59 365 PRO A N 1
ATOM 2892 C CA . PRO A 1 365 ? 4.445 -25.972 11.903 1.00 55.59 365 PRO A CA 1
ATOM 2893 C C . PRO A 1 365 ? 3.435 -26.004 13.064 1.00 55.59 365 PRO A C 1
ATOM 2895 O O . PRO A 1 365 ? 2.373 -25.389 13.057 1.00 55.59 365 PRO A O 1
ATOM 2898 N N . LYS A 1 366 ? 3.768 -26.765 14.111 1.00 59.53 366 LYS A N 1
ATOM 2899 C CA . LYS A 1 366 ? 2.856 -27.089 15.222 1.00 59.53 366 LYS A CA 1
ATOM 2900 C C . LYS A 1 366 ? 2.977 -26.103 16.385 1.00 59.53 366 LYS A C 1
ATOM 2902 O O . LYS A 1 366 ? 4.069 -25.915 16.913 1.00 59.53 366 LYS A O 1
ATOM 2907 N N . ARG A 1 367 ? 1.837 -25.659 16.927 1.00 52.28 367 ARG A N 1
ATOM 2908 C CA . ARG A 1 367 ? 1.663 -25.494 18.384 1.0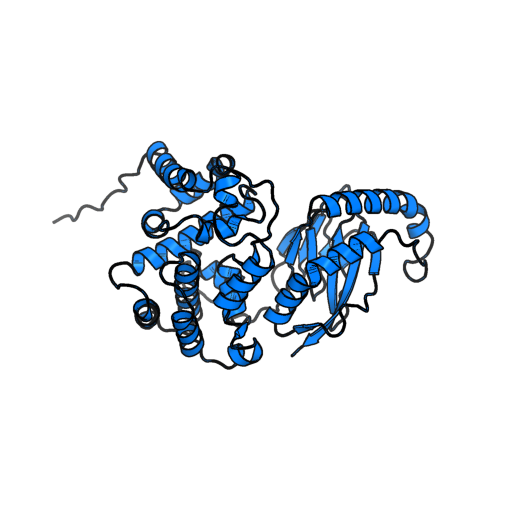0 52.28 367 ARG A CA 1
ATOM 2909 C C . ARG A 1 367 ? 0.794 -26.628 18.921 1.00 52.28 367 ARG A C 1
ATOM 2911 O O . ARG A 1 367 ? -0.018 -27.210 18.216 1.00 52.28 367 ARG A O 1
ATOM 2918 N N . GLN A 1 368 ? 1.053 -27.022 20.161 1.00 45.84 368 GLN A N 1
ATOM 2919 C CA . GLN A 1 368 ? 0.799 -28.362 20.698 1.00 45.84 368 GLN A CA 1
ATOM 2920 C C . GLN A 1 368 ? -0.680 -28.775 20.854 1.00 45.84 368 GLN A C 1
ATOM 2922 O O . GLN A 1 368 ? -0.910 -29.857 21.394 1.00 45.84 368 GLN A O 1
ATOM 2927 N N . ARG A 1 369 ? -1.670 -27.970 20.436 1.00 46.88 369 ARG A N 1
ATOM 2928 C CA . ARG A 1 369 ? -3.073 -28.209 20.817 1.00 46.88 369 ARG A CA 1
ATOM 2929 C C . ARG A 1 369 ? -4.112 -28.293 19.703 1.00 46.88 369 ARG A C 1
ATOM 2931 O O . ARG A 1 369 ? -4.997 -29.124 19.870 1.00 46.88 369 ARG A O 1
ATOM 2938 N N . ASP A 1 370 ? -3.951 -27.645 18.553 1.00 53.72 370 ASP A N 1
ATOM 2939 C CA . ASP A 1 370 ? -5.055 -27.598 17.584 1.00 53.72 370 ASP A CA 1
ATOM 2940 C C . ASP A 1 370 ? -4.654 -28.197 16.228 1.00 53.72 370 ASP A C 1
ATOM 2942 O O . ASP A 1 370 ? -3.556 -27.971 15.717 1.00 53.72 370 ASP A O 1
ATOM 2946 N N . ARG A 1 371 ? -5.529 -29.060 15.689 1.00 64.75 371 ARG A N 1
ATOM 2947 C CA . ARG A 1 371 ? -5.419 -29.693 14.361 1.00 64.75 371 ARG A CA 1
ATOM 2948 C C . ARG A 1 371 ? -6.494 -29.076 13.461 1.00 64.75 371 ARG A C 1
ATOM 2950 O O . ARG A 1 371 ? -7.533 -29.725 13.281 1.00 64.75 371 ARG A O 1
ATOM 2957 N N . PRO A 1 372 ? -6.302 -27.833 12.990 1.00 73.19 372 PRO A N 1
ATOM 2958 C CA . PRO A 1 372 ? -7.349 -27.104 12.298 1.00 73.19 372 PRO A CA 1
ATOM 2959 C C . PRO A 1 372 ? -7.660 -27.746 10.946 1.00 73.19 372 PRO A C 1
ATOM 2961 O O . PRO A 1 372 ? -6.819 -28.398 10.318 1.00 73.19 372 PRO A O 1
ATOM 2964 N N . PHE A 1 373 ? -8.893 -27.552 10.496 1.00 74.25 373 PHE A N 1
ATOM 2965 C CA . PHE A 1 373 ? -9.281 -27.864 9.128 1.00 74.25 373 PHE A CA 1
ATOM 2966 C C . PHE A 1 373 ? -9.021 -26.665 8.224 1.00 74.25 373 PHE A C 1
ATOM 2968 O O . PHE A 1 373 ? -9.238 -25.514 8.615 1.00 74.25 373 PHE A O 1
ATOM 2975 N N . CYS A 1 374 ? -8.570 -26.962 7.014 1.00 78.56 374 CYS A N 1
ATOM 2976 C CA . CYS A 1 374 ? -8.274 -25.997 5.974 1.00 78.56 374 CYS A CA 1
ATOM 2977 C C . CYS A 1 374 ? -9.180 -26.266 4.775 1.00 78.56 374 CYS A C 1
ATOM 2979 O O . CYS A 1 374 ? -9.300 -27.414 4.345 1.00 78.56 374 CYS A O 1
ATOM 2981 N N . LEU A 1 375 ? -9.801 -25.213 4.249 1.00 78.19 375 LEU A N 1
ATOM 2982 C CA . LEU A 1 375 ? -10.378 -25.214 2.910 1.00 78.19 375 LEU A CA 1
ATOM 2983 C C . LEU A 1 375 ? -9.303 -24.728 1.941 1.00 78.19 375 LEU A C 1
ATOM 2985 O O . LEU A 1 375 ? -8.715 -23.672 2.155 1.00 78.19 375 LEU A O 1
ATOM 2989 N N . SER A 1 376 ? -9.076 -25.476 0.875 1.00 81.12 376 SER A N 1
ATOM 2990 C CA . SER A 1 376 ? -8.163 -25.123 -0.205 1.00 81.12 376 SER A CA 1
ATOM 2991 C C . SER A 1 376 ? -8.913 -25.017 -1.520 1.00 81.12 376 SER A C 1
ATOM 2993 O O . SER A 1 376 ? -9.853 -25.765 -1.777 1.00 81.12 376 SER A O 1
ATOM 2995 N N . VAL A 1 377 ? -8.500 -24.061 -2.336 1.00 80.81 377 VAL A N 1
ATOM 2996 C CA . VAL A 1 377 ? -9.014 -23.805 -3.673 1.00 80.81 377 VAL A CA 1
ATOM 2997 C C . VAL A 1 377 ? -7.814 -23.593 -4.580 1.00 80.81 377 VAL A C 1
ATOM 2999 O O . VAL A 1 377 ? -6.963 -22.751 -4.300 1.00 80.81 377 VAL A O 1
ATOM 3002 N N . HIS A 1 378 ? -7.747 -24.334 -5.679 1.00 80.44 378 HIS A N 1
ATOM 3003 C CA . HIS A 1 378 ? -6.696 -24.163 -6.679 1.00 80.44 378 HIS A CA 1
ATOM 3004 C C . HIS A 1 378 ? -7.242 -23.433 -7.897 1.00 80.44 378 HIS A C 1
ATOM 3006 O O . HIS A 1 378 ? -8.193 -23.888 -8.530 1.00 80.44 378 HIS A O 1
ATOM 3012 N N . ILE A 1 379 ? -6.619 -22.305 -8.225 1.00 79.56 379 ILE A N 1
ATOM 3013 C CA . ILE A 1 379 ? -6.992 -21.465 -9.360 1.00 79.56 379 ILE A CA 1
ATOM 3014 C C . ILE A 1 379 ? -5.921 -21.621 -10.432 1.00 79.56 379 ILE A C 1
ATOM 3016 O O . ILE A 1 379 ? -4.751 -21.347 -10.175 1.00 79.56 379 ILE A O 1
ATOM 3020 N N . ALA A 1 380 ? -6.308 -22.052 -11.631 1.00 80.56 380 ALA A N 1
ATOM 3021 C CA . ALA A 1 380 ? -5.375 -22.191 -12.741 1.00 80.56 380 ALA A CA 1
ATOM 3022 C C . ALA A 1 380 ? -4.818 -20.821 -13.154 1.00 80.56 380 ALA A C 1
ATOM 3024 O O . ALA A 1 380 ? -5.574 -19.876 -13.414 1.00 80.56 380 ALA A O 1
ATOM 3025 N N . ILE A 1 381 ? -3.493 -20.728 -13.232 1.00 78.00 381 ILE A N 1
ATOM 3026 C CA . ILE A 1 381 ? -2.780 -19.532 -13.668 1.00 78.00 381 ILE A CA 1
ATOM 3027 C C . ILE A 1 381 ? -1.849 -19.864 -14.829 1.00 78.00 381 ILE A C 1
ATOM 3029 O O . ILE A 1 381 ? -1.175 -20.891 -14.860 1.00 78.00 381 ILE A O 1
ATOM 3033 N N . GLU A 1 382 ? -1.773 -18.952 -15.780 1.00 75.94 382 GLU A N 1
ATOM 3034 C CA . GLU A 1 382 ? -0.770 -18.959 -16.831 1.00 75.94 382 GLU A CA 1
ATOM 3035 C C . GLU A 1 382 ? 0.237 -17.861 -16.547 1.00 75.94 382 GLU A C 1
ATOM 3037 O O . GLU A 1 382 ? -0.115 -16.739 -16.180 1.00 75.94 382 GLU A O 1
ATOM 3042 N N . LYS A 1 383 ? 1.515 -18.191 -16.704 1.00 64.62 383 LYS A N 1
ATOM 3043 C CA . LYS A 1 383 ? 2.567 -17.187 -16.679 1.00 64.62 383 LYS A CA 1
ATOM 3044 C C . LYS A 1 383 ? 2.539 -16.460 -18.020 1.00 64.62 383 LYS A C 1
ATOM 3046 O O . LYS A 1 383 ? 2.660 -17.121 -19.050 1.00 64.62 383 LYS A O 1
ATOM 3051 N N . ASN A 1 384 ? 2.347 -15.144 -17.979 1.00 54.84 384 ASN A N 1
ATOM 3052 C CA . ASN A 1 384 ? 2.442 -14.294 -19.163 1.00 54.84 384 ASN A CA 1
ATOM 3053 C C . ASN A 1 384 ? 3.869 -14.260 -19.712 1.00 54.84 384 ASN A C 1
ATOM 3055 O O . ASN A 1 384 ? 4.829 -14.271 -18.895 1.00 54.84 384 ASN A O 1
#